Protein AF-A0A7W0AQI2-F1 (afdb_monomer_lite)

Structure (mmCIF, N/CA/C/O backbone):
data_AF-A0A7W0AQI2-F1
#
_entry.id   AF-A0A7W0AQI2-F1
#
loop_
_atom_site.group_PDB
_atom_site.id
_atom_site.type_symbol
_atom_site.label_atom_id
_atom_site.label_alt_id
_atom_site.label_comp_id
_atom_site.label_asym_id
_atom_site.label_entity_id
_atom_site.label_seq_id
_atom_site.pdbx_PDB_ins_code
_atom_site.Cartn_x
_atom_site.Cartn_y
_atom_site.Cartn_z
_atom_site.occupancy
_atom_site.B_iso_or_equiv
_atom_site.auth_seq_id
_atom_site.auth_comp_id
_atom_site.auth_asym_id
_atom_site.auth_atom_id
_atom_site.pdbx_PDB_model_num
ATOM 1 N N . MET A 1 1 ? -25.183 17.889 17.401 1.00 59.47 1 MET A N 1
ATOM 2 C CA . MET A 1 1 ? -25.963 17.180 18.441 1.00 59.47 1 MET A CA 1
ATOM 3 C C . MET A 1 1 ? -26.145 18.045 19.687 1.00 59.47 1 MET A C 1
ATOM 5 O O . MET A 1 1 ? -27.281 18.387 19.970 1.00 59.47 1 MET A O 1
ATOM 9 N N . TYR A 1 2 ? -25.078 18.493 20.365 1.00 62.81 2 TYR A N 1
ATOM 10 C CA . TYR A 1 2 ? -25.193 19.336 21.573 1.00 62.81 2 TYR A CA 1
ATOM 11 C C . TYR A 1 2 ? -26.001 20.626 21.389 1.00 62.81 2 TYR A C 1
ATOM 13 O O . TYR A 1 2 ? -26.769 20.984 22.278 1.00 62.81 2 TYR A O 1
ATOM 21 N N . ASP A 1 3 ? -25.875 21.301 20.244 1.00 71.38 3 ASP A N 1
ATOM 22 C CA . ASP A 1 3 ? -26.651 22.517 19.964 1.00 71.38 3 ASP A CA 1
ATOM 23 C C . ASP A 1 3 ? -28.147 22.225 19.830 1.00 71.38 3 ASP A C 1
ATOM 25 O O . ASP A 1 3 ? -28.964 22.951 20.391 1.00 71.38 3 ASP A O 1
ATOM 29 N N . HIS A 1 4 ? -28.504 21.118 19.167 1.00 77.62 4 HIS A N 1
ATOM 30 C CA . HIS A 1 4 ? -29.886 20.645 19.105 1.00 77.62 4 HIS A CA 1
ATOM 31 C C . HIS A 1 4 ? -30.403 20.321 20.511 1.00 77.62 4 HIS A C 1
ATOM 33 O O . HIS A 1 4 ? -31.451 20.823 20.898 1.00 77.62 4 HIS A O 1
ATOM 39 N N . THR A 1 5 ? -29.650 19.559 21.314 1.00 77.75 5 THR A N 1
ATOM 40 C CA . THR A 1 5 ? -30.040 19.226 22.692 1.00 77.75 5 THR A CA 1
ATOM 41 C C . THR A 1 5 ? -30.244 20.480 23.540 1.00 77.75 5 THR A C 1
ATOM 43 O O . THR A 1 5 ? -31.254 20.583 24.229 1.00 77.75 5 THR A O 1
ATOM 46 N N . LYS A 1 6 ? -29.335 21.462 23.470 1.00 78.19 6 LYS A N 1
ATOM 47 C CA . LYS A 1 6 ? -29.465 22.741 24.188 1.00 78.19 6 LYS A CA 1
ATOM 48 C C . LYS A 1 6 ? -30.682 23.544 23.730 1.00 78.19 6 LYS A C 1
ATOM 50 O O . LYS A 1 6 ? -31.347 24.138 24.568 1.00 78.19 6 LYS A O 1
ATOM 55 N N . ALA A 1 7 ? -30.974 23.558 22.431 1.00 82.75 7 ALA A N 1
ATOM 56 C CA . ALA A 1 7 ? -32.119 24.280 21.881 1.00 82.75 7 ALA A CA 1
ATOM 57 C C . ALA A 1 7 ? -33.464 23.593 22.182 1.00 82.75 7 ALA A C 1
ATOM 59 O O . ALA A 1 7 ? -34.463 24.274 22.399 1.00 82.75 7 ALA A O 1
ATOM 60 N N . ALA A 1 8 ? -33.493 22.259 22.196 1.00 84.00 8 ALA A N 1
ATOM 61 C CA . ALA A 1 8 ? -34.704 21.458 22.369 1.00 84.00 8 ALA A CA 1
ATOM 62 C C . ALA A 1 8 ? -35.017 21.121 23.839 1.00 84.00 8 ALA A C 1
ATOM 64 O O . ALA A 1 8 ? -36.139 20.728 24.157 1.00 84.00 8 ALA A O 1
ATOM 65 N N . THR A 1 9 ? -34.052 21.280 24.750 1.00 85.38 9 THR A N 1
ATOM 66 C CA . THR A 1 9 ? -34.240 21.008 26.180 1.00 85.38 9 THR A CA 1
ATOM 67 C C . THR A 1 9 ? -34.624 22.283 26.922 1.00 85.38 9 THR A C 1
ATOM 69 O O . THR A 1 9 ? -33.792 23.160 27.143 1.00 85.38 9 THR A O 1
ATOM 72 N N . GLY A 1 10 ? -35.885 22.378 27.349 1.00 90.19 10 GLY A N 1
ATOM 73 C CA . GLY A 1 10 ? -36.366 23.516 28.134 1.00 90.19 10 GLY A CA 1
ATOM 74 C C . GLY A 1 10 ? -35.644 23.662 29.481 1.00 90.19 10 GLY A C 1
ATOM 75 O O . GLY A 1 10 ? -35.267 22.668 30.109 1.00 90.19 10 GLY A O 1
ATOM 76 N N . GLU A 1 11 ? -35.489 24.901 29.956 1.00 90.19 11 GLU A N 1
ATOM 77 C CA . GLU A 1 11 ? -34.785 25.204 31.214 1.00 90.19 11 GLU A CA 1
ATOM 78 C C . GLU A 1 11 ? -35.389 24.477 32.424 1.00 90.19 11 GLU A C 1
ATOM 80 O O . GLU A 1 11 ? -34.646 23.941 33.249 1.00 90.19 11 GLU A O 1
ATOM 85 N N . ASP A 1 12 ? -36.721 24.386 32.493 1.00 92.25 12 ASP A N 1
ATOM 86 C CA . ASP A 1 12 ? -37.439 23.680 33.561 1.00 92.25 12 ASP A CA 1
ATOM 87 C C . ASP A 1 12 ? -37.133 22.177 33.566 1.00 92.25 12 ASP A C 1
ATOM 89 O O . ASP A 1 12 ? -36.935 21.580 34.627 1.00 92.25 12 ASP A O 1
ATOM 93 N N . PHE A 1 13 ? -37.031 21.561 32.383 1.00 90.75 13 PHE A N 1
ATOM 94 C CA . PHE A 1 13 ? -36.682 20.147 32.254 1.00 90.75 13 PHE A CA 1
ATOM 95 C C . PHE A 1 13 ? -35.220 19.906 32.640 1.00 90.75 13 PHE A C 1
ATOM 97 O O . PHE A 1 13 ? -34.926 18.995 33.412 1.00 90.75 13 PHE A O 1
ATOM 104 N N . ALA A 1 14 ? -34.300 20.770 32.201 1.00 87.12 14 ALA A N 1
ATOM 105 C CA . ALA A 1 14 ? -32.900 20.714 32.621 1.00 87.12 14 ALA A CA 1
ATOM 106 C C . ALA A 1 14 ? -32.730 20.949 34.136 1.00 87.12 14 ALA A C 1
ATOM 108 O O . ALA A 1 14 ? -31.843 20.376 34.771 1.00 87.12 14 ALA A O 1
ATOM 109 N N . ALA A 1 15 ? -33.558 21.803 34.744 1.00 90.81 15 ALA A N 1
ATOM 110 C CA . ALA A 1 15 ? -33.589 22.014 36.190 1.00 90.81 15 ALA A CA 1
ATOM 111 C C . ALA A 1 15 ? -34.163 20.805 36.942 1.00 90.81 15 ALA A C 1
ATOM 113 O O . ALA A 1 15 ? -33.702 20.503 38.042 1.00 90.81 15 ALA A O 1
ATOM 114 N N . TRP A 1 16 ? -35.142 20.107 36.363 1.00 94.56 16 TRP A N 1
ATOM 115 C CA . TRP A 1 16 ? -35.661 18.851 36.899 1.00 94.56 16 TRP A CA 1
ATOM 116 C C . TRP A 1 16 ? -34.628 17.719 36.814 1.00 94.56 16 TRP A C 1
ATOM 118 O O . TRP A 1 16 ? -34.359 17.098 37.838 1.00 94.56 16 TRP A O 1
ATOM 128 N N . MET A 1 17 ? -33.978 17.510 35.661 1.00 88.62 17 MET A N 1
ATOM 129 C CA . MET A 1 17 ? -32.949 16.470 35.492 1.00 88.62 17 MET A CA 1
ATOM 130 C C . MET A 1 17 ? -31.789 16.631 36.478 1.00 88.62 17 MET A C 1
ATOM 132 O O . MET A 1 17 ? -31.303 15.648 37.022 1.00 88.62 17 MET A O 1
ATOM 136 N N . ARG A 1 18 ? -31.391 17.874 36.787 1.00 87.44 18 ARG A N 1
ATOM 137 C CA . ARG A 1 18 ? -30.354 18.170 37.792 1.00 87.44 18 ARG A CA 1
ATOM 138 C C . ARG A 1 18 ? -30.695 17.708 39.215 1.00 87.44 18 ARG A C 1
ATOM 140 O O . ARG A 1 18 ? -29.810 17.709 40.062 1.00 87.44 18 ARG A O 1
ATOM 147 N N . LYS A 1 19 ? -31.956 17.367 39.500 1.00 93.19 19 LYS A N 1
ATOM 148 C CA . LYS A 1 19 ? -32.391 16.829 40.801 1.00 93.19 19 LYS A CA 1
ATOM 149 C C . LYS A 1 19 ? -32.321 15.305 40.866 1.00 93.19 19 LYS A C 1
ATOM 151 O O . LYS A 1 19 ? -32.503 14.761 41.951 1.00 93.19 19 LYS A O 1
ATOM 156 N N . LEU A 1 20 ? -32.135 14.629 39.731 1.00 89.69 20 LEU A N 1
ATOM 157 C CA . LEU A 1 20 ? -32.021 13.177 39.694 1.00 89.69 20 LEU A CA 1
ATOM 158 C C . LEU A 1 20 ? -30.679 12.751 40.305 1.00 89.69 20 LEU A C 1
ATOM 160 O O . LEU A 1 20 ? -29.683 13.463 40.136 1.00 89.69 20 LEU A O 1
ATOM 164 N N . PRO A 1 21 ? -30.641 11.625 41.033 1.00 90.56 21 PRO A N 1
ATOM 165 C CA . PRO A 1 21 ? -29.392 11.109 41.563 1.00 90.56 21 PRO A CA 1
ATOM 166 C C . PRO A 1 21 ? -28.488 10.642 40.410 1.00 90.56 21 PRO A C 1
ATOM 168 O O . PRO A 1 21 ? -28.973 10.192 39.373 1.00 90.56 21 PRO A O 1
ATOM 171 N N . GLY A 1 22 ? -27.171 10.783 40.582 1.00 87.31 22 GLY A N 1
ATOM 172 C CA . GLY A 1 22 ? -26.186 10.350 39.580 1.00 87.31 22 GLY A CA 1
ATOM 173 C C . GLY A 1 22 ? -25.975 8.832 39.535 1.00 87.31 22 GLY A C 1
ATOM 174 O O . GLY A 1 22 ? -25.469 8.316 38.542 1.00 87.31 22 GLY A O 1
ATOM 175 N N . GLU A 1 23 ? -26.392 8.142 40.593 1.00 94.50 23 GLU A N 1
ATOM 176 C CA . GLU A 1 23 ? -26.333 6.693 40.772 1.00 94.50 23 GLU A CA 1
ATOM 177 C C . GLU A 1 23 ? -27.595 6.208 41.502 1.00 94.50 23 GLU A C 1
ATOM 179 O O . GLU A 1 23 ? -28.279 6.989 42.171 1.00 94.50 23 GLU A O 1
ATOM 184 N N . LEU A 1 24 ? -27.905 4.920 41.381 1.00 95.06 24 LEU A N 1
ATOM 185 C CA . LEU A 1 24 ? -28.965 4.251 42.135 1.00 95.06 24 LEU A CA 1
ATOM 186 C C . LEU A 1 24 ? -28.354 3.066 42.882 1.00 95.06 24 LEU A C 1
ATOM 188 O O . LEU A 1 24 ? -27.691 2.243 42.259 1.00 95.06 24 LEU A O 1
ATOM 192 N N . ARG A 1 25 ? -28.594 2.966 44.191 1.00 96.56 25 ARG A N 1
ATOM 193 C CA . ARG A 1 25 ? -28.228 1.798 44.999 1.00 96.56 25 ARG A CA 1
ATOM 194 C C . ARG A 1 25 ? -29.465 1.204 45.653 1.00 96.56 25 ARG A C 1
ATOM 196 O O . ARG A 1 25 ? -30.211 1.942 46.298 1.00 96.56 25 ARG A O 1
ATOM 203 N N . GLU A 1 26 ? -29.666 -0.098 45.496 1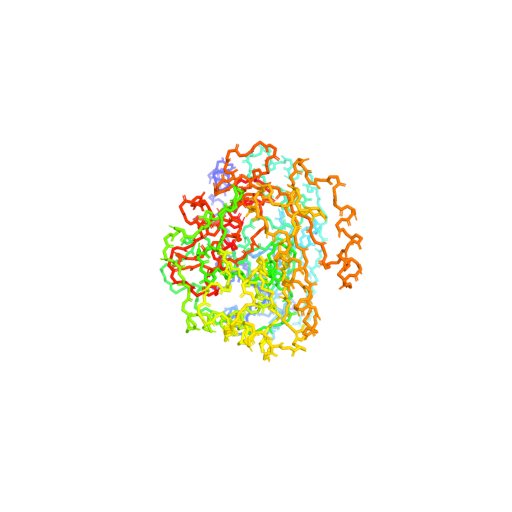.00 95.38 26 GLU A N 1
ATOM 204 C CA . GLU A 1 26 ? -30.809 -0.828 46.053 1.00 95.38 26 GLU A CA 1
ATOM 205 C C . GLU A 1 26 ? -30.398 -2.236 46.490 1.00 95.38 26 GLU A C 1
ATOM 207 O O . GLU A 1 26 ? -29.588 -2.873 45.834 1.00 95.38 26 GLU A O 1
ATOM 212 N N . GLU A 1 27 ? -30.993 -2.747 47.569 1.00 95.06 27 GLU A N 1
ATOM 213 C CA . GLU A 1 27 ? -30.862 -4.153 47.967 1.00 95.06 27 GLU A CA 1
ATOM 214 C C . GLU A 1 27 ? -32.149 -4.894 47.580 1.00 95.06 27 GLU A C 1
ATOM 216 O O . GLU A 1 27 ? -33.245 -4.511 48.008 1.00 95.06 27 GLU A O 1
ATOM 221 N N . MET A 1 28 ? -32.034 -5.950 46.772 1.00 94.38 28 MET A N 1
ATOM 222 C CA . MET A 1 28 ? -33.172 -6.732 46.276 1.00 94.38 28 MET A CA 1
ATOM 223 C C . MET A 1 28 ? -32.891 -8.230 46.415 1.00 94.38 28 MET A C 1
ATOM 225 O O . MET A 1 28 ? -31.884 -8.721 45.923 1.00 94.38 28 MET A O 1
ATOM 229 N N . ASP A 1 29 ? -33.770 -8.963 47.108 1.00 92.56 29 ASP A N 1
ATOM 230 C CA . ASP A 1 29 ? -33.640 -10.414 47.354 1.00 92.56 29 ASP A CA 1
ATOM 231 C C . ASP A 1 29 ? -32.254 -10.859 47.880 1.00 92.56 29 ASP A C 1
ATOM 233 O O . ASP A 1 29 ? -31.780 -11.969 47.619 1.00 92.56 29 ASP A O 1
ATOM 237 N N . GLY A 1 30 ? -31.632 -9.986 48.684 1.00 92.50 30 GLY A N 1
ATOM 238 C CA . GLY A 1 30 ? -30.320 -10.199 49.299 1.00 92.50 30 GLY A CA 1
ATOM 239 C C . GLY A 1 30 ? -29.125 -9.898 48.391 1.00 92.50 30 GLY A C 1
ATOM 240 O O . GLY A 1 30 ? -28.025 -10.312 48.738 1.00 92.50 30 GLY A O 1
ATOM 241 N N . VAL A 1 31 ? -29.341 -9.227 47.255 1.00 96.31 31 VAL A N 1
ATOM 242 C CA . VAL A 1 31 ? -28.309 -8.751 46.320 1.00 96.31 31 VAL A CA 1
ATOM 243 C C . VAL A 1 31 ? -28.194 -7.230 46.438 1.00 96.31 31 VAL A C 1
ATOM 245 O O . VAL A 1 31 ? -29.193 -6.531 46.250 1.00 96.31 31 VAL A O 1
ATOM 248 N N . ASP A 1 32 ? -26.995 -6.714 46.720 1.00 97.00 32 ASP A N 1
ATOM 249 C CA . ASP A 1 32 ? -26.686 -5.281 46.640 1.00 97.00 32 ASP A CA 1
ATOM 250 C C . ASP A 1 32 ? -26.466 -4.868 45.178 1.00 97.00 32 ASP A C 1
ATOM 252 O O . ASP A 1 32 ? -25.618 -5.414 44.467 1.00 97.00 32 ASP A O 1
ATOM 256 N N . LEU A 1 33 ? -27.252 -3.901 44.720 1.00 97.25 33 LEU A N 1
ATOM 257 C CA . LEU A 1 33 ? -27.335 -3.458 43.337 1.00 97.25 33 LEU A CA 1
ATOM 258 C C . LEU A 1 33 ? -26.844 -2.017 43.234 1.00 97.25 33 LEU A C 1
ATOM 260 O O . LEU A 1 33 ? -27.302 -1.144 43.970 1.00 97.25 33 LEU A O 1
ATOM 264 N N . HIS A 1 34 ? -25.974 -1.737 42.268 1.00 97.75 34 HIS A N 1
ATOM 265 C CA . HIS A 1 34 ? -25.472 -0.392 42.012 1.00 97.75 34 HIS A CA 1
ATOM 266 C C . HIS A 1 34 ? -25.570 -0.046 40.524 1.00 97.75 34 HIS A C 1
ATOM 268 O O . HIS A 1 34 ? -24.881 -0.630 39.691 1.00 97.75 34 HIS A O 1
ATOM 274 N N . CYS A 1 35 ? -26.413 0.927 40.180 1.00 97.06 35 CYS A N 1
ATOM 275 C CA . CYS A 1 35 ? -26.557 1.447 38.824 1.00 97.06 35 CYS A CA 1
ATOM 276 C C . CYS A 1 35 ? -25.828 2.780 38.676 1.00 97.06 35 CYS A C 1
ATOM 278 O O . CYS A 1 35 ? -26.119 3.744 39.387 1.00 97.06 35 CYS A O 1
ATOM 280 N N . VAL A 1 36 ? -24.958 2.859 37.677 1.00 95.19 36 VAL A N 1
ATOM 281 C CA . VAL A 1 36 ? -24.186 4.050 37.310 1.00 95.19 36 VAL A CA 1
ATOM 282 C C . VAL A 1 36 ? -24.311 4.310 35.808 1.00 95.19 36 VAL A C 1
ATOM 284 O O . VAL A 1 36 ? -24.639 3.414 35.036 1.00 95.19 36 VAL A O 1
ATOM 287 N N . HIS A 1 37 ? -24.054 5.538 35.350 1.00 90.56 37 HIS A N 1
ATOM 288 C CA . HIS A 1 37 ? -24.033 5.804 33.906 1.00 90.56 37 HIS A CA 1
ATOM 289 C C . HIS A 1 37 ? -22.770 5.220 33.249 1.00 90.56 37 HIS A C 1
ATOM 291 O O . HIS A 1 37 ? -22.881 4.352 32.383 1.00 90.56 37 HIS A O 1
ATOM 297 N N . GLY A 1 38 ? -21.586 5.675 33.673 1.00 88.19 38 GLY A N 1
ATOM 298 C CA . GLY A 1 38 ? -20.279 5.195 33.206 1.00 88.19 38 GLY A CA 1
ATOM 299 C C . GLY A 1 38 ? -19.697 4.141 34.127 1.00 88.19 38 GLY A C 1
ATOM 300 O O . GLY A 1 38 ? -19.821 2.945 33.870 1.00 88.19 38 GLY A O 1
ATOM 301 N N . SER A 1 39 ? -19.098 4.586 35.226 1.00 91.44 39 SER A N 1
ATOM 302 C CA . SER A 1 39 ? -18.626 3.708 36.290 1.00 91.44 39 SER A CA 1
ATOM 303 C C . SER A 1 39 ? -18.753 4.372 37.667 1.00 91.44 39 SER A C 1
ATOM 305 O O . SER A 1 39 ? -19.053 5.567 37.736 1.00 91.44 39 SER A O 1
ATOM 307 N N . PRO A 1 40 ? -18.492 3.639 38.767 1.00 91.75 40 PRO A N 1
ATOM 308 C CA . PRO A 1 40 ? -18.428 4.220 40.111 1.00 91.75 40 PRO A CA 1
ATOM 309 C C . PRO A 1 40 ? -17.348 5.302 40.273 1.00 91.75 40 PRO A C 1
ATOM 311 O O . PRO A 1 40 ? -17.439 6.130 41.171 1.00 91.75 40 PRO A O 1
ATOM 314 N N . LEU A 1 41 ? -16.331 5.321 39.402 1.00 86.06 41 LEU A N 1
ATOM 315 C CA . LEU A 1 41 ? -15.240 6.298 39.466 1.00 86.06 41 LEU A CA 1
ATOM 316 C C . LEU A 1 41 ? -15.586 7.606 38.748 1.00 86.06 41 LEU A C 1
ATOM 318 O O . LEU A 1 41 ? -15.177 8.680 39.191 1.00 86.06 41 LEU A O 1
ATOM 322 N N . ALA A 1 42 ? -16.312 7.532 37.627 1.00 81.62 42 ALA A N 1
ATOM 323 C CA . ALA A 1 42 ? -16.741 8.711 36.883 1.00 81.62 42 ALA A CA 1
ATOM 324 C C . ALA A 1 42 ? -17.954 8.437 35.981 1.00 81.62 42 ALA A C 1
ATOM 326 O O . ALA A 1 42 ? -18.092 7.387 35.353 1.00 81.62 42 ALA A O 1
ATOM 327 N N . VAL A 1 43 ? -18.810 9.454 35.845 1.00 78.94 43 VAL A N 1
ATOM 328 C CA . VAL A 1 43 ? -20.031 9.395 35.023 1.00 78.94 43 VAL A CA 1
ATOM 329 C C . VAL A 1 43 ? -19.741 9.165 33.534 1.00 78.94 43 VAL A C 1
ATOM 331 O O . VAL A 1 43 ? -20.548 8.550 32.849 1.00 78.94 43 VAL A O 1
ATOM 334 N N . ASN A 1 44 ? -18.597 9.639 33.041 1.00 76.06 44 ASN A N 1
ATOM 335 C CA . ASN A 1 44 ? -18.132 9.528 31.657 1.00 76.06 44 ASN A CA 1
ATOM 336 C C . ASN A 1 44 ? -16.998 8.499 31.490 1.00 76.06 44 ASN A C 1
ATOM 338 O O . ASN A 1 44 ? -16.220 8.593 30.544 1.00 76.06 44 ASN A O 1
ATOM 342 N N . ASP A 1 45 ? -16.853 7.570 32.438 1.00 78.25 45 ASP A N 1
ATOM 343 C CA . ASP A 1 45 ? -15.900 6.467 32.321 1.00 78.25 45 ASP A CA 1
ATOM 344 C C . ASP A 1 45 ? -16.401 5.432 31.306 1.00 78.25 45 ASP A C 1
ATOM 346 O O . ASP A 1 45 ? -17.587 5.082 31.285 1.00 78.25 45 ASP A O 1
ATOM 350 N N . PHE A 1 46 ? -15.494 4.920 30.478 1.00 80.56 46 PHE A N 1
ATOM 351 C CA . PHE A 1 46 ? -15.820 3.919 29.472 1.00 80.5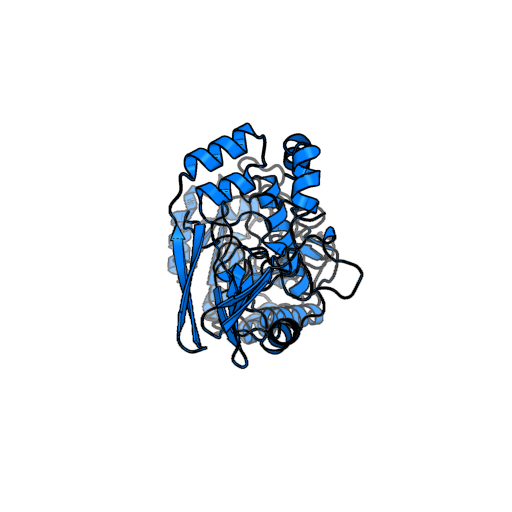6 46 PHE A CA 1
ATOM 352 C C . PHE A 1 46 ? -15.510 2.515 29.992 1.00 80.56 46 PHE A C 1
ATOM 354 O O . PHE A 1 46 ? -14.380 2.034 29.920 1.00 80.56 46 PHE A O 1
ATOM 361 N N . LEU A 1 47 ? -16.544 1.840 30.494 1.00 87.00 47 LEU A N 1
ATOM 362 C CA . LEU A 1 47 ? -16.455 0.454 30.943 1.00 87.00 47 LEU A CA 1
ATOM 363 C C . LEU A 1 47 ? -16.677 -0.508 29.760 1.00 87.00 47 LEU A C 1
ATOM 365 O O . LEU A 1 47 ? -17.807 -0.895 29.441 1.00 87.00 47 LEU A O 1
ATOM 369 N N . TRP A 1 48 ? -15.586 -0.829 29.066 1.00 88.62 48 TRP A N 1
ATOM 370 C CA . TRP A 1 48 ? -15.553 -1.760 27.932 1.00 88.62 48 TRP A CA 1
ATOM 371 C C . TRP A 1 48 ? -15.506 -3.221 28.390 1.00 88.62 48 TRP A C 1
ATOM 373 O O . TRP A 1 48 ? -15.057 -3.510 29.499 1.00 88.62 48 TRP A O 1
ATOM 383 N N . GLU A 1 49 ? -15.936 -4.151 27.535 1.00 91.31 49 GLU A N 1
ATOM 384 C CA . GLU A 1 49 ? -15.852 -5.583 27.847 1.00 91.31 49 GLU A CA 1
ATOM 385 C C . GLU A 1 49 ? -14.388 -6.028 27.900 1.00 91.31 49 GLU A C 1
ATOM 387 O O . GLU A 1 49 ? -14.009 -6.827 28.755 1.00 91.31 49 GLU A O 1
ATOM 392 N N . SER A 1 50 ? -13.562 -5.471 27.014 1.00 86.56 50 SER A N 1
ATOM 393 C CA . SER A 1 50 ? -12.143 -5.769 26.865 1.00 86.56 50 SER A CA 1
ATOM 394 C C . SER A 1 50 ? -11.250 -5.134 27.925 1.00 86.56 50 SER A C 1
ATOM 396 O O . SER A 1 50 ? -10.029 -5.255 27.827 1.00 86.56 50 SER A O 1
ATOM 398 N N . LEU A 1 51 ? -11.822 -4.392 28.877 1.00 85.12 51 LEU A N 1
ATOM 399 C CA . LEU A 1 51 ? -11.053 -3.782 29.952 1.00 85.12 51 LEU A CA 1
ATOM 400 C C . LEU A 1 51 ? -10.329 -4.887 30.729 1.00 85.12 51 LEU A C 1
ATOM 402 O O . LEU A 1 51 ? -10.925 -5.926 31.041 1.00 85.12 51 LEU A O 1
ATOM 406 N N . ASP A 1 52 ? -9.051 -4.683 31.033 1.00 86.25 52 ASP A N 1
ATOM 407 C CA . ASP A 1 52 ? -8.301 -5.701 31.753 1.00 86.25 52 ASP A CA 1
ATOM 408 C C . ASP A 1 52 ? -8.856 -5.902 33.173 1.00 86.25 52 ASP A C 1
ATOM 410 O O . ASP A 1 52 ? -9.472 -5.015 33.774 1.00 86.25 52 ASP A O 1
ATOM 414 N N . ASP A 1 53 ? -8.646 -7.095 33.728 1.00 88.62 53 ASP A N 1
ATOM 415 C CA . ASP A 1 53 ? -9.174 -7.452 35.047 1.00 88.62 53 ASP A CA 1
ATOM 416 C C . ASP A 1 53 ? -8.655 -6.537 36.160 1.00 88.62 53 ASP A C 1
ATOM 418 O O . ASP A 1 53 ? -9.314 -6.396 37.185 1.00 88.62 53 ASP A O 1
ATOM 422 N N . THR A 1 54 ? -7.472 -5.937 36.011 1.00 85.31 54 THR A N 1
ATOM 423 C CA . THR A 1 54 ? -6.910 -5.022 37.014 1.00 85.31 54 THR A CA 1
ATOM 424 C C . THR A 1 54 ? -7.696 -3.719 37.027 1.00 85.31 54 THR A C 1
ATOM 426 O O . THR A 1 54 ? -8.119 -3.267 38.090 1.00 85.31 54 THR A O 1
ATOM 429 N N . GLU A 1 55 ? -7.949 -3.151 35.854 1.00 84.50 55 GLU A N 1
ATOM 430 C CA . GLU A 1 55 ? -8.733 -1.936 35.685 1.00 84.50 55 GLU A CA 1
ATOM 431 C C . GLU A 1 55 ? -10.212 -2.133 36.026 1.00 84.50 55 GLU A C 1
ATOM 433 O O . GLU A 1 55 ? -10.807 -1.254 36.659 1.00 84.50 55 GLU A O 1
ATOM 438 N N . LEU A 1 56 ? -10.808 -3.271 35.655 1.00 89.69 56 LEU A N 1
ATOM 439 C CA . LEU A 1 56 ? -12.199 -3.588 35.990 1.00 89.69 56 LEU A CA 1
ATOM 440 C C . LEU A 1 56 ? -12.369 -3.782 37.500 1.00 89.69 56 LEU A C 1
ATOM 442 O O . LEU A 1 56 ? -13.324 -3.267 38.087 1.00 89.69 56 LEU A O 1
ATOM 446 N N . ARG A 1 57 ? -11.402 -4.438 38.154 1.00 93.50 57 ARG A N 1
ATOM 447 C CA . ARG A 1 57 ? -11.399 -4.658 39.606 1.00 93.50 57 ARG A CA 1
ATOM 448 C C . ARG A 1 57 ? -11.440 -3.356 40.395 1.00 93.50 57 ARG A C 1
ATOM 450 O O . ARG A 1 57 ? -12.136 -3.307 41.400 1.00 93.50 57 ARG A O 1
ATOM 457 N N . LEU A 1 58 ? -10.765 -2.297 39.940 1.00 90.88 58 LEU A N 1
ATOM 458 C CA . LEU A 1 58 ? -10.830 -0.986 40.601 1.00 90.88 58 LEU A CA 1
ATOM 459 C C . LEU A 1 58 ? -12.266 -0.442 40.650 1.00 90.88 58 LEU A C 1
ATOM 461 O O . LEU A 1 58 ? -12.700 0.040 41.693 1.00 90.88 58 LEU A O 1
ATOM 465 N N . ARG A 1 59 ? -13.025 -0.561 39.550 1.00 93.31 59 ARG A N 1
ATOM 466 C CA . ARG A 1 59 ? -14.435 -0.131 39.505 1.00 93.31 59 ARG A CA 1
ATOM 467 C C . ARG A 1 59 ? -15.335 -1.029 40.346 1.00 93.31 59 ARG A C 1
ATOM 469 O O . ARG A 1 59 ? -16.206 -0.527 41.049 1.00 93.31 59 ARG A O 1
ATOM 476 N N . VAL A 1 60 ? -15.126 -2.343 40.281 1.00 95.56 60 VAL A N 1
ATOM 477 C CA . VAL A 1 60 ? -15.885 -3.318 41.076 1.00 95.56 60 VAL A CA 1
ATOM 478 C C . VAL A 1 60 ? -15.681 -3.074 42.573 1.00 95.56 60 VAL A C 1
ATOM 480 O O . VAL A 1 60 ? -16.654 -2.990 43.316 1.00 95.56 60 VAL A O 1
ATOM 483 N N . GLN A 1 61 ? -14.436 -2.872 43.009 1.00 95.19 61 GLN A N 1
ATOM 484 C CA . GLN A 1 61 ? -14.108 -2.592 44.408 1.00 95.19 61 GLN A CA 1
ATOM 485 C C . GLN A 1 61 ? -14.664 -1.252 44.891 1.00 95.19 61 GLN A C 1
ATOM 487 O O . GLN A 1 61 ? -15.145 -1.184 46.019 1.00 95.19 61 GLN A O 1
ATOM 492 N N . GLU A 1 62 ? -14.638 -0.210 44.053 1.00 96.00 62 GLU A N 1
ATOM 493 C CA . GLU A 1 62 ? -15.270 1.075 44.382 1.00 96.00 62 GLU A CA 1
ATOM 494 C C . GLU A 1 62 ? -16.792 0.935 44.531 1.00 96.00 62 GLU A C 1
ATOM 496 O O . GLU A 1 62 ? -17.402 1.540 45.412 1.00 96.00 62 GLU A O 1
ATOM 501 N N . SER A 1 63 ? -17.422 0.109 43.690 1.00 97.00 63 SER A N 1
ATOM 502 C CA . SER A 1 63 ? -18.845 -0.196 43.832 1.00 97.00 63 SER A CA 1
ATOM 503 C C . SER A 1 63 ? -19.130 -0.896 45.164 1.00 97.00 63 SER A C 1
ATOM 505 O O . SER A 1 63 ? -19.997 -0.453 45.923 1.00 97.00 63 SER A O 1
ATOM 507 N N . GLY A 1 64 ? -18.404 -1.987 45.430 1.00 96.19 64 GLY A N 1
ATOM 508 C CA . GLY A 1 64 ? -18.618 -2.875 46.575 1.00 96.19 64 GLY A CA 1
ATOM 509 C C . GLY A 1 64 ? -19.924 -3.679 46.532 1.00 96.19 64 GLY A C 1
ATOM 510 O O . GLY A 1 64 ? -20.236 -4.339 47.515 1.00 96.19 64 GLY A O 1
ATOM 511 N N . ALA A 1 65 ? -20.669 -3.604 45.426 1.00 97.25 65 ALA A N 1
ATOM 512 C CA . ALA A 1 65 ? -21.973 -4.234 45.245 1.00 97.25 65 ALA A CA 1
ATOM 513 C C . ALA A 1 65 ? -21.853 -5.638 44.629 1.00 97.25 65 ALA A C 1
ATOM 515 O O . ALA A 1 65 ? -20.885 -5.932 43.920 1.00 97.25 65 ALA A O 1
ATOM 516 N N . ASP A 1 66 ? -22.868 -6.475 44.832 1.00 97.12 66 ASP A N 1
ATOM 517 C CA . ASP A 1 66 ? -22.966 -7.807 44.222 1.00 97.12 66 ASP A CA 1
ATOM 518 C C . ASP A 1 66 ? -23.281 -7.717 42.715 1.00 97.12 66 ASP A C 1
ATOM 520 O O . ASP A 1 66 ? -22.841 -8.550 41.919 1.00 97.12 66 ASP A O 1
ATOM 524 N N . LEU A 1 67 ? -24.005 -6.670 42.300 1.00 97.94 67 LEU A N 1
ATOM 525 C CA . LEU A 1 67 ? -24.356 -6.396 40.906 1.00 97.94 67 LEU A CA 1
ATOM 526 C C . LEU A 1 67 ? -24.104 -4.924 40.542 1.00 97.94 67 LEU A C 1
ATOM 528 O O . LEU A 1 67 ? -24.722 -4.014 41.093 1.00 97.94 67 LEU A O 1
ATOM 532 N N . LEU A 1 68 ? -23.221 -4.690 39.567 1.00 97.94 68 LEU A N 1
ATOM 533 C CA . LEU A 1 68 ? -22.917 -3.372 38.999 1.00 97.94 68 LEU A CA 1
ATOM 534 C C . LEU A 1 68 ? -23.530 -3.229 37.597 1.00 97.94 68 LEU A C 1
ATOM 536 O O . LEU A 1 68 ? -23.178 -3.969 36.681 1.00 97.94 68 LEU A O 1
ATOM 540 N N . LEU A 1 69 ? -24.403 -2.239 37.410 1.00 97.56 69 LEU A N 1
ATOM 541 C CA . LEU A 1 69 ? -25.086 -1.943 36.146 1.00 97.56 69 LEU A CA 1
ATOM 542 C C . LEU A 1 69 ? -24.571 -0.630 35.543 1.00 97.56 69 LEU A C 1
ATOM 544 O O . LEU A 1 69 ? -24.556 0.395 36.225 1.00 97.56 69 LEU A O 1
ATOM 548 N N . CYS A 1 70 ? -24.187 -0.641 34.263 1.00 95.50 70 CYS A N 1
ATOM 549 C CA . CYS A 1 70 ? -23.695 0.540 33.540 1.00 95.50 70 CYS A CA 1
ATOM 550 C C . CYS A 1 70 ? -24.209 0.632 32.089 1.00 95.50 70 CYS A C 1
ATOM 552 O O . CYS A 1 70 ? -24.883 -0.276 31.600 1.00 95.50 70 CYS A O 1
ATOM 554 N N . THR A 1 71 ? -23.958 1.755 31.397 1.00 92.75 71 THR A N 1
ATOM 555 C CA . THR A 1 71 ? -24.508 1.996 30.040 1.00 92.75 71 THR A CA 1
ATOM 556 C C . THR A 1 71 ? -23.676 2.922 29.136 1.00 92.75 71 THR A C 1
ATOM 558 O O . THR A 1 71 ? -23.876 2.911 27.925 1.00 92.75 71 THR A O 1
ATOM 561 N N . HIS A 1 72 ? -22.733 3.718 29.661 1.00 87.75 72 HIS A N 1
ATOM 562 C CA . HIS A 1 72 ? -22.083 4.826 28.931 1.00 87.75 72 HIS A CA 1
ATOM 563 C C . HIS A 1 72 ? -21.475 4.432 27.580 1.00 87.75 72 HIS A C 1
ATOM 565 O O . HIS A 1 72 ? -21.556 5.193 26.616 1.00 87.75 72 HIS A O 1
ATOM 571 N N . THR A 1 73 ? -20.902 3.230 27.488 1.00 88.62 73 THR A N 1
ATOM 572 C CA . THR A 1 73 ? -20.302 2.746 26.243 1.00 88.62 73 THR A CA 1
ATOM 573 C C . THR A 1 73 ? -21.326 2.293 25.210 1.00 88.62 73 THR A C 1
ATOM 575 O O . THR A 1 73 ? -20.954 2.122 24.065 1.00 88.62 73 THR A O 1
ATOM 578 N N . GLY A 1 74 ? -22.592 2.064 25.559 1.00 89.19 74 GLY A N 1
ATOM 579 C CA . GLY A 1 74 ? -23.664 1.705 24.627 1.00 89.19 74 GLY A CA 1
ATOM 580 C C . GLY A 1 74 ? -23.576 0.321 23.969 1.00 89.19 74 GLY A C 1
ATOM 581 O O . GLY A 1 74 ? -24.515 -0.050 23.265 1.00 89.19 74 GLY A O 1
ATOM 582 N N . ILE A 1 75 ? -22.510 -0.450 24.209 1.00 93.00 75 ILE A N 1
ATOM 583 C CA . ILE A 1 75 ? -22.350 -1.829 23.729 1.00 93.00 75 ILE A CA 1
ATOM 584 C C . ILE A 1 75 ? -22.681 -2.778 24.889 1.00 93.00 75 ILE A C 1
ATOM 586 O O . ILE A 1 75 ? -22.016 -2.704 25.924 1.00 93.00 75 ILE A O 1
ATOM 590 N N . PRO A 1 76 ? -23.692 -3.649 24.745 1.00 95.00 76 PRO A N 1
ATOM 591 C CA . PRO A 1 76 ? -24.127 -4.531 25.813 1.00 95.00 76 PRO A CA 1
ATOM 592 C C . PRO A 1 76 ? -23.123 -5.670 26.031 1.00 95.00 76 PRO A C 1
ATOM 594 O O . PRO A 1 76 ? -22.681 -6.311 25.078 1.00 95.00 76 PRO A O 1
ATOM 597 N N . TRP A 1 77 ? -22.777 -5.936 27.288 1.00 95.88 77 TRP A N 1
ATOM 598 C CA . TRP A 1 77 ? -21.903 -7.041 27.694 1.00 95.88 77 TRP A CA 1
ATOM 599 C C . TRP A 1 77 ? -22.112 -7.367 29.175 1.00 95.88 77 TRP A C 1
ATOM 601 O O . TRP A 1 77 ? -22.647 -6.554 29.927 1.00 95.88 77 TRP A O 1
ATOM 611 N N . GLN A 1 78 ? -21.679 -8.549 29.616 1.00 96.94 78 GLN A N 1
ATOM 612 C CA . GLN A 1 78 ? -21.649 -8.883 31.040 1.00 96.94 78 GLN A CA 1
ATOM 613 C C . GLN A 1 78 ? -20.438 -9.741 31.397 1.00 96.94 78 GLN A C 1
ATOM 615 O O . GLN A 1 78 ? -20.040 -10.604 30.615 1.00 96.94 78 GLN A O 1
ATOM 620 N N . ARG A 1 79 ? -19.853 -9.510 32.575 1.00 96.38 79 ARG A N 1
ATOM 621 C CA . ARG A 1 79 ? -18.713 -10.275 33.102 1.00 96.38 79 ARG A CA 1
ATOM 622 C C . ARG A 1 79 ? -18.829 -10.421 34.614 1.00 96.38 79 ARG A C 1
ATOM 624 O O . ARG A 1 79 ? -19.282 -9.506 35.291 1.00 96.38 79 ARG A O 1
ATOM 631 N N . GLU A 1 80 ? -18.376 -11.552 35.134 1.00 96.00 80 GLU A N 1
ATOM 632 C CA . GLU A 1 80 ? -18.241 -11.779 36.573 1.00 96.00 80 GLU A CA 1
ATOM 633 C C . GLU A 1 80 ? -16.783 -11.548 36.986 1.00 96.00 80 GLU A C 1
ATOM 635 O O . GLU A 1 80 ? -15.865 -12.050 36.330 1.00 96.00 80 GLU A O 1
ATOM 640 N N . LEU A 1 81 ? -16.561 -10.773 38.050 1.00 95.31 81 LEU A N 1
ATOM 641 C CA . LEU A 1 81 ? -15.231 -10.503 38.593 1.00 95.31 81 LEU A CA 1
ATOM 642 C C . LEU A 1 81 ? -15.291 -10.409 40.117 1.00 95.31 81 LEU A C 1
ATOM 644 O O . LEU A 1 81 ? -16.056 -9.622 40.663 1.00 95.31 81 LEU A O 1
ATOM 648 N N . ASP A 1 82 ? -14.457 -11.199 40.796 1.00 93.94 82 ASP A N 1
ATOM 649 C CA . ASP A 1 82 ? -14.318 -11.216 42.259 1.00 93.94 82 ASP A CA 1
ATOM 650 C C . ASP A 1 82 ? -15.654 -11.358 43.030 1.00 93.94 82 ASP A C 1
ATOM 652 O O . ASP A 1 82 ? -15.786 -10.867 44.148 1.00 93.94 82 ASP A O 1
ATOM 656 N N . GLY A 1 83 ? -16.632 -12.064 42.447 1.00 92.94 83 GLY A N 1
ATOM 657 C C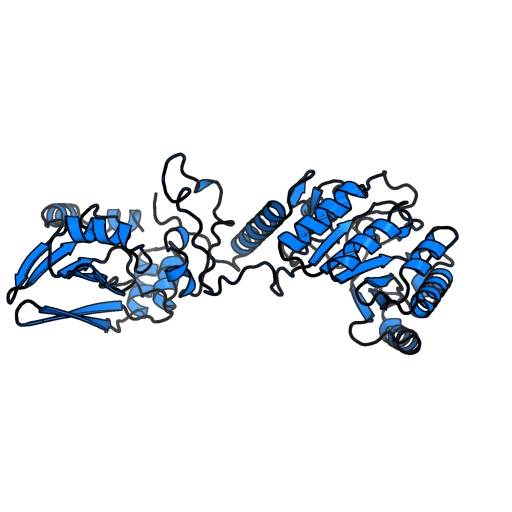A . GLY A 1 83 ? -17.960 -12.289 43.034 1.00 92.94 83 GLY A CA 1
ATOM 658 C C . GLY A 1 83 ? -19.007 -11.224 42.696 1.00 92.94 83 GLY A C 1
ATOM 659 O O . GLY A 1 83 ? -20.162 -11.392 43.069 1.00 92.94 83 GLY A O 1
ATOM 660 N N . THR A 1 84 ? -18.638 -10.173 41.960 1.00 96.81 84 THR A N 1
ATOM 661 C CA . THR A 1 84 ? -19.571 -9.164 41.444 1.00 96.81 84 THR A CA 1
ATOM 662 C C . THR A 1 84 ? -19.913 -9.452 39.985 1.00 96.81 84 THR A C 1
ATOM 664 O O . THR A 1 84 ? -19.022 -9.619 39.146 1.00 96.81 84 THR A O 1
ATOM 667 N N . LEU A 1 85 ? -21.204 -9.441 39.651 1.00 97.94 85 LEU A N 1
ATOM 668 C CA . LEU A 1 85 ? -21.669 -9.442 38.266 1.00 97.94 85 LEU A CA 1
ATOM 669 C C . LEU A 1 85 ? -21.696 -7.999 37.739 1.00 97.94 85 LEU A C 1
ATOM 671 O O . LEU A 1 85 ? -22.385 -7.142 38.283 1.00 97.94 85 LEU A O 1
ATOM 675 N N . VAL A 1 86 ? -20.959 -7.719 36.666 1.00 98.00 86 VAL A N 1
ATOM 676 C CA . VAL A 1 86 ? -20.978 -6.427 35.970 1.00 98.00 86 VAL A CA 1
ATOM 677 C C . VAL A 1 86 ? -21.768 -6.571 34.679 1.00 98.00 86 VAL A C 1
ATOM 679 O O . VAL A 1 86 ? -21.480 -7.459 33.877 1.00 98.00 86 VAL A O 1
ATOM 682 N N . VAL A 1 87 ? -22.745 -5.694 34.465 1.00 98.00 87 VAL A N 1
ATOM 683 C CA . VAL A 1 87 ? -23.630 -5.720 33.298 1.00 98.00 87 VAL A CA 1
ATOM 684 C C . VAL A 1 87 ? -23.675 -4.339 32.663 1.00 98.00 87 VAL A C 1
ATOM 686 O O . VAL A 1 87 ? -24.226 -3.389 33.224 1.00 98.00 87 VAL A O 1
ATOM 689 N N . ASN A 1 88 ? -23.139 -4.237 31.453 1.00 97.00 88 ASN A N 1
ATOM 690 C CA . ASN A 1 88 ? -23.397 -3.103 30.588 1.00 97.00 88 ASN A CA 1
ATOM 691 C C . ASN A 1 88 ? -24.667 -3.374 29.785 1.00 97.00 88 ASN A C 1
ATOM 693 O O . ASN A 1 88 ? -24.732 -4.310 28.989 1.00 97.00 88 ASN A O 1
ATOM 697 N N . VAL A 1 89 ? -25.690 -2.558 30.010 1.00 94.31 89 VAL A N 1
ATOM 698 C CA . VAL A 1 89 ? -27.032 -2.766 29.452 1.00 94.31 89 VAL A CA 1
ATOM 699 C C . VAL A 1 89 ? -27.110 -2.343 27.975 1.00 94.31 89 VAL A C 1
ATOM 701 O O . VAL A 1 89 ? -28.070 -2.674 27.281 1.00 94.31 89 VAL A O 1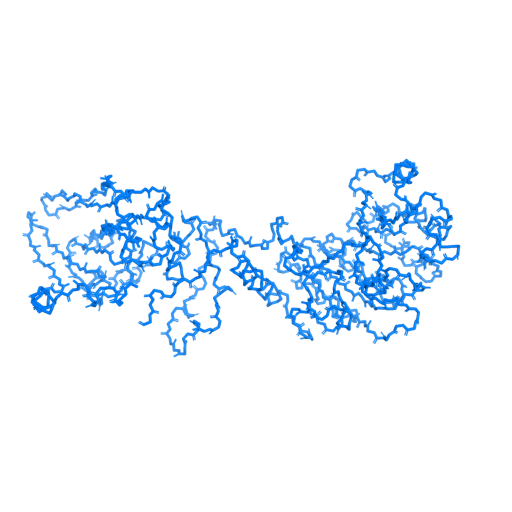
ATOM 704 N N . GLY A 1 90 ? -26.093 -1.641 27.464 1.00 92.62 90 GLY A N 1
ATOM 705 C CA . GLY A 1 90 ? -26.126 -0.987 26.159 1.00 92.62 90 GLY A CA 1
ATOM 706 C C . GLY A 1 90 ? -26.876 0.346 26.205 1.00 92.62 90 GLY A C 1
ATOM 707 O O . GLY A 1 90 ? -27.127 0.886 27.280 1.00 92.62 90 GLY A O 1
ATOM 708 N N . ALA A 1 91 ? -27.221 0.903 25.042 1.00 89.88 91 ALA A N 1
ATOM 709 C CA . ALA A 1 91 ? -27.917 2.186 24.935 1.00 89.88 91 ALA A CA 1
ATOM 710 C C . ALA A 1 91 ? -29.299 2.052 24.281 1.00 89.88 91 ALA A C 1
ATOM 712 O O . ALA A 1 91 ? -29.509 1.278 23.346 1.00 89.88 91 ALA A O 1
ATOM 713 N N . VAL A 1 92 ? -30.242 2.882 24.733 1.00 86.38 92 VAL A N 1
ATOM 714 C CA . VAL A 1 92 ? -31.529 3.073 24.054 1.00 86.38 92 VAL A CA 1
ATOM 715 C C . VAL A 1 92 ? -31.364 4.135 22.972 1.00 86.38 92 VAL A C 1
ATOM 717 O O . VAL A 1 92 ? -30.807 5.205 23.211 1.00 86.38 92 VAL A O 1
ATOM 720 N N . GLY A 1 93 ? -31.857 3.843 21.770 1.00 83.75 93 GLY A N 1
ATOM 721 C CA . GLY A 1 93 ? -31.762 4.741 20.620 1.00 83.75 93 GLY A CA 1
ATOM 722 C C . GLY A 1 93 ? -30.390 4.769 19.943 1.00 83.75 93 GLY A C 1
ATOM 723 O O . GLY A 1 93 ? -30.176 5.632 19.094 1.00 83.75 93 GLY A O 1
ATOM 724 N N . ARG A 1 94 ? -29.474 3.852 20.283 1.00 88.75 94 ARG A N 1
ATOM 725 C CA . ARG A 1 94 ? -28.228 3.608 19.542 1.00 88.75 94 ARG A CA 1
ATOM 726 C C . ARG A 1 94 ? -27.957 2.096 19.470 1.00 88.75 94 ARG A C 1
ATOM 728 O O . ARG A 1 94 ? -27.829 1.482 20.526 1.00 88.75 94 ARG A O 1
ATOM 735 N N . PRO A 1 95 ? -27.857 1.500 18.268 1.00 91.56 95 PRO A N 1
ATOM 736 C CA . PRO A 1 95 ? -27.532 0.082 18.111 1.00 91.56 95 PRO A CA 1
ATOM 737 C C . PRO A 1 95 ? -26.145 -0.301 18.643 1.00 91.56 95 PRO A C 1
ATOM 739 O O . PRO A 1 95 ? -25.295 0.566 18.831 1.00 91.56 95 PRO A O 1
ATOM 742 N N . ALA A 1 96 ? -25.891 -1.597 18.829 1.00 91.69 96 ALA A N 1
ATOM 743 C CA . ALA A 1 96 ? -24.708 -2.136 19.516 1.00 91.69 96 ALA A CA 1
ATOM 744 C C . ALA A 1 96 ? -23.436 -2.292 18.655 1.00 91.69 96 ALA A C 1
ATOM 746 O O . ALA A 1 96 ? -22.494 -2.955 19.081 1.00 91.69 96 ALA A O 1
ATOM 747 N N . ASN A 1 97 ? -23.385 -1.681 17.466 1.00 89.62 97 ASN A N 1
ATOM 748 C CA . ASN A 1 97 ? -22.271 -1.820 16.516 1.00 89.62 97 ASN A CA 1
ATOM 749 C C . ASN A 1 97 ? -22.051 -3.257 16.000 1.00 89.62 97 ASN A C 1
ATOM 751 O O . ASN A 1 97 ? -20.919 -3.677 15.783 1.00 89.62 97 ASN A O 1
ATOM 755 N N . ASP A 1 98 ? -23.128 -4.010 15.799 1.00 86.25 98 ASP A N 1
ATOM 756 C CA . ASP A 1 98 ? -23.117 -5.411 15.354 1.00 86.25 98 ASP A CA 1
ATOM 757 C C . ASP A 1 98 ? -23.888 -5.619 14.034 1.00 86.25 98 ASP A C 1
ATOM 759 O O . ASP A 1 98 ? -24.166 -6.749 13.624 1.00 86.25 98 ASP A O 1
ATOM 763 N N . GLY A 1 99 ? -24.274 -4.523 13.370 1.00 85.44 99 GLY A N 1
ATOM 764 C CA . GLY A 1 99 ? -25.069 -4.535 12.140 1.00 85.44 99 GLY A CA 1
ATOM 765 C C . GLY A 1 99 ? -26.551 -4.836 12.357 1.00 85.44 99 GLY A C 1
ATOM 766 O O . GLY A 1 99 ? -27.325 -4.852 11.394 1.00 85.44 99 GLY A O 1
ATOM 767 N N . ARG A 1 100 ? -26.974 -5.059 13.606 1.00 89.44 100 ARG A N 1
ATOM 768 C CA . ARG A 1 100 ? -28.385 -5.132 13.975 1.00 89.44 100 ARG A CA 1
ATOM 769 C C . ARG A 1 100 ? -28.887 -3.739 14.318 1.00 89.44 100 ARG A C 1
ATOM 771 O O . ARG A 1 100 ? -28.141 -2.870 14.745 1.00 89.44 100 ARG A O 1
ATOM 778 N N . ARG A 1 101 ? -30.188 -3.529 14.140 1.00 93.19 101 ARG A N 1
ATOM 779 C CA . ARG A 1 101 ? -30.871 -2.254 14.437 1.00 93.19 101 ARG A CA 1
ATOM 780 C C . ARG A 1 101 ? -31.639 -2.323 15.749 1.00 93.19 101 ARG A C 1
ATOM 782 O O . ARG A 1 101 ? -32.524 -1.514 15.982 1.00 93.19 101 ARG A O 1
ATOM 789 N N . ASP A 1 102 ? -31.362 -3.341 16.552 1.00 93.62 102 ASP A N 1
ATOM 790 C CA . ASP A 1 102 ? -31.984 -3.521 17.851 1.00 93.62 102 ASP A CA 1
ATOM 791 C C . ASP A 1 102 ? -31.270 -2.636 18.882 1.00 93.62 102 ASP A C 1
ATOM 793 O O . ASP A 1 102 ? -30.063 -2.392 18.796 1.00 93.62 102 ASP A O 1
ATOM 797 N N . THR A 1 103 ? -32.019 -2.176 19.877 1.00 92.50 103 THR A N 1
ATOM 798 C CA . THR A 1 103 ? -31.456 -1.679 21.145 1.00 92.50 103 THR A CA 1
ATOM 799 C C . THR A 1 103 ? -31.532 -2.778 22.197 1.00 92.50 103 THR A C 1
ATOM 801 O O . THR A 1 103 ? -32.031 -3.862 21.910 1.00 92.50 103 THR A O 1
ATOM 804 N N . TRP A 1 104 ? -31.066 -2.524 23.417 1.00 93.44 104 TRP A N 1
ATOM 805 C CA . TRP A 1 104 ? -30.920 -3.572 24.427 1.00 93.44 104 TRP A CA 1
ATOM 806 C C . TRP A 1 104 ? -31.486 -3.145 25.780 1.00 93.44 104 TRP A C 1
ATOM 808 O O . TRP A 1 104 ? -31.504 -1.961 26.118 1.00 93.44 104 TRP A O 1
ATOM 818 N N . TYR A 1 105 ? -31.965 -4.125 26.541 1.00 94.38 105 TYR A N 1
ATOM 819 C CA . TYR A 1 105 ? -32.218 -4.010 27.976 1.00 94.38 105 TYR A CA 1
ATOM 820 C C . TYR A 1 105 ? -31.749 -5.284 28.677 1.00 94.38 105 TYR A C 1
ATOM 822 O O . TYR A 1 105 ? -31.536 -6.311 28.032 1.00 94.38 105 TYR A O 1
ATOM 830 N N . ALA A 1 106 ? -31.604 -5.218 29.997 1.00 94.94 106 ALA A N 1
ATOM 831 C CA . ALA A 1 106 ? -31.281 -6.371 30.821 1.00 94.94 106 ALA A CA 1
ATOM 832 C C . ALA A 1 106 ? -32.520 -6.822 31.607 1.00 94.94 106 ALA A C 1
ATOM 834 O O . ALA A 1 106 ? -33.223 -5.992 32.190 1.00 94.94 106 ALA A O 1
ATOM 835 N N . ILE A 1 107 ? -32.773 -8.130 31.639 1.00 95.94 107 ILE A N 1
ATOM 836 C CA . ILE A 1 107 ? -33.651 -8.766 32.627 1.00 95.94 107 ILE A CA 1
ATOM 837 C C . ILE A 1 107 ? -32.764 -9.330 33.727 1.00 95.94 107 ILE A C 1
ATOM 839 O O . ILE A 1 107 ? -31.830 -10.075 33.437 1.00 95.94 107 ILE A O 1
ATOM 843 N N . LEU A 1 108 ? -33.065 -8.975 34.974 1.00 95.31 108 LEU A N 1
ATOM 844 C CA . LEU A 1 108 ? -32.347 -9.460 36.148 1.00 95.31 108 LEU A CA 1
ATOM 845 C C . LEU A 1 108 ? -33.155 -10.569 36.824 1.00 95.31 108 LEU A C 1
ATOM 847 O O . LEU A 1 108 ? -34.347 -10.394 37.080 1.00 95.31 108 LEU A O 1
ATOM 851 N N . ASP A 1 109 ? -32.497 -11.686 37.114 1.00 94.94 109 ASP A N 1
ATOM 852 C CA . ASP A 1 109 ? -33.013 -12.769 37.951 1.00 94.94 109 ASP A CA 1
ATOM 853 C C . ASP A 1 109 ? -32.207 -12.780 39.255 1.00 94.94 109 ASP A C 1
ATOM 855 O O . ASP A 1 109 ? -30.998 -13.032 39.242 1.00 94.94 109 ASP A O 1
ATOM 859 N N . LEU A 1 110 ? -32.870 -12.420 40.356 1.00 94.75 110 LEU A N 1
ATOM 860 C CA . LEU A 1 110 ? -32.275 -12.268 41.682 1.00 94.75 110 LEU A CA 1
ATOM 861 C C . LEU A 1 110 ? -32.862 -13.342 42.598 1.00 94.75 110 LEU A C 1
ATOM 863 O O . LEU A 1 110 ? -34.070 -13.370 42.839 1.00 94.75 110 LEU A O 1
ATOM 867 N N . ALA A 1 111 ? -32.023 -14.247 43.101 1.00 87.88 111 ALA A N 1
ATOM 868 C CA . ALA A 1 111 ? -32.487 -15.332 43.955 1.00 87.88 111 ALA A CA 1
ATOM 869 C C . ALA A 1 111 ? -31.421 -15.757 44.966 1.00 87.88 111 ALA A C 1
ATOM 871 O O . ALA A 1 111 ? -30.355 -16.245 44.605 1.00 87.88 111 ALA A O 1
ATOM 872 N N . GLY A 1 112 ? -31.745 -15.643 46.258 1.00 80.81 112 GLY A N 1
ATOM 873 C CA . GLY A 1 112 ? -30.913 -16.188 47.334 1.00 80.81 112 GLY A CA 1
ATOM 874 C C . GLY A 1 112 ? -29.527 -15.548 47.448 1.00 80.81 112 GLY A C 1
ATOM 875 O O . GLY A 1 112 ? -28.587 -16.251 47.810 1.00 80.81 112 GLY A O 1
ATOM 876 N N . GLY A 1 113 ? -29.406 -14.250 47.145 1.00 84.50 113 GLY A N 1
ATOM 877 C CA . GLY A 1 113 ? -28.124 -13.536 47.112 1.00 84.50 113 GLY A CA 1
ATOM 878 C C . GLY A 1 113 ? -27.291 -13.775 45.847 1.00 84.50 113 GLY A C 1
ATOM 879 O O . GLY A 1 113 ? -26.169 -13.292 45.767 1.00 84.50 113 GLY A O 1
ATOM 880 N N . GLU A 1 114 ? -27.814 -14.502 44.856 1.00 89.94 114 GLU A N 1
ATOM 881 C CA . GLU A 1 114 ? -27.196 -14.633 43.534 1.00 89.94 114 GLU A CA 1
ATOM 882 C C . GLU A 1 114 ? -27.917 -13.744 42.515 1.00 89.94 114 GLU A C 1
ATOM 884 O O . GLU A 1 114 ? -29.148 -13.637 42.524 1.00 89.94 114 GLU A O 1
ATOM 889 N N . ALA A 1 115 ? -27.149 -13.150 41.600 1.00 94.44 115 ALA A N 1
ATOM 890 C CA . ALA A 1 115 ? -27.660 -12.338 40.505 1.00 94.44 115 ALA A CA 1
ATOM 891 C C . ALA A 1 115 ? -27.322 -12.964 39.150 1.00 94.44 115 ALA A C 1
ATOM 893 O O . ALA A 1 115 ? -26.200 -13.414 38.911 1.00 94.44 115 ALA A O 1
ATOM 894 N N . ARG A 1 116 ? -28.287 -12.956 38.230 1.00 95.56 116 ARG A N 1
ATOM 895 C CA . ARG A 1 116 ? -28.080 -13.267 36.811 1.00 95.56 116 ARG A CA 1
ATOM 896 C C . ARG A 1 116 ? -28.706 -12.189 35.952 1.00 95.56 116 ARG A C 1
ATOM 898 O O . ARG A 1 116 ? -29.723 -11.607 36.321 1.00 95.56 116 ARG A O 1
ATOM 905 N N . ALA A 1 117 ? -28.119 -11.965 34.784 1.00 96.94 117 ALA A N 1
ATOM 906 C CA . ALA A 1 117 ? -28.645 -11.039 33.800 1.00 96.94 117 ALA A CA 1
ATOM 907 C C . ALA A 1 117 ? -28.781 -11.709 32.429 1.00 96.94 117 ALA A C 1
ATOM 909 O O . ALA A 1 117 ? -27.941 -12.511 32.010 1.00 96.94 117 ALA A O 1
ATOM 910 N N . GLU A 1 118 ? -29.869 -11.370 31.744 1.00 97.25 118 GLU A N 1
ATOM 911 C CA . GLU A 1 118 ? -30.106 -11.683 30.340 1.00 97.25 118 GLU A CA 1
ATOM 912 C C . GLU A 1 118 ? -30.190 -10.374 29.553 1.00 97.25 118 GLU A C 1
ATOM 914 O O . GLU A 1 118 ? -31.035 -9.523 29.836 1.00 97.25 118 GLU A O 1
ATOM 919 N N . LEU A 1 119 ? -29.318 -10.215 28.555 1.00 95.94 119 LEU A N 1
ATOM 920 C CA . LEU A 1 119 ? -29.338 -9.082 27.632 1.00 95.94 119 LEU A CA 1
ATOM 921 C C . LEU A 1 119 ? -30.300 -9.385 26.483 1.00 95.94 119 LEU A C 1
ATOM 923 O O . LEU A 1 119 ? -30.047 -10.266 25.659 1.00 95.94 119 LEU A O 1
ATOM 927 N N . VAL A 1 120 ? -31.403 -8.644 26.426 1.00 95.25 120 VAL A N 1
ATOM 928 C CA . VAL A 1 120 ? -32.505 -8.903 25.500 1.00 95.25 120 VAL A CA 1
ATOM 929 C C . VAL A 1 120 ? -32.556 -7.816 24.420 1.00 95.25 120 VAL A C 1
ATOM 931 O O . VAL A 1 120 ? -32.673 -6.629 24.747 1.00 95.25 120 VAL A O 1
ATOM 934 N N . PRO A 1 121 ? -32.496 -8.188 23.126 1.00 94.19 121 PRO A N 1
ATOM 935 C CA . PRO A 1 121 ? -32.627 -7.236 22.033 1.00 94.19 121 PRO A CA 1
ATOM 936 C C . PRO A 1 121 ? -34.077 -6.757 21.891 1.00 94.19 121 PRO A C 1
ATOM 938 O O . PRO A 1 121 ? -35.029 -7.536 21.976 1.00 94.19 121 PRO A O 1
ATOM 941 N N . VAL A 1 122 ? -34.239 -5.469 21.611 1.00 93.81 122 VAL A N 1
ATOM 942 C CA . VAL A 1 122 ? -35.522 -4.789 21.429 1.00 93.81 122 VAL A CA 1
ATOM 943 C C . VAL A 1 122 ? -35.559 -4.178 20.047 1.00 93.81 122 VAL A C 1
ATOM 945 O O . VAL A 1 122 ? -34.848 -3.212 19.759 1.00 93.81 122 VAL A O 1
ATOM 948 N N . ALA A 1 123 ? -36.449 -4.715 19.221 1.00 93.00 123 ALA A N 1
ATOM 949 C CA . ALA A 1 123 ? -36.815 -4.082 17.972 1.00 93.00 123 ALA A CA 1
ATOM 950 C C . ALA A 1 123 ? -37.594 -2.793 18.262 1.00 93.00 123 ALA A C 1
ATOM 952 O O . ALA A 1 123 ? -38.511 -2.768 19.087 1.00 93.00 123 ALA A O 1
ATOM 953 N N . TYR A 1 124 ? -37.258 -1.730 17.544 1.00 93.06 124 TYR A N 1
ATOM 954 C CA . TYR A 1 124 ? -37.949 -0.450 17.614 1.00 93.06 124 TYR A CA 1
ATOM 955 C C . TYR A 1 124 ? -38.102 0.141 16.207 1.00 93.06 124 TYR A C 1
ATOM 957 O O . TYR A 1 124 ? -37.531 -0.366 15.238 1.00 93.06 124 TYR A O 1
ATOM 965 N N . ASP A 1 125 ? -38.898 1.205 16.074 1.00 95.00 125 ASP A N 1
ATOM 966 C CA . ASP A 1 125 ? -39.097 1.892 14.794 1.00 95.00 125 ASP A CA 1
ATOM 967 C C . ASP A 1 125 ? -37.890 2.785 14.454 1.00 95.00 125 ASP A C 1
ATOM 969 O O . ASP A 1 125 ? -37.905 4.010 14.605 1.00 95.00 125 ASP A O 1
ATOM 973 N N . TRP A 1 126 ? -36.804 2.141 14.027 1.00 94.69 126 TRP A N 1
ATOM 974 C CA . TRP A 1 126 ? -35.559 2.805 13.646 1.00 94.69 126 TRP A CA 1
ATOM 975 C C . TRP A 1 126 ? -35.729 3.715 12.427 1.00 94.69 126 TRP A C 1
ATOM 977 O O . TRP A 1 126 ? -35.039 4.729 12.336 1.00 94.69 126 TRP A O 1
ATOM 987 N N . CYS A 1 127 ? -36.689 3.429 11.539 1.00 95.31 127 CYS A N 1
ATOM 988 C CA . CYS A 1 127 ? -37.038 4.305 10.421 1.00 95.31 127 CYS A CA 1
ATOM 989 C C . CYS A 1 127 ? -37.596 5.640 10.925 1.00 95.31 127 CYS A C 1
ATOM 991 O O . CYS A 1 127 ? -37.158 6.704 10.484 1.00 95.31 127 CYS A O 1
ATOM 993 N N . ALA A 1 128 ? -38.546 5.594 11.865 1.00 95.69 128 ALA A N 1
ATOM 994 C CA . ALA A 1 128 ? -39.104 6.797 12.472 1.00 95.69 128 ALA A CA 1
ATOM 995 C C . ALA A 1 128 ? -38.047 7.577 13.267 1.00 95.69 128 ALA A C 1
ATOM 997 O O . ALA A 1 128 ? -38.005 8.805 13.175 1.00 95.69 128 ALA A O 1
ATOM 998 N N . GLN A 1 129 ? -37.153 6.889 13.992 1.00 94.00 129 GLN A N 1
ATOM 999 C CA . GLN A 1 129 ? -36.038 7.552 14.675 1.00 94.00 129 GLN A CA 1
ATOM 1000 C C . GLN A 1 129 ? -35.111 8.254 13.672 1.00 94.00 129 GLN A C 1
ATOM 1002 O O . GLN A 1 129 ? -34.835 9.441 13.836 1.00 94.00 129 GLN A O 1
ATOM 1007 N N . ALA A 1 130 ? -34.669 7.564 12.618 1.00 93.12 130 ALA A N 1
ATOM 1008 C CA . ALA A 1 130 ? -33.803 8.132 11.586 1.00 93.12 130 ALA A CA 1
ATOM 1009 C C . ALA A 1 130 ? -34.445 9.357 10.907 1.00 93.12 130 ALA A C 1
ATOM 1011 O O . ALA A 1 130 ? -33.794 10.389 10.733 1.00 93.12 130 ALA A O 1
ATOM 1012 N N . ALA A 1 131 ? -35.740 9.284 10.585 1.00 95.06 131 ALA A N 1
ATOM 1013 C CA . ALA A 1 131 ? -36.491 10.412 10.035 1.00 95.06 131 ALA A CA 1
ATOM 1014 C C . ALA A 1 131 ? -36.542 11.603 11.007 1.00 95.06 131 ALA A C 1
ATOM 1016 O O . ALA A 1 131 ? -36.262 12.732 10.602 1.00 95.06 131 ALA A O 1
ATOM 1017 N N . SER A 1 132 ? -36.820 11.351 12.290 1.00 93.75 132 SER A N 1
ATOM 1018 C CA . SER A 1 132 ? -36.830 12.388 13.328 1.00 93.75 132 SER A CA 1
ATOM 1019 C C . SER A 1 132 ? -35.454 13.037 13.507 1.00 93.75 132 SER A C 1
ATOM 1021 O O . SER A 1 132 ? -35.362 14.255 13.644 1.00 93.75 132 SER A O 1
ATOM 1023 N N . MET A 1 133 ? -34.370 12.258 13.435 1.00 91.62 133 MET A N 1
ATOM 1024 C CA . MET A 1 133 ? -33.003 12.782 13.506 1.00 91.62 133 MET A CA 1
ATOM 1025 C C . MET A 1 133 ? -32.672 13.703 12.324 1.00 91.62 133 MET A C 1
ATOM 1027 O 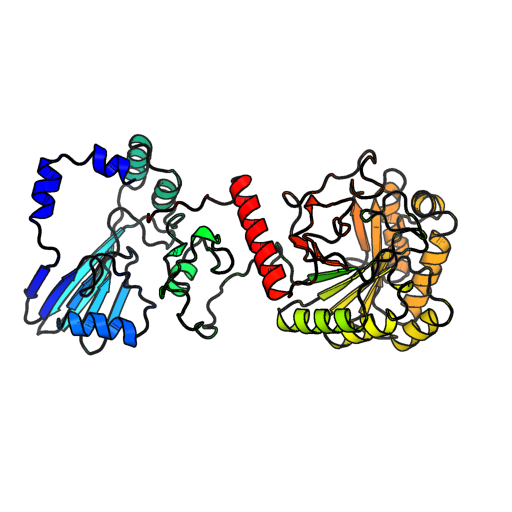O . MET A 1 133 ? -32.060 14.753 12.526 1.00 91.62 133 MET A O 1
ATOM 1031 N N . ARG A 1 134 ? -33.107 13.352 11.106 1.00 91.75 134 ARG A N 1
ATOM 1032 C CA . ARG A 1 134 ? -32.945 14.214 9.923 1.00 91.75 134 ARG A CA 1
ATOM 1033 C C . ARG A 1 134 ? -33.780 15.489 10.024 1.00 91.75 134 ARG A C 1
ATOM 1035 O O . ARG A 1 134 ? -33.266 16.568 9.745 1.00 91.75 134 ARG A O 1
ATOM 1042 N N . GLU A 1 135 ? -35.033 15.393 10.474 1.00 93.06 135 GLU A N 1
ATOM 1043 C CA . GLU A 1 135 ? -35.903 16.558 10.712 1.00 93.06 135 GLU A CA 1
ATOM 1044 C C . GLU A 1 135 ? -35.308 17.510 11.763 1.00 93.06 135 GLU A C 1
ATOM 1046 O O . GLU A 1 135 ? -35.356 18.730 11.613 1.00 93.06 135 GLU A O 1
ATOM 1051 N N . ALA A 1 136 ? -34.664 16.950 12.787 1.00 87.44 136 ALA A N 1
ATOM 1052 C CA . ALA A 1 136 ? -33.923 17.673 13.814 1.00 87.44 136 ALA A CA 1
ATOM 1053 C C . ALA A 1 136 ? -32.607 18.314 13.323 1.00 87.44 136 ALA A C 1
ATOM 1055 O O . ALA A 1 136 ? -31.966 19.041 14.091 1.00 87.44 136 ALA A O 1
ATOM 1056 N N . GLY A 1 137 ? -32.188 18.050 12.079 1.00 85.25 137 GLY A N 1
ATOM 1057 C CA . GLY A 1 137 ? -30.932 18.537 11.507 1.00 85.25 137 GLY A CA 1
ATOM 1058 C C . GLY A 1 137 ? -29.688 17.889 12.120 1.00 85.25 137 GLY A C 1
ATOM 1059 O O . GLY A 1 137 ? -28.633 18.524 12.190 1.00 85.25 137 GLY A O 1
ATOM 1060 N N . LEU A 1 138 ? -29.799 16.656 12.627 1.00 82.56 138 LEU A N 1
ATOM 1061 C CA . LEU A 1 138 ? -28.645 15.926 13.148 1.00 82.56 138 LEU A CA 1
ATOM 1062 C C . LEU A 1 138 ? -27.737 15.437 12.005 1.00 82.56 138 LEU A C 1
ATOM 1064 O O . LEU A 1 138 ? -28.228 15.172 10.909 1.00 82.56 138 LEU A O 1
ATOM 1068 N N . PRO A 1 139 ? -26.413 15.312 12.238 1.00 77.00 139 PRO A N 1
ATOM 1069 C CA . PRO A 1 139 ? -25.483 14.895 11.194 1.00 77.00 139 PRO A CA 1
ATOM 1070 C C . PRO A 1 139 ? -25.800 13.493 10.668 1.00 77.00 139 PRO A C 1
ATOM 1072 O O . PRO A 1 139 ? -26.026 12.575 11.459 1.00 77.00 139 PRO A O 1
ATOM 1075 N N . GLU A 1 140 ? -25.722 13.328 9.347 1.00 81.81 140 GLU A N 1
ATOM 1076 C CA . GLU A 1 140 ? -26.035 12.071 8.657 1.00 81.81 140 GLU A CA 1
ATOM 1077 C C . GLU A 1 140 ? -25.276 10.845 9.200 1.00 81.81 140 GLU A C 1
ATOM 1079 O O . GLU A 1 140 ? -25.913 9.807 9.344 1.00 81.81 140 GLU A O 1
ATOM 1084 N N . PRO A 1 141 ? -23.993 10.925 9.621 1.00 73.88 141 PRO A N 1
ATOM 1085 C CA . PRO A 1 141 ? -23.314 9.769 10.211 1.00 73.88 141 PRO A CA 1
ATOM 1086 C C . PRO A 1 141 ? -24.050 9.164 11.424 1.00 73.88 141 PRO A C 1
ATOM 1088 O O . PRO A 1 141 ? -24.169 7.945 11.547 1.00 73.88 141 PRO A O 1
ATOM 1091 N N . PHE A 1 142 ? -24.648 9.983 12.297 1.00 80.31 142 PHE A N 1
ATOM 1092 C CA . PHE A 1 142 ? -25.439 9.444 13.412 1.00 80.31 142 PHE A CA 1
ATOM 1093 C C . PHE A 1 142 ? -26.723 8.764 12.937 1.00 80.31 142 PHE A C 1
ATOM 1095 O O . PHE A 1 142 ? -27.167 7.806 13.564 1.00 80.31 142 PHE A O 1
ATOM 1102 N N . VAL A 1 143 ? -27.315 9.246 11.842 1.00 84.38 143 VAL A N 1
ATOM 1103 C CA . VAL A 1 143 ? -28.500 8.636 11.228 1.00 84.38 143 VAL A CA 1
ATOM 1104 C C . VAL A 1 143 ? -28.133 7.297 10.589 1.00 84.38 143 VAL A C 1
ATOM 1106 O O . VAL A 1 143 ? -28.825 6.307 10.813 1.00 84.38 143 VAL A O 1
ATOM 1109 N N . GLU A 1 144 ? -26.999 7.228 9.891 1.00 84.88 144 GLU A N 1
ATOM 1110 C CA . GLU A 1 144 ? -26.481 5.989 9.303 1.00 84.88 144 GLU A CA 1
ATOM 1111 C C . GLU A 1 144 ? -26.266 4.910 10.372 1.00 84.88 144 GLU A C 1
ATOM 1113 O O . GLU A 1 144 ? -26.581 3.742 10.146 1.00 84.88 144 GLU A O 1
ATOM 1118 N N . THR A 1 145 ? -25.817 5.293 11.573 1.00 86.50 145 THR A N 1
ATOM 1119 C CA . THR A 1 145 ? -25.695 4.353 12.698 1.00 86.50 145 THR A CA 1
ATOM 1120 C C . THR A 1 145 ? -27.036 3.695 13.050 1.00 86.50 145 THR A C 1
ATOM 1122 O O . THR A 1 145 ? -27.083 2.489 13.293 1.00 86.50 145 THR A O 1
ATOM 1125 N N . ILE A 1 146 ? -28.138 4.451 13.019 1.00 92.38 146 ILE A N 1
ATOM 1126 C CA . ILE A 1 146 ? -29.491 3.927 13.265 1.00 92.38 146 ILE A CA 1
ATOM 1127 C C . ILE A 1 146 ? -29.964 3.027 12.119 1.00 92.38 146 ILE A C 1
ATOM 1129 O O . ILE A 1 146 ? -30.535 1.965 12.354 1.00 92.38 146 ILE A O 1
ATOM 1133 N N . GLU A 1 147 ? -29.719 3.425 10.871 1.00 88.56 147 GLU A N 1
ATOM 1134 C CA . GLU A 1 147 ? -30.215 2.704 9.692 1.00 88.56 147 GLU A CA 1
ATOM 1135 C C . GLU A 1 147 ? -29.424 1.431 9.373 1.00 88.56 147 GLU A C 1
ATOM 1137 O O . GLU A 1 147 ? -29.952 0.493 8.762 1.00 88.56 147 GLU A O 1
ATOM 1142 N N . THR A 1 148 ? -28.156 1.378 9.771 1.00 85.56 148 THR A N 1
ATOM 1143 C CA . THR A 1 148 ? -27.252 0.275 9.426 1.00 85.56 148 THR A CA 1
ATOM 1144 C C . THR A 1 148 ? -26.939 -0.645 10.596 1.00 85.56 148 THR A C 1
ATOM 1146 O O . THR A 1 148 ? -26.581 -1.794 10.355 1.00 85.56 148 THR A O 1
ATOM 1149 N N . GLY A 1 149 ? -27.063 -0.166 11.837 1.00 85.75 149 GLY A N 1
ATOM 1150 C CA . GLY A 1 149 ? -26.594 -0.895 13.015 1.00 85.75 149 GLY A CA 1
ATOM 1151 C C . GLY A 1 149 ? -25.078 -0.840 13.231 1.00 85.75 149 GLY A C 1
ATOM 1152 O O . GLY A 1 149 ? -24.578 -1.399 14.205 1.00 85.75 149 GLY A O 1
ATOM 1153 N N . TRP A 1 150 ? -24.339 -0.170 12.343 1.00 85.31 150 TRP A N 1
ATOM 1154 C CA . TRP A 1 150 ? -22.891 -0.005 12.422 1.00 85.31 150 TRP A CA 1
ATOM 1155 C C . TRP A 1 150 ? -22.542 1.403 12.865 1.00 85.31 150 TRP A C 1
ATOM 1157 O O . TRP A 1 150 ? -23.087 2.376 12.356 1.00 85.31 150 TRP A O 1
ATOM 1167 N N . TRP A 1 151 ? -21.603 1.531 13.790 1.00 84.06 151 TRP A N 1
ATOM 1168 C CA . TRP A 1 151 ? -21.153 2.840 14.229 1.00 84.06 151 TRP A CA 1
ATOM 1169 C C . TRP A 1 151 ? -20.246 3.466 13.183 1.00 84.06 151 TRP A C 1
ATOM 1171 O O . TRP A 1 151 ? -19.200 2.925 12.844 1.00 84.06 151 TRP A O 1
ATOM 1181 N N . THR A 1 152 ? -20.631 4.643 12.714 1.00 70.31 152 THR A N 1
ATOM 1182 C CA . THR A 1 152 ? -19.853 5.465 11.772 1.00 70.31 152 THR A CA 1
ATOM 1183 C C . THR A 1 152 ? -19.202 6.665 12.458 1.00 70.31 152 THR A C 1
ATOM 1185 O O . THR A 1 152 ? -18.425 7.399 11.853 1.00 70.31 152 THR A O 1
ATOM 1188 N N . THR A 1 153 ? -19.502 6.865 13.743 1.00 71.94 153 THR A N 1
ATOM 1189 C CA . THR A 1 153 ? -19.003 7.957 14.584 1.00 71.94 153 THR A CA 1
ATOM 1190 C C . THR A 1 153 ? -18.488 7.426 15.914 1.00 71.94 153 THR A C 1
ATOM 1192 O O . THR A 1 153 ? -18.966 6.398 16.403 1.00 71.94 153 THR A O 1
ATOM 1195 N N . CYS A 1 154 ? -17.601 8.185 16.558 1.00 68.31 154 CYS A N 1
ATOM 1196 C CA . CYS A 1 154 ? -17.001 7.846 17.852 1.00 68.31 154 CYS A CA 1
ATOM 1197 C C . CYS A 1 154 ? -16.150 6.568 17.818 1.00 68.31 154 CYS A C 1
ATOM 1199 O O . CYS A 1 154 ? -15.932 5.957 18.860 1.00 68.31 154 CYS A O 1
ATOM 1201 N N . LEU A 1 155 ? -15.702 6.123 16.642 1.00 65.69 155 LEU A N 1
ATOM 1202 C CA . LEU A 1 155 ? -14.881 4.919 16.535 1.00 65.69 155 LEU A CA 1
ATOM 1203 C C . LEU A 1 155 ? -13.533 5.110 17.223 1.00 65.69 155 LEU A C 1
ATOM 1205 O O . LEU A 1 155 ? -12.989 4.144 17.733 1.00 65.69 155 LEU A O 1
ATOM 1209 N N . GLU A 1 156 ? -13.032 6.342 17.311 1.00 57.22 156 GLU A N 1
ATOM 1210 C CA . GLU A 1 156 ? -11.772 6.698 17.952 1.00 57.22 156 GLU A CA 1
ATOM 1211 C C . GLU A 1 156 ? -11.692 6.298 19.432 1.00 57.22 156 GLU A C 1
ATOM 1213 O O . GLU A 1 156 ? -10.605 5.935 19.881 1.00 57.22 156 GLU A O 1
ATOM 1218 N N . VAL A 1 157 ? -12.820 6.282 20.157 1.00 62.72 157 VAL A N 1
ATOM 1219 C CA . VAL A 1 157 ? -12.875 5.912 21.586 1.00 62.72 157 VAL A CA 1
ATOM 1220 C C . VAL A 1 157 ? -13.133 4.422 21.834 1.00 62.72 157 VAL A C 1
ATOM 1222 O O . VAL A 1 157 ? -13.002 3.971 22.967 1.00 62.72 157 VAL A O 1
ATOM 1225 N N . VAL A 1 158 ? -13.497 3.650 20.802 1.00 70.69 158 VAL A N 1
ATOM 1226 C CA . VAL A 1 158 ? -13.817 2.216 20.932 1.00 70.69 158 VAL A CA 1
ATOM 1227 C C . VAL A 1 158 ? -12.519 1.400 20.958 1.00 70.69 158 VAL A C 1
ATOM 1229 O O . VAL A 1 158 ? -11.774 1.474 19.981 1.00 70.69 158 VAL A O 1
ATOM 1232 N N . PRO A 1 159 ? -12.199 0.612 21.995 1.00 67.38 159 PRO A N 1
ATOM 1233 C CA . PRO A 1 159 ? -10.960 -0.159 22.038 1.00 67.38 159 PRO A CA 1
ATOM 1234 C C . PRO A 1 159 ? -10.865 -1.167 20.886 1.00 67.38 159 PRO A C 1
ATOM 1236 O O . PRO A 1 159 ? -11.891 -1.537 20.308 1.00 67.38 159 PRO A O 1
ATOM 1239 N N . PRO A 1 160 ? -9.650 -1.617 20.518 1.00 66.62 160 PRO A N 1
ATOM 1240 C CA . PRO A 1 160 ? -9.468 -2.532 19.395 1.00 66.62 160 PRO A CA 1
ATOM 1241 C C . PRO A 1 160 ? -10.372 -3.781 19.431 1.00 66.62 160 PRO A C 1
ATOM 1243 O O . PRO A 1 160 ? -10.974 -4.058 18.393 1.00 66.62 160 PRO A O 1
ATOM 1246 N N . PRO A 1 161 ? -10.569 -4.482 20.571 1.00 69.75 161 PRO A N 1
ATOM 1247 C CA . PRO A 1 161 ? -11.409 -5.684 20.606 1.00 69.75 161 PRO A CA 1
ATOM 1248 C C . PRO A 1 161 ? -12.892 -5.425 20.303 1.00 69.75 161 PRO A C 1
ATOM 1250 O O . PRO A 1 161 ? -13.503 -6.178 19.545 1.00 69.75 161 PRO A O 1
ATOM 1253 N N . GLU A 1 162 ? -13.489 -4.354 20.829 1.00 76.31 162 GLU A N 1
ATOM 1254 C CA . GLU A 1 162 ? -14.863 -3.954 20.500 1.00 76.31 162 GLU A CA 1
ATOM 1255 C C . GLU A 1 162 ? -14.962 -3.405 19.077 1.00 76.31 162 GLU A C 1
ATOM 1257 O O . GLU A 1 162 ? -15.922 -3.690 18.359 1.00 76.31 162 GLU A O 1
ATOM 1262 N N . ARG A 1 163 ? -13.959 -2.636 18.640 1.00 71.19 163 ARG A N 1
ATOM 1263 C CA . ARG A 1 163 ? -13.923 -2.036 17.302 1.00 71.19 163 ARG A CA 1
ATOM 1264 C C . ARG A 1 163 ? -13.822 -3.111 16.224 1.00 71.19 163 ARG A C 1
ATOM 1266 O O . ARG A 1 163 ? -14.449 -2.960 15.182 1.00 71.19 163 ARG A O 1
ATOM 1273 N N . ALA A 1 164 ? -13.086 -4.196 16.477 1.00 63.91 164 ALA A N 1
ATOM 1274 C CA . ALA A 1 164 ? -12.923 -5.336 15.572 1.00 63.91 164 ALA A CA 1
ATOM 1275 C C . ALA A 1 164 ? -14.234 -6.094 15.294 1.00 63.91 164 ALA A C 1
ATOM 1277 O O . ALA A 1 164 ? -14.350 -6.764 14.273 1.00 63.91 164 ALA A O 1
ATOM 1278 N N . ARG A 1 165 ? -15.235 -5.976 16.176 1.00 70.06 165 ARG A N 1
ATOM 1279 C CA . ARG A 1 165 ? -16.578 -6.547 15.966 1.00 70.06 165 ARG A CA 1
ATOM 1280 C C . ARG A 1 165 ? -17.453 -5.677 15.056 1.00 70.06 165 ARG A C 1
ATOM 1282 O O . ARG A 1 165 ? -18.454 -6.163 14.536 1.00 70.06 165 ARG A O 1
ATOM 1289 N N . GLY A 1 166 ? -17.076 -4.408 14.883 1.00 63.78 166 GLY A N 1
ATOM 1290 C CA . GLY A 1 166 ? -17.732 -3.444 14.008 1.00 63.78 166 GLY A CA 1
ATOM 1291 C C . GLY A 1 166 ? -17.335 -3.599 12.540 1.00 63.78 166 GLY A C 1
ATOM 1292 O O . GLY A 1 166 ? -16.360 -4.262 12.207 1.00 63.78 166 GLY A O 1
ATOM 1293 N N . ARG A 1 167 ? -18.080 -2.941 11.647 1.00 63.72 167 ARG A N 1
ATOM 1294 C CA . ARG A 1 167 ? -17.783 -2.892 10.202 1.00 63.72 167 ARG A CA 1
ATOM 1295 C C . ARG A 1 167 ? -16.761 -1.821 9.816 1.00 63.72 167 ARG A C 1
ATOM 1297 O O . ARG A 1 167 ? -16.086 -1.951 8.797 1.00 63.72 167 ARG A O 1
ATOM 1304 N N . TYR A 1 168 ? -16.714 -0.727 10.569 1.00 59.09 168 TYR A N 1
ATOM 1305 C CA . TYR A 1 168 ? -15.901 0.444 10.261 1.00 59.09 168 TYR A CA 1
ATOM 1306 C C . TYR A 1 168 ? -14.761 0.551 11.279 1.00 59.09 168 TYR A C 1
ATOM 1308 O O . TYR A 1 168 ? -14.993 0.476 12.487 1.00 59.09 168 TYR A O 1
ATOM 1316 N N . HIS A 1 169 ? -13.529 0.740 10.800 1.00 56.50 169 HIS A N 1
ATOM 1317 C CA . HIS A 1 169 ? -12.331 0.784 11.640 1.00 56.50 169 HIS A CA 1
ATOM 1318 C C . HIS A 1 169 ? -11.529 2.062 11.378 1.00 56.50 169 HIS A C 1
ATOM 1320 O O . HIS A 1 169 ? -11.427 2.527 10.246 1.00 56.50 169 HIS A O 1
ATOM 1326 N N . VAL A 1 170 ? -10.936 2.603 12.440 1.00 45.31 170 VAL A N 1
ATOM 1327 C CA . VAL A 1 170 ? -9.919 3.662 12.378 1.00 45.31 170 VAL A CA 1
ATOM 1328 C C . VAL A 1 170 ? -8.652 3.055 12.969 1.00 45.31 170 VAL A C 1
ATOM 1330 O O . VAL A 1 170 ? -8.714 2.538 14.088 1.00 45.31 170 VAL A O 1
ATOM 1333 N N . TYR A 1 171 ? -7.531 3.071 12.249 1.00 42.62 171 TYR A N 1
ATOM 1334 C CA . TYR A 1 171 ? -6.247 2.655 12.815 1.00 42.62 171 TYR A CA 1
ATOM 1335 C C . TYR A 1 171 ? -5.760 3.703 13.811 1.00 42.62 171 TYR A C 1
ATOM 1337 O O . TYR A 1 171 ? -5.956 4.905 13.601 1.00 42.62 171 TYR A O 1
ATOM 1345 N N . ARG A 1 172 ? -5.072 3.271 14.870 1.00 35.78 172 ARG A N 1
ATOM 1346 C CA . ARG A 1 172 ? -4.394 4.190 15.797 1.00 35.78 172 ARG A CA 1
ATOM 1347 C C . ARG A 1 172 ? -3.355 5.030 15.053 1.00 35.78 172 ARG A C 1
ATOM 1349 O O . ARG A 1 172 ? -3.221 6.217 15.324 1.00 35.78 172 ARG A O 1
ATOM 1356 N N . GLU A 1 173 ? -2.702 4.427 14.065 1.00 38.16 173 GLU A N 1
ATOM 1357 C CA . GLU A 1 173 ? -1.740 5.045 13.155 1.00 38.16 173 GLU A CA 1
ATOM 1358 C C . GLU A 1 173 ? -2.369 6.073 12.201 1.00 38.16 173 GLU A C 1
ATOM 1360 O O . GLU A 1 173 ? -1.643 6.852 11.599 1.00 38.16 173 GLU A O 1
ATOM 1365 N N . SER A 1 174 ? -3.701 6.081 12.076 1.00 37.34 174 SER A N 1
ATOM 1366 C CA . SER A 1 174 ? -4.461 7.013 11.232 1.00 37.34 174 SER A CA 1
ATOM 1367 C C . SER A 1 174 ? -5.186 8.118 12.005 1.00 37.34 174 SER A C 1
ATOM 1369 O O . SER A 1 174 ? -6.015 8.834 11.440 1.00 37.34 174 SER A O 1
ATOM 1371 N N . MET A 1 175 ? -4.915 8.245 13.308 1.00 38.16 175 MET A N 1
ATOM 1372 C CA . MET A 1 175 ? -5.472 9.314 14.133 1.00 38.16 175 MET A CA 1
ATOM 1373 C C . MET A 1 175 ? -4.813 10.649 13.755 1.00 38.16 175 MET A C 1
ATOM 1375 O O . MET A 1 175 ? -3.607 10.794 13.954 1.00 38.16 175 MET A O 1
ATOM 1379 N N . PRO A 1 176 ? -5.570 11.653 13.266 1.00 36.34 176 PRO A N 1
ATOM 1380 C CA . PRO A 1 176 ? -5.004 12.954 12.937 1.00 36.34 176 PRO A CA 1
ATOM 1381 C C . PRO A 1 176 ? -4.260 13.535 14.141 1.00 36.34 176 PRO A C 1
ATOM 1383 O O . PRO A 1 176 ? -4.765 13.486 15.264 1.00 36.34 176 PRO A O 1
ATOM 1386 N N . THR A 1 177 ? -3.105 14.158 13.909 1.00 39.47 177 THR A N 1
ATOM 1387 C CA . THR A 1 177 ? -2.235 14.756 14.945 1.00 39.47 177 THR A CA 1
ATOM 1388 C C . THR A 1 177 ? -2.960 15.681 15.930 1.00 39.47 177 THR A C 1
ATOM 1390 O O . THR A 1 177 ? -2.530 15.823 17.069 1.00 39.47 177 THR A O 1
ATOM 1393 N N . GLY A 1 178 ? -4.110 16.248 15.551 1.00 33.62 178 GLY A N 1
ATOM 1394 C CA . GLY A 1 178 ? -4.988 17.015 16.442 1.00 33.62 178 GLY A CA 1
ATOM 1395 C C . GLY A 1 178 ? -5.718 16.220 17.540 1.00 33.62 178 GLY A C 1
ATOM 1396 O O . GLY A 1 178 ? -6.498 16.832 18.267 1.00 33.62 178 GLY A O 1
ATOM 1397 N N . PHE A 1 179 ? -5.515 14.901 17.644 1.00 33.06 179 PHE A N 1
ATOM 1398 C CA . PHE A 1 179 ? -6.045 14.027 18.704 1.00 33.06 179 PHE A CA 1
ATOM 1399 C C . PHE A 1 179 ? -4.970 13.493 19.667 1.00 33.06 179 PHE A C 1
ATOM 1401 O O . PHE A 1 179 ? -5.308 12.791 20.619 1.00 33.06 179 PHE A O 1
ATOM 1408 N N . VAL A 1 180 ? -3.690 13.822 19.459 1.00 37.59 180 VAL A N 1
ATOM 1409 C CA . VAL A 1 180 ? -2.640 13.549 20.449 1.00 37.59 180 VAL A CA 1
ATOM 1410 C C . VAL A 1 180 ? -2.813 14.567 21.580 1.00 37.59 180 VAL A C 1
ATOM 1412 O O . VAL A 1 180 ? -2.536 15.750 21.392 1.00 37.59 180 VAL A O 1
ATOM 1415 N N . GLN A 1 181 ? -3.352 14.151 22.730 1.00 37.97 181 GLN A N 1
ATOM 1416 C CA . GLN A 1 181 ? -3.392 15.013 23.915 1.00 37.97 181 GLN A CA 1
ATOM 1417 C C . GLN A 1 181 ? -2.000 15.084 24.559 1.00 37.97 181 GLN A C 1
ATOM 1419 O O . GLN A 1 181 ? -1.369 14.059 24.800 1.00 37.97 181 GLN A O 1
ATOM 1424 N N . ASP A 1 182 ? -1.548 16.297 24.885 1.00 33.81 182 ASP A N 1
ATOM 1425 C CA . ASP A 1 182 ? -0.404 16.525 25.771 1.00 33.81 182 ASP A CA 1
ATOM 1426 C C . ASP A 1 182 ? -0.800 16.153 27.212 1.00 33.81 182 ASP A C 1
ATOM 1428 O O . ASP A 1 182 ? -1.409 16.945 27.935 1.00 33.81 182 ASP A O 1
ATOM 1432 N N . GLY A 1 183 ? -0.472 14.933 27.636 1.00 37.53 183 GLY A N 1
ATOM 1433 C CA . GLY A 1 183 ? -0.684 14.454 29.003 1.00 37.53 183 GLY A CA 1
ATOM 1434 C C . GLY A 1 183 ? -1.013 12.966 29.058 1.00 37.53 183 GLY A C 1
ATOM 1435 O O . GLY A 1 183 ? -1.473 12.398 28.076 1.00 37.53 183 GLY A O 1
ATOM 1436 N N . ALA A 1 184 ? -0.766 12.336 30.211 1.00 36.78 184 ALA A N 1
ATOM 1437 C CA . ALA A 1 184 ? -0.995 10.908 30.431 1.00 36.78 184 ALA A CA 1
ATOM 1438 C C . ALA A 1 184 ? -2.466 10.530 30.171 1.00 36.78 184 ALA A C 1
ATOM 1440 O O . ALA A 1 184 ? -3.330 10.701 31.032 1.00 36.78 184 ALA A O 1
ATOM 1441 N N . GLY A 1 185 ? -2.745 10.022 28.975 1.00 35.72 185 GLY A N 1
ATOM 1442 C CA . GLY A 1 185 ? -4.054 9.538 28.559 1.00 35.72 185 GLY A CA 1
ATOM 1443 C C . GLY A 1 185 ? -3.911 8.686 27.307 1.00 35.72 185 GLY A C 1
ATOM 1444 O O . GLY A 1 185 ? -3.353 9.167 26.337 1.00 35.72 185 GLY A O 1
ATOM 1445 N N . PHE A 1 186 ? -4.393 7.435 27.345 1.00 32.31 186 PHE A N 1
ATOM 1446 C CA . PHE A 1 186 ? -4.461 6.403 26.281 1.00 32.31 186 PHE A CA 1
ATOM 1447 C C . PHE A 1 186 ? -3.207 6.118 25.409 1.00 32.31 186 PHE A C 1
ATOM 1449 O O . PHE A 1 186 ? -3.106 5.038 24.820 1.00 32.31 186 PHE A O 1
ATOM 1456 N N . THR A 1 187 ? -2.217 7.008 25.337 1.00 36.56 187 THR A N 1
ATOM 1457 C CA . THR A 1 187 ? -0.967 6.869 24.584 1.00 36.56 187 THR A CA 1
ATOM 1458 C C . THR A 1 187 ? 0.031 5.951 25.274 1.00 36.56 187 THR A C 1
ATOM 1460 O O . THR A 1 187 ? 0.829 5.326 24.585 1.00 36.56 187 THR A O 1
ATOM 1463 N N . ASP A 1 188 ? -0.080 5.812 26.597 1.00 33.88 188 ASP A N 1
ATOM 1464 C CA . ASP A 1 188 ? 0.880 5.092 27.444 1.00 33.88 188 ASP A CA 1
ATOM 1465 C C . ASP A 1 188 ? 0.433 3.664 27.804 1.00 33.88 188 ASP A C 1
ATOM 1467 O O . ASP A 1 188 ? 1.117 2.967 28.554 1.00 33.88 188 ASP A O 1
ATOM 1471 N N . ALA A 1 189 ? -0.713 3.211 27.279 1.00 32.91 189 ALA A N 1
ATOM 1472 C CA . ALA A 1 189 ? -1.143 1.827 27.442 1.00 32.91 189 ALA A CA 1
ATOM 1473 C C . ALA A 1 189 ? -0.197 0.902 26.649 1.00 32.91 189 ALA A C 1
ATOM 1475 O O . ALA A 1 189 ? 0.001 1.138 25.449 1.00 32.91 189 ALA A O 1
ATOM 1476 N N . PRO A 1 190 ? 0.398 -0.129 27.279 1.00 32.06 190 PRO A N 1
ATOM 1477 C CA . PRO A 1 190 ? 1.255 -1.074 26.578 1.00 32.06 190 PRO A CA 1
ATOM 1478 C C . PRO A 1 190 ? 0.483 -1.726 25.430 1.00 32.06 190 PRO A C 1
ATOM 1480 O O . PRO A 1 190 ? -0.690 -2.063 25.576 1.00 32.06 190 PRO A O 1
ATOM 1483 N N . ILE A 1 191 ? 1.155 -1.888 24.289 1.00 37.88 191 ILE A N 1
ATOM 1484 C CA . ILE A 1 191 ? 0.638 -2.613 23.126 1.00 37.88 191 ILE A CA 1
ATOM 1485 C C . ILE A 1 191 ? 0.225 -4.011 23.617 1.00 37.88 191 ILE A C 1
ATOM 1487 O O . ILE A 1 191 ? 1.103 -4.751 24.078 1.00 37.88 191 ILE A O 1
ATOM 1491 N N . PRO A 1 192 ? -1.069 -4.384 23.574 1.00 36.25 192 PRO A N 1
ATOM 1492 C CA . PRO A 1 192 ? -1.464 -5.755 23.850 1.00 36.25 192 PRO A CA 1
ATOM 1493 C C . PRO A 1 192 ? -0.745 -6.656 22.846 1.00 36.25 192 PRO A C 1
ATOM 1495 O O . PRO A 1 192 ? -0.695 -6.340 21.657 1.00 36.25 192 PRO A O 1
ATOM 1498 N N . GLY A 1 193 ? -0.136 -7.740 23.327 1.00 34.72 193 GLY A N 1
ATOM 1499 C CA . GLY A 1 193 ? 0.446 -8.739 22.434 1.00 34.72 193 GLY A CA 1
ATOM 1500 C C . GLY A 1 193 ? -0.623 -9.259 21.474 1.00 34.72 193 GLY A C 1
ATOM 1501 O O . GLY A 1 193 ? -1.759 -9.440 21.899 1.00 34.72 193 GLY A O 1
ATOM 1502 N N . ASP A 1 194 ? -0.233 -9.459 20.212 1.00 39.38 194 ASP A N 1
ATOM 1503 C CA . ASP A 1 194 ? -1.058 -9.975 19.112 1.00 39.38 194 ASP A CA 1
ATOM 1504 C C . ASP A 1 194 ? -1.998 -11.097 19.594 1.00 39.38 194 ASP A C 1
ATOM 1506 O O . ASP A 1 194 ? -1.564 -12.217 19.882 1.00 39.38 194 ASP A O 1
ATOM 1510 N N . ASP A 1 195 ? -3.279 -10.758 19.762 1.00 37.91 195 ASP A N 1
ATOM 1511 C CA . ASP A 1 195 ? -4.324 -11.632 20.299 1.00 37.91 195 ASP A CA 1
ATOM 1512 C C . ASP A 1 195 ? -5.038 -12.430 19.196 1.00 37.91 195 ASP A C 1
ATOM 1514 O O . ASP A 1 195 ? -6.016 -13.135 19.459 1.00 37.91 195 ASP A O 1
ATOM 1518 N N . GLY A 1 196 ? -4.522 -12.379 17.960 1.00 37.88 196 GLY A N 1
ATOM 1519 C CA . GLY A 1 196 ? -5.026 -13.165 16.839 1.00 37.88 196 GLY A CA 1
ATOM 1520 C C . GLY A 1 196 ? -6.411 -12.738 16.341 1.00 37.88 196 GLY A C 1
ATOM 1521 O O . GLY A 1 196 ? -7.035 -13.487 15.583 1.00 37.88 196 GLY A O 1
ATOM 1522 N N . LEU A 1 197 ? -6.908 -11.560 16.733 1.00 34.03 197 LEU A N 1
ATOM 1523 C CA . LEU A 1 197 ? -8.098 -10.956 16.135 1.00 34.03 197 LEU A CA 1
ATOM 1524 C C . LEU A 1 197 ? -7.712 -10.231 14.831 1.00 34.03 197 LEU A C 1
ATOM 1526 O O . LEU A 1 197 ? -6.716 -9.508 14.803 1.00 34.03 197 LEU A O 1
ATOM 1530 N N . PRO A 1 198 ? -8.468 -10.387 13.727 1.00 31.41 198 PRO A N 1
ATOM 1531 C CA . PRO A 1 198 ? -8.078 -9.829 12.439 1.00 31.41 198 PRO A CA 1
ATOM 1532 C C . PRO A 1 198 ? -8.300 -8.313 12.419 1.00 31.41 198 PRO A C 1
ATOM 1534 O O . PRO A 1 198 ? -9.340 -7.819 11.986 1.00 31.41 198 PRO A O 1
ATOM 1537 N N . VAL A 1 199 ? -7.291 -7.552 12.842 1.00 37.66 199 VAL A N 1
ATOM 1538 C CA . VAL A 1 199 ? -7.095 -6.188 12.351 1.00 37.66 199 VAL A CA 1
ATOM 1539 C C . VAL A 1 199 ? -6.776 -6.328 10.866 1.00 37.66 199 VAL A C 1
ATOM 1541 O O . VAL A 1 199 ? -5.669 -6.713 10.494 1.00 37.66 199 VAL A O 1
ATOM 1544 N N . VAL A 1 200 ? -7.749 -6.072 9.991 1.00 41.56 200 VAL A N 1
ATOM 1545 C CA . VAL A 1 200 ? -7.456 -5.994 8.556 1.00 41.56 200 VAL A CA 1
ATOM 1546 C C . VAL A 1 200 ? -6.619 -4.742 8.397 1.00 41.56 200 VAL A C 1
ATOM 1548 O O . VAL A 1 200 ? -7.176 -3.669 8.535 1.00 41.56 200 VAL A O 1
ATOM 1551 N N . SER A 1 201 ? -5.305 -4.855 8.221 1.00 54.19 201 SER A N 1
ATOM 1552 C CA . SER A 1 201 ? -4.419 -3.748 7.843 1.00 54.19 201 SER A CA 1
ATOM 1553 C C . SER A 1 201 ? -4.721 -3.324 6.404 1.00 54.19 201 SER A C 1
ATOM 1555 O O . SER A 1 201 ? -5.086 -4.175 5.603 1.00 54.19 201 SER A O 1
ATOM 1557 N N . LEU A 1 202 ? -4.592 -2.037 6.046 1.00 65.31 202 LEU A N 1
ATOM 1558 C CA . LEU A 1 202 ? -4.646 -1.632 4.634 1.00 65.31 202 LEU A CA 1
ATOM 1559 C C . LEU A 1 202 ? -3.457 -2.263 3.907 1.00 65.31 202 LEU A C 1
ATOM 1561 O O . LEU A 1 202 ? -3.595 -2.752 2.789 1.00 65.31 202 LEU A O 1
ATOM 1565 N N . PHE A 1 203 ? -2.306 -2.285 4.579 1.00 72.69 203 PHE A N 1
ATOM 1566 C CA . PHE A 1 203 ? -1.111 -2.974 4.127 1.00 72.69 203 PHE A CA 1
ATOM 1567 C C . PHE A 1 203 ? -1.333 -4.491 4.072 1.00 72.69 203 PHE A C 1
ATOM 1569 O O . PHE A 1 203 ? -2.030 -5.055 4.911 1.00 72.69 203 PHE A O 1
ATOM 1576 N N . ALA A 1 204 ? -0.696 -5.144 3.102 1.00 72.06 204 ALA A N 1
ATOM 1577 C CA . ALA A 1 204 ? -0.891 -6.557 2.784 1.00 72.06 204 ALA A CA 1
ATOM 1578 C C . ALA A 1 204 ? -2.310 -6.902 2.276 1.00 72.06 204 ALA A C 1
ATOM 1580 O O . ALA A 1 204 ? -2.770 -8.034 2.417 1.00 72.06 204 ALA A O 1
ATOM 1581 N N . THR A 1 205 ? -2.983 -5.943 1.627 1.00 72.56 205 THR A N 1
ATOM 1582 C CA . THR A 1 205 ? -4.254 -6.153 0.904 1.00 72.56 205 THR A CA 1
ATOM 1583 C C . THR A 1 205 ? -4.096 -5.852 -0.584 1.00 72.56 205 THR A C 1
ATOM 1585 O O . THR A 1 205 ? -3.063 -5.347 -1.014 1.00 72.56 205 THR A O 1
ATOM 1588 N N . GLU A 1 206 ? -5.133 -6.102 -1.387 1.00 64.94 206 GLU A N 1
ATOM 1589 C CA . GLU A 1 206 ? -5.146 -5.689 -2.799 1.00 64.94 206 GLU A CA 1
ATOM 1590 C C . GLU A 1 206 ? -5.026 -4.164 -2.982 1.00 64.94 206 GLU A C 1
ATOM 1592 O O . GLU A 1 206 ? -4.557 -3.706 -4.021 1.00 64.94 206 GLU A O 1
ATOM 1597 N N . VAL A 1 207 ? -5.420 -3.374 -1.976 1.00 70.69 207 VAL A N 1
ATOM 1598 C CA . VAL A 1 207 ? -5.416 -1.904 -2.039 1.00 70.69 207 VAL A CA 1
ATOM 1599 C C . VAL A 1 207 ? -4.056 -1.320 -1.660 1.00 70.69 207 VAL A C 1
ATOM 1601 O O . VAL A 1 207 ? -3.653 -0.312 -2.228 1.00 70.69 207 VAL A O 1
ATOM 1604 N N . PHE A 1 208 ? -3.332 -1.945 -0.730 1.00 79.38 208 PHE A N 1
ATOM 1605 C CA . PHE A 1 208 ? -1.939 -1.605 -0.433 1.00 79.38 208 PHE A CA 1
ATOM 1606 C C . PHE A 1 208 ? -1.122 -2.900 -0.311 1.00 79.38 208 PHE A C 1
ATOM 1608 O O . PHE A 1 208 ? -0.962 -3.455 0.784 1.00 79.38 208 PHE A O 1
ATOM 1615 N N . PRO A 1 209 ? -0.633 -3.423 -1.446 1.00 76.94 209 PRO A N 1
ATOM 1616 C CA . PRO A 1 209 ? 0.041 -4.710 -1.483 1.00 76.94 209 PRO A CA 1
ATOM 1617 C C . PRO A 1 209 ? 1.404 -4.647 -0.777 1.00 76.94 209 PRO A C 1
ATOM 1619 O O . PRO A 1 209 ? 2.022 -3.581 -0.728 1.00 76.94 209 PRO A O 1
ATOM 1622 N N . PRO A 1 210 ? 1.922 -5.784 -0.274 1.00 86.44 210 PRO A N 1
ATOM 1623 C CA . PRO A 1 210 ? 3.178 -5.855 0.475 1.00 86.44 210 PRO A CA 1
ATOM 1624 C C . PRO A 1 210 ? 4.405 -5.816 -0.456 1.00 86.44 210 PRO A C 1
ATOM 1626 O O . PRO A 1 210 ? 5.312 -6.644 -0.370 1.00 86.44 210 PRO A O 1
ATOM 1629 N N . ARG A 1 211 ? 4.421 -4.841 -1.372 1.00 92.69 211 ARG A N 1
ATOM 1630 C CA . ARG A 1 211 ? 5.442 -4.635 -2.403 1.00 92.69 211 ARG A CA 1
ATOM 1631 C C . ARG A 1 211 ? 6.134 -3.297 -2.180 1.00 92.69 211 ARG A C 1
ATOM 1633 O O . ARG A 1 211 ? 5.473 -2.261 -2.139 1.00 92.69 211 ARG A O 1
ATOM 1640 N N . LEU A 1 212 ? 7.457 -3.326 -2.049 1.00 97.94 212 LEU A N 1
ATOM 1641 C CA . LEU A 1 212 ? 8.279 -2.127 -1.913 1.00 97.94 212 LEU A CA 1
ATOM 1642 C C . LEU A 1 212 ? 8.994 -1.836 -3.228 1.00 97.94 212 LEU A C 1
ATOM 1644 O O . LEU A 1 212 ? 9.760 -2.663 -3.716 1.00 97.94 212 LEU A O 1
ATOM 1648 N N . TRP A 1 213 ? 8.808 -0.637 -3.766 1.00 98.44 213 TRP A N 1
ATOM 1649 C CA . TRP A 1 213 ? 9.566 -0.161 -4.916 1.00 98.44 213 TRP A CA 1
ATOM 1650 C C . TRP A 1 213 ? 10.782 0.637 -4.471 1.00 98.44 213 TRP A C 1
ATOM 1652 O O . TRP A 1 213 ? 10.697 1.483 -3.584 1.00 98.44 213 TRP A O 1
ATOM 1662 N N . ILE A 1 214 ? 11.918 0.407 -5.121 1.00 98.50 214 ILE A N 1
ATOM 1663 C CA . ILE A 1 214 ? 13.162 1.121 -4.846 1.00 98.50 214 ILE A CA 1
ATOM 1664 C C . ILE A 1 214 ? 13.755 1.608 -6.166 1.00 98.50 214 ILE A C 1
ATOM 1666 O O . ILE A 1 214 ? 14.161 0.809 -7.015 1.00 98.50 214 ILE A O 1
ATOM 1670 N N . TYR A 1 215 ? 13.854 2.927 -6.331 1.00 98.12 215 TYR A N 1
ATOM 1671 C CA . TYR A 1 215 ? 14.652 3.524 -7.399 1.00 98.12 215 TYR A CA 1
ATOM 1672 C C . TYR A 1 215 ? 16.127 3.483 -7.009 1.00 98.12 215 TYR A C 1
ATOM 1674 O O . TYR A 1 215 ? 16.606 4.310 -6.235 1.00 98.12 215 TYR A O 1
ATOM 1682 N N . SER A 1 216 ? 16.865 2.536 -7.586 1.00 97.81 216 SER A N 1
ATOM 1683 C CA . SER A 1 216 ? 18.316 2.427 -7.385 1.00 97.81 216 SER A CA 1
ATOM 1684 C C . SER A 1 216 ? 19.057 3.681 -7.860 1.00 97.81 216 SER A C 1
ATOM 1686 O O . SER A 1 216 ? 20.024 4.110 -7.236 1.00 97.81 216 SER A O 1
ATOM 1688 N N . ASN A 1 217 ? 18.612 4.273 -8.972 1.00 97.00 217 ASN A N 1
ATOM 1689 C CA . ASN A 1 217 ? 19.170 5.483 -9.568 1.00 97.00 217 ASN A CA 1
ATOM 1690 C C . ASN A 1 217 ? 18.217 6.085 -10.619 1.00 97.00 217 ASN A C 1
ATOM 1692 O O . ASN A 1 217 ? 17.272 5.421 -11.024 1.00 97.00 217 ASN A O 1
ATOM 1696 N N . PHE A 1 218 ? 18.492 7.297 -11.114 1.00 96.19 218 PHE A N 1
ATOM 1697 C CA . PHE A 1 218 ? 17.717 7.957 -12.191 1.00 96.19 218 PHE A CA 1
ATOM 1698 C C . PHE A 1 218 ? 18.477 8.102 -13.525 1.00 96.19 218 PHE A C 1
ATOM 1700 O O . PHE A 1 218 ? 17.995 8.739 -14.461 1.00 96.19 218 PHE A O 1
ATOM 1707 N N . HIS A 1 219 ? 19.680 7.535 -13.638 1.00 96.31 219 HIS A N 1
ATOM 1708 C CA . HIS A 1 219 ? 20.404 7.518 -14.907 1.00 96.31 219 HIS A CA 1
ATOM 1709 C C . HIS A 1 219 ? 19.935 6.353 -15.768 1.00 96.31 219 HIS A C 1
ATOM 1711 O O . HIS A 1 219 ? 19.726 5.242 -15.290 1.00 96.31 219 HIS A O 1
ATOM 1717 N N . CYS A 1 220 ? 19.828 6.585 -17.070 1.00 97.06 220 CYS A N 1
ATOM 1718 C CA . CYS A 1 220 ? 19.495 5.539 -18.025 1.00 97.06 220 CYS A CA 1
ATOM 1719 C C . CYS A 1 220 ? 20.392 5.649 -19.256 1.00 97.06 220 CYS A C 1
ATOM 1721 O O . CYS A 1 220 ? 20.812 6.737 -19.634 1.00 97.06 220 CYS A O 1
ATOM 1723 N N . ASN A 1 221 ? 20.697 4.524 -19.902 1.00 96.50 221 ASN A N 1
ATOM 1724 C CA . ASN A 1 221 ? 21.361 4.525 -21.209 1.00 96.50 221 ASN A CA 1
ATOM 1725 C C . ASN A 1 221 ? 20.423 4.934 -22.358 1.00 96.50 221 ASN A C 1
ATOM 1727 O O . ASN A 1 221 ? 20.898 5.102 -23.479 1.00 96.50 221 ASN A O 1
ATOM 1731 N N . LEU A 1 222 ? 19.124 5.070 -22.085 1.00 96.81 222 LEU A N 1
ATOM 1732 C CA . LEU A 1 222 ? 18.091 5.547 -23.002 1.00 96.81 222 LEU A CA 1
ATOM 1733 C C . LEU A 1 222 ? 17.475 6.843 -22.469 1.00 96.81 222 LEU A C 1
ATOM 1735 O O . LEU A 1 222 ? 17.552 7.123 -21.276 1.00 96.81 222 LEU A O 1
ATOM 1739 N N . ALA A 1 223 ? 16.822 7.594 -23.348 1.00 95.31 223 ALA A N 1
ATOM 1740 C CA . ALA A 1 223 ? 15.952 8.715 -23.004 1.00 95.31 223 ALA A CA 1
ATOM 1741 C C . ALA A 1 223 ? 14.614 8.479 -23.711 1.00 95.31 223 ALA A C 1
ATOM 1743 O O . ALA A 1 223 ? 14.383 9.029 -24.778 1.00 95.31 223 ALA A O 1
ATOM 1744 N N . CYS A 1 224 ? 13.812 7.551 -23.181 1.00 95.38 224 CYS A N 1
ATOM 1745 C CA . CYS A 1 224 ? 12.542 7.187 -23.812 1.00 95.38 224 CYS A CA 1
ATOM 1746 C C . CYS A 1 224 ? 11.580 8.375 -23.728 1.00 95.38 224 CYS A C 1
ATOM 1748 O O . CYS A 1 224 ? 11.465 8.967 -22.650 1.00 95.38 224 CYS A O 1
ATOM 1750 N N . ASP A 1 225 ? 10.855 8.669 -24.804 1.00 92.06 225 ASP A N 1
ATOM 1751 C CA . ASP A 1 225 ? 10.017 9.876 -24.868 1.00 92.06 225 ASP A CA 1
ATOM 1752 C C . ASP A 1 225 ? 8.874 9.852 -23.840 1.00 92.06 225 ASP A C 1
ATOM 1754 O O . ASP A 1 225 ? 8.448 10.898 -23.368 1.00 92.06 225 ASP A O 1
ATOM 1758 N N . TYR A 1 226 ? 8.425 8.667 -23.409 1.00 91.94 226 TYR A N 1
ATOM 1759 C CA . TYR A 1 226 ? 7.378 8.531 -22.391 1.00 91.94 226 TYR A CA 1
ATOM 1760 C C . TYR A 1 226 ? 7.887 8.319 -20.957 1.00 91.94 226 TYR A C 1
ATOM 1762 O O . TYR A 1 226 ? 7.118 7.929 -20.078 1.00 91.94 226 TYR A O 1
ATOM 1770 N N . CYS A 1 227 ? 9.187 8.489 -20.689 1.00 94.62 227 CYS A N 1
ATOM 1771 C CA . CYS A 1 227 ? 9.748 8.150 -19.380 1.00 94.62 227 CYS A CA 1
ATOM 1772 C C . CYS A 1 227 ? 9.077 8.944 -18.242 1.00 94.62 227 CYS A C 1
ATOM 1774 O O . CYS A 1 227 ? 9.335 10.137 -18.070 1.00 94.62 227 CYS A O 1
ATOM 1776 N N . VAL A 1 228 ? 8.283 8.246 -17.421 1.00 92.06 228 VAL A N 1
ATOM 1777 C CA . VAL A 1 228 ? 7.450 8.834 -16.353 1.00 92.06 228 VAL A CA 1
ATOM 1778 C C . VAL A 1 228 ? 8.241 9.519 -15.237 1.00 92.06 228 VAL A C 1
ATOM 1780 O O . VAL A 1 228 ? 7.714 10.385 -14.556 1.00 92.06 228 VAL A O 1
ATOM 1783 N N . VAL A 1 229 ? 9.524 9.177 -15.086 1.00 93.12 229 VAL A N 1
ATOM 1784 C CA . VAL A 1 229 ? 10.450 9.782 -14.109 1.00 93.12 229 VAL A CA 1
ATOM 1785 C C . VAL A 1 229 ? 11.581 10.583 -14.763 1.00 93.12 229 VAL A C 1
ATOM 1787 O O . VAL A 1 229 ? 12.621 10.808 -14.144 1.00 93.12 229 VAL A O 1
ATOM 1790 N N . ALA A 1 230 ? 11.423 10.953 -16.040 1.00 93.94 230 ALA A N 1
ATOM 1791 C CA . ALA A 1 230 ? 12.370 11.789 -16.785 1.00 93.94 230 ALA A CA 1
ATOM 1792 C C . ALA A 1 230 ? 13.839 11.292 -16.746 1.00 93.94 230 ALA A C 1
ATOM 1794 O O . ALA A 1 230 ? 14.796 12.075 -16.743 1.00 93.94 230 ALA A O 1
ATOM 1795 N N . SER A 1 231 ? 14.041 9.971 -16.699 1.00 96.06 231 SER A N 1
ATOM 1796 C CA . SER A 1 231 ? 15.375 9.363 -16.680 1.00 96.06 231 SER A CA 1
ATOM 1797 C C . SER A 1 231 ? 16.034 9.428 -18.057 1.00 96.06 231 SER A C 1
ATOM 1799 O O . SER A 1 231 ? 15.401 9.199 -19.086 1.00 96.06 231 SER A O 1
ATOM 1801 N N . SER A 1 232 ? 17.331 9.729 -18.079 1.00 95.94 232 SER A N 1
ATOM 1802 C CA . SER A 1 232 ? 18.109 9.886 -19.311 1.00 95.94 232 SER A CA 1
ATOM 1803 C C . SER A 1 232 ? 19.616 9.735 -19.048 1.00 95.94 232 SER A C 1
ATOM 1805 O O . SER A 1 232 ? 20.033 9.708 -17.882 1.00 95.94 232 SER A O 1
ATOM 1807 N N . PRO A 1 233 ? 20.471 9.687 -20.090 1.00 95.56 233 PRO A N 1
ATOM 1808 C CA . PRO A 1 233 ? 21.925 9.686 -19.910 1.00 95.56 233 PRO A CA 1
ATOM 1809 C C . PRO A 1 233 ? 22.459 10.973 -19.272 1.00 95.56 233 PRO A C 1
ATOM 1811 O O . PRO A 1 233 ? 23.569 10.985 -18.747 1.00 95.56 233 PRO A O 1
ATOM 1814 N N . THR A 1 234 ? 21.682 12.057 -19.337 1.00 93.75 234 THR A N 1
ATOM 1815 C CA . THR A 1 234 ? 22.029 13.381 -18.805 1.00 93.75 234 THR A CA 1
ATOM 1816 C C . THR A 1 234 ? 21.222 13.748 -17.561 1.00 93.75 234 THR A C 1
ATOM 1818 O O . THR A 1 234 ? 21.287 14.893 -17.114 1.00 93.75 234 THR A O 1
ATOM 1821 N N . ALA A 1 235 ? 20.442 12.812 -17.013 1.00 92.06 235 ALA A N 1
ATOM 1822 C CA . ALA A 1 235 ? 19.686 13.037 -15.791 1.00 92.06 235 ALA A CA 1
ATOM 1823 C C . ALA A 1 235 ? 20.628 13.386 -14.631 1.00 92.06 235 ALA A C 1
ATOM 1825 O O . ALA A 1 235 ? 21.776 12.946 -14.565 1.00 92.06 235 ALA A O 1
ATOM 1826 N N . ARG A 1 236 ? 20.147 14.195 -13.684 1.00 89.31 236 ARG A N 1
ATOM 1827 C CA . ARG A 1 236 ? 20.929 14.528 -12.490 1.00 89.31 236 ARG A CA 1
ATOM 1828 C C . ARG A 1 236 ? 21.239 13.253 -11.700 1.00 89.31 236 ARG A C 1
ATOM 1830 O O . ARG A 1 236 ? 20.341 12.458 -11.424 1.00 89.31 236 ARG A O 1
ATOM 1837 N N . ARG A 1 237 ? 22.492 13.114 -11.242 1.00 88.31 237 ARG A N 1
ATOM 1838 C CA . ARG A 1 237 ? 22.901 12.000 -10.377 1.00 88.31 237 ARG A CA 1
ATOM 1839 C C . ARG A 1 237 ? 22.135 12.001 -9.061 1.00 88.31 237 ARG A C 1
ATOM 1841 O O . ARG A 1 237 ? 22.291 12.906 -8.244 1.00 88.31 237 ARG A O 1
ATOM 1848 N N . ARG A 1 238 ? 21.335 10.954 -8.904 1.00 92.50 238 ARG A N 1
ATOM 1849 C CA . ARG A 1 238 ? 20.551 10.578 -7.733 1.00 92.50 238 ARG A CA 1
ATOM 1850 C C . ARG A 1 238 ? 20.556 9.057 -7.698 1.00 92.50 238 ARG A C 1
ATOM 1852 O O . ARG A 1 238 ? 20.181 8.436 -8.695 1.00 92.50 238 ARG A O 1
ATOM 1859 N N . GLU A 1 239 ? 21.056 8.483 -6.616 1.00 95.06 239 GLU A N 1
ATOM 1860 C CA . GLU A 1 239 ? 21.215 7.038 -6.446 1.00 95.06 239 GLU A CA 1
ATOM 1861 C C . GLU A 1 239 ? 21.159 6.673 -4.963 1.00 95.06 239 GLU A C 1
ATOM 1863 O O . GLU A 1 239 ? 21.557 7.471 -4.113 1.00 95.06 239 GLU A O 1
ATOM 1868 N N . ILE A 1 240 ? 20.659 5.476 -4.672 1.00 95.94 240 ILE A N 1
ATOM 1869 C CA . ILE A 1 240 ? 20.665 4.893 -3.330 1.00 95.94 240 ILE A CA 1
ATOM 1870 C C . ILE A 1 240 ? 21.945 4.070 -3.189 1.00 95.94 240 ILE A C 1
ATOM 1872 O O . ILE A 1 240 ? 22.249 3.245 -4.045 1.00 95.94 240 ILE A O 1
ATOM 1876 N N . SER A 1 241 ? 22.699 4.276 -2.109 1.00 96.56 241 SER A N 1
ATOM 1877 C CA . SER A 1 241 ? 23.928 3.515 -1.860 1.00 96.56 241 SER A CA 1
ATOM 1878 C C . SER A 1 241 ? 23.638 2.039 -1.562 1.00 96.56 241 SER A C 1
ATOM 1880 O O . SER A 1 241 ? 22.567 1.689 -1.065 1.00 96.56 241 SER A O 1
ATOM 1882 N N . ALA A 1 242 ? 24.614 1.152 -1.786 1.00 97.50 242 ALA A N 1
ATOM 1883 C CA . ALA A 1 242 ? 24.482 -0.268 -1.433 1.00 97.50 242 ALA A CA 1
ATOM 1884 C C . ALA A 1 242 ? 24.194 -0.489 0.060 1.00 97.50 242 ALA A C 1
ATOM 1886 O O . ALA A 1 242 ? 23.480 -1.418 0.424 1.00 97.50 242 ALA A O 1
ATOM 1887 N N . GLU A 1 243 ? 24.727 0.370 0.929 1.00 97.62 243 GLU A N 1
ATOM 1888 C CA . GLU A 1 243 ? 24.462 0.330 2.367 1.00 97.62 243 GLU A CA 1
ATOM 1889 C C . GLU A 1 243 ? 23.008 0.686 2.688 1.00 97.62 243 GLU A C 1
ATOM 1891 O O . GLU A 1 243 ? 22.336 -0.090 3.367 1.00 97.62 243 GLU A O 1
ATOM 1896 N N . ARG A 1 244 ? 22.491 1.792 2.136 1.00 97.06 244 ARG A N 1
ATOM 1897 C CA . ARG A 1 244 ? 21.093 2.186 2.348 1.00 97.06 244 ARG A CA 1
ATOM 1898 C C . ARG A 1 244 ? 20.129 1.178 1.732 1.00 97.06 244 ARG A C 1
ATOM 1900 O O . ARG A 1 244 ? 19.119 0.867 2.348 1.00 97.06 244 ARG A O 1
ATOM 1907 N N . PHE A 1 245 ? 20.453 0.629 0.562 1.00 98.44 245 PHE A N 1
ATOM 1908 C CA . PHE A 1 245 ? 19.659 -0.427 -0.062 1.00 98.44 245 PHE A CA 1
ATOM 1909 C C . PHE A 1 245 ? 19.550 -1.661 0.844 1.00 98.44 245 PHE A C 1
ATOM 1911 O O . PHE A 1 245 ? 18.451 -2.164 1.044 1.00 98.44 245 PHE A O 1
ATOM 1918 N N . ARG A 1 246 ? 20.660 -2.125 1.439 1.00 98.44 246 ARG A N 1
ATOM 1919 C CA . ARG A 1 246 ? 20.634 -3.251 2.390 1.00 98.44 246 ARG A CA 1
ATOM 1920 C C . ARG A 1 246 ? 19.764 -2.953 3.608 1.00 98.44 246 ARG A C 1
ATOM 1922 O O . ARG A 1 246 ? 18.927 -3.780 3.944 1.00 98.44 246 ARG A O 1
ATOM 1929 N N . ALA A 1 247 ? 19.913 -1.765 4.197 1.00 98.19 247 ALA A N 1
ATOM 1930 C CA . ALA A 1 247 ? 19.076 -1.335 5.316 1.00 98.19 247 ALA A CA 1
ATOM 1931 C C . ALA A 1 247 ? 17.585 -1.323 4.942 1.00 98.19 247 ALA A C 1
ATOM 1933 O O . ALA A 1 247 ? 16.774 -1.859 5.682 1.00 98.19 247 ALA A O 1
ATOM 1934 N N . LEU A 1 248 ? 17.231 -0.802 3.761 1.00 98.31 248 LEU A N 1
ATOM 1935 C CA . LEU A 1 248 ? 15.851 -0.816 3.266 1.00 98.31 248 LEU A CA 1
ATOM 1936 C C . LEU A 1 248 ? 15.311 -2.234 3.066 1.00 98.31 248 LEU A C 1
ATOM 1938 O O . LEU A 1 248 ? 14.148 -2.470 3.358 1.00 98.31 248 LEU A O 1
ATOM 1942 N N . VAL A 1 249 ? 16.123 -3.171 2.569 1.00 98.56 249 VAL A N 1
ATOM 1943 C CA . VAL A 1 249 ? 15.719 -4.578 2.421 1.00 98.56 249 VAL A CA 1
ATOM 1944 C C . VAL A 1 249 ? 15.451 -5.210 3.785 1.00 98.56 249 VAL A C 1
ATOM 1946 O O . VAL A 1 249 ? 14.451 -5.906 3.938 1.00 98.56 249 VAL A O 1
ATOM 1949 N N . ASP A 1 250 ? 16.331 -4.984 4.762 1.00 98.06 250 ASP A N 1
ATOM 1950 C CA . ASP A 1 250 ? 16.165 -5.540 6.106 1.00 98.06 250 ASP A CA 1
ATOM 1951 C C . ASP A 1 250 ? 14.927 -4.932 6.793 1.00 98.06 250 ASP A C 1
ATOM 1953 O O . ASP A 1 250 ? 14.067 -5.683 7.250 1.00 98.06 250 ASP A O 1
ATOM 1957 N N . GLU A 1 251 ? 14.758 -3.602 6.736 1.00 97.25 251 GLU A N 1
ATOM 1958 C CA . GLU A 1 251 ? 13.540 -2.912 7.192 1.00 97.25 251 GLU A CA 1
ATOM 1959 C C . GLU A 1 251 ? 12.290 -3.462 6.482 1.00 97.25 251 GLU A C 1
ATOM 1961 O O . GLU A 1 251 ? 11.259 -3.669 7.108 1.00 97.25 251 GLU A O 1
ATOM 1966 N N . ALA A 1 252 ? 12.353 -3.720 5.171 1.00 95.50 252 ALA A N 1
ATOM 1967 C CA . ALA A 1 252 ? 11.199 -4.188 4.406 1.00 95.50 252 ALA A CA 1
ATOM 1968 C C . ALA A 1 252 ? 10.732 -5.567 4.883 1.00 95.50 252 ALA A C 1
ATOM 1970 O O . ALA A 1 252 ? 9.534 -5.793 5.052 1.00 95.50 252 ALA A O 1
ATOM 1971 N N . VAL A 1 253 ? 11.673 -6.478 5.133 1.00 92.50 253 VAL A N 1
ATOM 1972 C CA . VAL A 1 253 ? 11.371 -7.813 5.660 1.00 92.50 253 VAL A CA 1
ATOM 1973 C C . VAL A 1 253 ? 10.785 -7.722 7.069 1.00 92.50 253 VAL A C 1
ATOM 1975 O O . VAL A 1 253 ? 9.792 -8.391 7.350 1.00 92.50 253 VAL A O 1
ATOM 1978 N N . GLU A 1 254 ? 11.358 -6.884 7.937 1.00 91.19 254 GLU A N 1
ATOM 1979 C CA . GLU A 1 254 ? 10.850 -6.648 9.297 1.00 91.19 254 GLU A CA 1
ATOM 1980 C C . GLU A 1 254 ? 9.430 -6.062 9.287 1.00 91.19 254 GLU A C 1
ATOM 1982 O O . GLU A 1 254 ? 8.575 -6.470 10.070 1.00 91.19 254 GLU A O 1
ATOM 1987 N N . GLU A 1 255 ? 9.151 -5.165 8.342 1.00 84.81 255 GLU A N 1
ATOM 1988 C CA . GLU A 1 255 ? 7.869 -4.478 8.192 1.00 84.81 255 GLU A CA 1
ATOM 1989 C C . GLU A 1 255 ? 6.817 -5.272 7.395 1.00 84.81 255 GLU A C 1
ATOM 1991 O O . GLU A 1 255 ? 5.720 -4.756 7.145 1.00 84.81 255 GLU A O 1
ATOM 1996 N N . GLY A 1 256 ? 7.119 -6.517 7.011 1.00 86.50 256 GLY A N 1
ATOM 1997 C CA . GLY A 1 256 ? 6.174 -7.448 6.388 1.00 86.50 256 GLY A CA 1
ATOM 1998 C C . GLY A 1 256 ? 6.014 -7.313 4.871 1.00 86.50 256 GLY A C 1
ATOM 1999 O O . GLY A 1 256 ? 5.048 -7.838 4.316 1.00 86.50 256 GLY A O 1
ATOM 2000 N N . PHE A 1 257 ? 6.926 -6.626 4.179 1.00 90.12 257 PHE A N 1
ATOM 2001 C CA . PHE A 1 257 ? 6.971 -6.647 2.716 1.00 90.12 257 PHE A CA 1
ATOM 2002 C C . PHE A 1 257 ? 7.451 -8.016 2.225 1.00 90.12 257 PHE A C 1
ATOM 2004 O O . PHE A 1 257 ? 8.437 -8.566 2.716 1.00 90.12 257 PHE A O 1
ATOM 2011 N N . THR A 1 258 ? 6.765 -8.562 1.224 1.00 90.62 258 THR A N 1
ATOM 2012 C CA . THR A 1 258 ? 7.074 -9.884 0.663 1.00 90.62 258 THR A CA 1
ATOM 2013 C C . THR A 1 258 ? 7.822 -9.793 -0.661 1.00 90.62 258 THR A C 1
ATOM 2015 O O . THR A 1 258 ? 8.548 -10.725 -1.011 1.00 90.62 258 THR A O 1
ATOM 2018 N N . GLU A 1 259 ? 7.683 -8.670 -1.376 1.00 95.31 259 GLU A N 1
ATOM 2019 C CA . GLU A 1 259 ? 8.364 -8.429 -2.647 1.00 95.31 259 GLU A CA 1
ATOM 2020 C C . GLU A 1 259 ? 9.096 -7.079 -2.668 1.00 95.31 259 GLU A C 1
ATOM 2022 O O . GLU A 1 259 ? 8.558 -6.050 -2.247 1.00 95.31 259 GLU A O 1
ATOM 2027 N N . ILE A 1 260 ? 10.294 -7.068 -3.253 1.00 98.50 260 ILE A N 1
ATOM 2028 C CA . ILE A 1 260 ? 11.061 -5.854 -3.546 1.00 98.50 260 ILE A CA 1
ATOM 2029 C C . ILE A 1 260 ? 11.184 -5.675 -5.056 1.00 98.50 260 ILE A C 1
ATOM 2031 O O . ILE A 1 260 ? 11.737 -6.513 -5.768 1.00 98.50 260 ILE A O 1
ATOM 2035 N N . TYR A 1 261 ? 10.712 -4.535 -5.545 1.00 98.50 261 TYR A N 1
ATOM 2036 C CA . TYR A 1 261 ? 10.815 -4.126 -6.935 1.00 98.50 261 TYR A CA 1
ATOM 2037 C C . TYR A 1 261 ? 11.945 -3.112 -7.071 1.00 98.50 261 TYR A C 1
ATOM 2039 O O . TYR A 1 261 ? 11.831 -1.955 -6.667 1.00 98.50 261 TYR A O 1
ATOM 2047 N N . VAL A 1 262 ? 13.058 -3.540 -7.658 1.00 98.50 262 VAL A N 1
ATOM 2048 C CA . VAL A 1 262 ? 14.201 -2.674 -7.937 1.00 98.50 262 VAL A CA 1
ATOM 2049 C C . VAL A 1 262 ? 14.052 -2.103 -9.337 1.00 98.50 262 VAL A C 1
ATOM 2051 O O . VAL A 1 262 ? 14.048 -2.825 -10.334 1.00 98.50 262 VAL A O 1
ATOM 2054 N N . THR A 1 263 ? 13.949 -0.786 -9.414 1.00 96.94 263 THR A N 1
ATOM 2055 C CA . THR A 1 263 ? 13.841 -0.043 -10.668 1.00 96.94 263 THR A CA 1
ATOM 2056 C C . THR A 1 263 ? 14.894 1.066 -10.712 1.00 96.94 263 THR A C 1
ATOM 2058 O O . THR A 1 263 ? 15.812 1.135 -9.883 1.00 96.94 263 THR A O 1
ATOM 2061 N N . GLY A 1 264 ? 14.815 1.923 -11.717 1.00 87.00 264 GLY A N 1
ATOM 2062 C CA . GLY A 1 264 ? 15.617 3.125 -11.816 1.00 87.00 264 GLY A CA 1
ATOM 2063 C C . GLY A 1 264 ? 15.197 3.975 -13.007 1.00 87.00 264 GLY A C 1
ATOM 2064 O O . GLY A 1 264 ? 14.089 3.845 -13.522 1.00 87.00 264 GLY A O 1
ATOM 2065 N N . GLY A 1 265 ? 16.148 4.762 -13.504 1.00 92.06 265 GLY A N 1
ATOM 2066 C CA . GLY A 1 265 ? 16.322 4.850 -14.945 1.00 92.06 265 GLY A CA 1
ATOM 2067 C C . GLY A 1 265 ? 16.637 3.449 -15.477 1.00 92.06 265 GLY A C 1
ATOM 2068 O O . GLY A 1 265 ? 15.737 2.700 -15.831 1.00 92.06 265 GLY A O 1
ATOM 2069 N N . GLU A 1 266 ? 17.910 3.056 -15.459 1.00 97.38 266 GLU A N 1
ATOM 2070 C CA . GLU A 1 266 ? 18.327 1.673 -15.711 1.00 97.3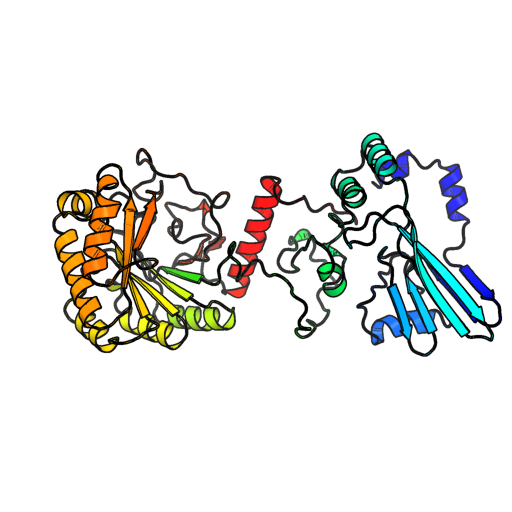8 266 GLU A CA 1
ATOM 2071 C C . GLU A 1 266 ? 19.128 1.140 -14.508 1.00 97.38 266 GLU A C 1
ATOM 2073 O O . GLU A 1 266 ? 20.238 1.628 -14.256 1.00 97.38 266 GLU A O 1
ATOM 2078 N N . PRO A 1 267 ? 18.631 0.132 -13.760 1.00 97.69 267 PRO A N 1
ATOM 2079 C CA . PRO A 1 267 ? 19.342 -0.416 -12.604 1.00 97.69 267 PRO A CA 1
ATOM 2080 C C . PRO A 1 267 ? 20.754 -0.882 -12.931 1.00 97.69 267 PRO A C 1
ATOM 2082 O O . PRO A 1 267 ? 21.672 -0.655 -12.146 1.00 97.69 267 PRO A O 1
ATOM 2085 N N . PHE A 1 268 ? 20.972 -1.454 -14.121 1.00 97.06 268 PHE A N 1
ATOM 2086 C CA . PHE A 1 268 ? 22.293 -1.934 -14.518 1.00 97.06 268 PHE A CA 1
ATOM 2087 C C . PHE A 1 268 ? 23.315 -0.829 -14.796 1.00 97.06 268 PHE A C 1
ATOM 2089 O O . PHE A 1 268 ? 24.498 -1.125 -14.968 1.00 97.06 268 PHE A O 1
ATOM 2096 N N . VAL A 1 269 ? 22.928 0.448 -14.770 1.00 95.88 269 VAL A N 1
ATOM 2097 C CA . VAL A 1 269 ? 23.888 1.559 -14.718 1.00 95.88 269 VAL A CA 1
ATOM 2098 C C . VAL A 1 269 ? 24.557 1.651 -13.343 1.00 95.88 269 VAL A C 1
ATOM 2100 O O . VAL A 1 269 ? 25.742 1.987 -13.289 1.00 95.88 269 VAL A O 1
ATOM 2103 N N . HIS A 1 270 ? 23.853 1.295 -12.263 1.00 96.06 270 HIS A N 1
ATOM 2104 C CA . HIS A 1 270 ? 24.368 1.373 -10.899 1.00 96.06 270 HIS A CA 1
ATOM 2105 C C . HIS A 1 270 ? 25.524 0.370 -10.686 1.00 96.06 270 HIS A C 1
ATOM 2107 O O . HIS A 1 270 ? 25.369 -0.816 -10.992 1.00 96.06 270 HIS A O 1
ATOM 2113 N N . PRO A 1 271 ? 26.694 0.806 -10.170 1.00 93.38 271 PRO A N 1
ATOM 2114 C CA . PRO A 1 271 ? 27.888 -0.042 -10.075 1.00 93.38 271 PRO A CA 1
ATOM 2115 C C . PRO A 1 271 ? 27.681 -1.279 -9.194 1.00 93.38 271 PRO A C 1
ATOM 2117 O O . PRO A 1 271 ? 28.145 -2.362 -9.547 1.00 93.38 271 PRO A O 1
ATOM 2120 N N . ASP A 1 272 ? 26.920 -1.127 -8.110 1.00 96.31 272 ASP A N 1
ATOM 2121 C CA . ASP A 1 272 ? 26.727 -2.172 -7.098 1.00 96.31 272 ASP A CA 1
ATOM 2122 C C . ASP A 1 272 ? 25.432 -2.977 -7.289 1.00 96.31 272 ASP A C 1
ATOM 2124 O O . ASP A 1 272 ? 25.052 -3.757 -6.417 1.00 96.31 272 ASP A O 1
ATOM 2128 N N . ILE A 1 273 ? 24.729 -2.808 -8.419 1.00 97.06 273 ILE A N 1
ATOM 2129 C CA . ILE A 1 273 ? 23.383 -3.381 -8.594 1.00 97.06 273 ILE A CA 1
ATOM 2130 C C . ILE A 1 273 ? 23.349 -4.896 -8.401 1.00 97.06 273 ILE A C 1
ATOM 2132 O O . ILE A 1 273 ? 22.394 -5.423 -7.848 1.00 97.06 273 ILE A O 1
ATOM 2136 N N . VAL A 1 274 ? 24.392 -5.599 -8.849 1.00 97.19 274 VAL A N 1
ATOM 2137 C CA . VAL A 1 274 ? 24.445 -7.063 -8.793 1.00 97.19 274 VAL A CA 1
ATOM 2138 C C . VAL A 1 274 ? 24.474 -7.521 -7.339 1.00 97.19 274 VAL A C 1
ATOM 2140 O O . VAL A 1 274 ? 23.748 -8.440 -6.987 1.00 97.19 274 VAL A O 1
ATOM 2143 N N . GLU A 1 275 ? 25.260 -6.851 -6.496 1.00 97.44 275 GLU A N 1
ATOM 2144 C CA . GLU A 1 275 ? 25.343 -7.154 -5.064 1.00 97.44 275 GLU A CA 1
ATOM 2145 C C . GLU A 1 275 ? 24.050 -6.765 -4.335 1.00 97.44 275 GLU A C 1
ATOM 2147 O O . GLU A 1 275 ? 23.603 -7.481 -3.443 1.00 97.44 275 GLU A O 1
ATOM 2152 N N . MET A 1 276 ? 23.412 -5.659 -4.737 1.00 98.19 276 MET A N 1
ATOM 2153 C CA . MET A 1 276 ? 22.117 -5.233 -4.195 1.00 98.19 276 MET A CA 1
ATOM 2154 C C . MET A 1 276 ? 21.021 -6.275 -4.462 1.00 98.19 276 MET A C 1
ATOM 2156 O O . MET A 1 276 ? 20.347 -6.717 -3.534 1.00 98.19 276 MET A O 1
ATOM 2160 N N . ILE A 1 277 ? 20.850 -6.707 -5.714 1.00 98.06 277 ILE A N 1
ATOM 2161 C CA . ILE A 1 277 ? 19.785 -7.657 -6.077 1.00 98.06 277 ILE A CA 1
ATOM 2162 C C . ILE A 1 277 ? 20.086 -9.077 -5.577 1.00 98.06 277 ILE A C 1
ATOM 2164 O O . ILE A 1 277 ? 19.160 -9.827 -5.268 1.00 98.06 277 ILE A O 1
ATOM 2168 N N . GLU A 1 278 ? 21.365 -9.446 -5.439 1.00 98.06 278 GLU A N 1
ATOM 2169 C CA . GLU A 1 278 ? 21.784 -10.667 -4.741 1.00 98.06 278 GLU A CA 1
ATOM 2170 C C . GLU A 1 278 ? 21.309 -10.632 -3.283 1.00 98.06 278 GLU A C 1
ATOM 2172 O O . GLU A 1 278 ? 20.579 -11.525 -2.855 1.00 98.06 278 GLU A O 1
ATOM 2177 N N . TYR A 1 279 ? 21.609 -9.541 -2.569 1.00 98.50 279 TYR A N 1
ATOM 2178 C CA . TYR A 1 279 ? 21.221 -9.353 -1.172 1.00 98.50 279 TYR A CA 1
ATOM 2179 C C . TYR A 1 279 ? 19.705 -9.388 -0.948 1.00 98.50 279 TYR A C 1
ATOM 2181 O O . TYR A 1 279 ? 19.239 -10.035 -0.006 1.00 98.50 279 TYR A O 1
ATOM 2189 N N . ALA A 1 280 ? 18.941 -8.695 -1.802 1.00 98.38 280 ALA A N 1
ATOM 2190 C CA . ALA A 1 280 ? 17.481 -8.668 -1.727 1.00 98.38 280 ALA A CA 1
ATOM 2191 C C . ALA A 1 280 ? 16.876 -10.050 -1.996 1.00 98.38 280 ALA A C 1
ATOM 2193 O O . ALA A 1 280 ? 16.067 -10.528 -1.197 1.00 98.38 280 ALA A O 1
ATOM 2194 N N . SER A 1 281 ? 17.329 -10.732 -3.055 1.00 98.06 281 SER A N 1
ATOM 2195 C CA . SER A 1 281 ? 16.784 -12.040 -3.447 1.00 98.06 281 SER A CA 1
ATOM 2196 C C . SER A 1 281 ? 17.153 -13.180 -2.492 1.00 98.06 281 SER A C 1
ATOM 2198 O O . SER A 1 281 ? 16.484 -14.211 -2.484 1.00 98.06 281 SER A O 1
ATOM 2200 N N . ASP A 1 282 ? 18.190 -13.016 -1.660 1.00 97.56 282 ASP A N 1
ATOM 2201 C CA . ASP A 1 282 ? 18.465 -13.937 -0.545 1.00 97.56 282 ASP A CA 1
ATOM 2202 C C . ASP A 1 282 ? 17.374 -13.871 0.546 1.00 97.56 282 ASP A C 1
ATOM 2204 O O . ASP A 1 282 ? 17.204 -14.827 1.302 1.00 97.56 282 ASP A O 1
ATOM 2208 N N . ARG A 1 283 ? 16.616 -12.769 0.636 1.00 96.81 283 ARG A N 1
ATOM 2209 C CA . ARG A 1 283 ? 15.687 -12.478 1.746 1.00 96.81 283 ARG A CA 1
ATOM 2210 C C . ARG A 1 283 ? 14.218 -12.480 1.334 1.00 96.81 283 ARG A C 1
ATOM 2212 O O . ARG A 1 283 ? 13.404 -13.121 1.996 1.00 96.81 283 ARG A O 1
ATOM 2219 N N . CYS A 1 284 ? 13.887 -11.845 0.218 1.00 95.94 284 CYS A N 1
ATOM 2220 C CA . CYS A 1 284 ? 12.520 -11.648 -0.273 1.00 95.94 284 CYS A CA 1
ATOM 2221 C C . CYS A 1 284 ? 12.446 -11.900 -1.786 1.00 95.94 284 CYS A C 1
ATOM 2223 O O . CYS A 1 284 ? 13.477 -11.975 -2.461 1.00 95.94 284 CYS A O 1
ATOM 2225 N N . ASP A 1 285 ? 11.239 -12.033 -2.329 1.00 97.94 285 ASP A N 1
ATOM 2226 C CA . ASP A 1 285 ? 11.091 -12.132 -3.779 1.00 97.94 285 ASP A CA 1
ATOM 2227 C C . ASP A 1 285 ? 11.455 -10.783 -4.400 1.00 97.94 285 ASP A C 1
ATOM 2229 O O . ASP A 1 285 ? 11.001 -9.729 -3.964 1.00 97.94 285 ASP A O 1
ATOM 2233 N N . THR A 1 286 ? 12.355 -10.793 -5.377 1.00 98.62 286 THR A N 1
ATOM 2234 C CA . THR A 1 286 ? 12.941 -9.574 -5.931 1.00 98.62 286 THR A CA 1
ATOM 2235 C C . THR A 1 286 ? 12.683 -9.506 -7.425 1.00 98.62 286 THR A C 1
ATOM 2237 O O . THR A 1 286 ? 13.067 -10.407 -8.174 1.00 98.62 286 THR A O 1
ATOM 2240 N N . VAL A 1 287 ? 12.076 -8.411 -7.873 1.00 98.38 287 VAL A N 1
ATOM 2241 C CA . VAL A 1 287 ? 11.828 -8.125 -9.288 1.00 98.38 287 VAL A CA 1
ATOM 2242 C C . VAL A 1 287 ? 12.690 -6.945 -9.711 1.00 98.38 287 VAL A C 1
ATOM 2244 O O . VAL A 1 287 ? 12.614 -5.872 -9.124 1.00 98.38 287 VAL A O 1
ATOM 2247 N N . VAL A 1 288 ? 13.511 -7.119 -10.744 1.00 98.44 288 VAL A N 1
ATOM 2248 C CA . VAL A 1 288 ? 14.370 -6.051 -11.273 1.00 98.44 288 VAL A CA 1
ATOM 2249 C C . VAL A 1 288 ? 13.838 -5.603 -12.625 1.00 98.44 288 VAL A C 1
ATOM 2251 O O . VAL A 1 288 ? 13.784 -6.401 -13.562 1.00 98.44 288 VAL A O 1
ATOM 2254 N N . LEU A 1 289 ? 13.459 -4.331 -12.737 1.00 98.19 289 LEU A N 1
ATOM 2255 C CA . LEU A 1 289 ? 12.982 -3.739 -13.985 1.00 98.19 289 LEU A CA 1
ATOM 2256 C C . LEU A 1 289 ? 14.162 -3.217 -14.800 1.00 98.19 289 LEU A C 1
ATOM 2258 O O . LEU A 1 289 ? 14.913 -2.373 -14.329 1.00 98.19 289 LEU A O 1
ATOM 2262 N N . THR A 1 290 ? 14.327 -3.695 -16.028 1.00 98.06 290 THR A N 1
ATOM 2263 C CA . THR A 1 290 ? 15.480 -3.347 -16.874 1.00 98.06 290 THR A CA 1
ATOM 2264 C C . THR A 1 290 ? 15.087 -3.247 -18.347 1.00 98.06 290 THR A C 1
ATOM 2266 O O . THR A 1 290 ? 14.118 -3.853 -18.799 1.00 98.06 290 THR A O 1
ATOM 2269 N N . ASN A 1 291 ? 15.849 -2.491 -19.133 1.00 97.44 291 ASN A N 1
ATOM 2270 C CA . ASN A 1 291 ? 15.798 -2.545 -20.595 1.00 97.44 291 ASN A CA 1
ATOM 2271 C C . ASN A 1 291 ? 16.594 -3.731 -21.176 1.00 97.44 291 ASN A C 1
ATOM 2273 O O . ASN A 1 291 ? 16.557 -3.957 -22.381 1.00 97.44 291 ASN A O 1
ATOM 2277 N N . ALA A 1 292 ? 17.316 -4.484 -20.336 1.00 97.38 292 ALA A N 1
ATOM 2278 C CA . ALA A 1 292 ? 18.119 -5.657 -20.688 1.00 97.38 292 ALA A CA 1
ATOM 2279 C C . ALA A 1 292 ? 19.302 -5.406 -21.654 1.00 97.38 292 ALA A C 1
ATOM 2281 O O . ALA A 1 292 ? 19.972 -6.342 -22.081 1.00 97.38 292 ALA A O 1
ATOM 2282 N N . MET A 1 293 ? 19.650 -4.152 -21.963 1.00 97.25 293 MET A N 1
ATOM 2283 C CA . MET A 1 293 ? 20.665 -3.828 -22.982 1.00 97.25 293 MET A CA 1
ATOM 2284 C C . MET A 1 293 ? 22.105 -3.779 -22.445 1.00 97.25 293 MET A C 1
ATOM 2286 O O . MET A 1 293 ? 23.062 -3.649 -23.220 1.00 97.25 293 MET A O 1
ATOM 2290 N N . LEU A 1 294 ? 22.279 -3.806 -21.120 1.00 96.25 294 LEU A N 1
ATOM 2291 C CA . LEU A 1 294 ? 23.562 -3.553 -20.451 1.00 96.25 294 LEU A CA 1
ATOM 2292 C C . LEU A 1 294 ? 24.250 -4.815 -19.915 1.00 96.25 294 LEU A C 1
ATOM 2294 O O . LEU A 1 294 ? 25.200 -4.709 -19.136 1.00 96.25 294 LEU A O 1
ATOM 2298 N N . PHE A 1 295 ? 23.839 -6.003 -20.360 1.00 95.88 295 PHE A N 1
ATOM 2299 C CA . PHE A 1 295 ? 24.408 -7.289 -19.937 1.00 95.88 295 PHE A CA 1
ATOM 2300 C C . PHE A 1 295 ? 25.753 -7.593 -20.619 1.00 95.88 295 PHE A C 1
ATOM 2302 O O . PHE A 1 295 ? 25.948 -8.600 -21.299 1.00 95.88 295 PHE A O 1
ATOM 2309 N N . THR A 1 296 ? 26.724 -6.699 -20.427 1.00 93.19 296 THR A N 1
ATOM 2310 C CA . THR A 1 296 ? 28.076 -6.778 -20.995 1.00 93.19 296 THR A CA 1
ATOM 2311 C C . THR A 1 296 ? 29.150 -6.669 -19.908 1.00 93.19 296 THR A C 1
ATOM 2313 O O . THR A 1 296 ? 28.902 -6.209 -18.790 1.00 93.19 296 THR A O 1
ATOM 2316 N N . GLY A 1 297 ? 30.370 -7.124 -20.215 1.00 93.88 297 GLY A N 1
ATOM 2317 C CA . GLY A 1 297 ? 31.541 -6.960 -19.346 1.00 93.88 297 GLY A CA 1
ATOM 2318 C C . GLY A 1 297 ? 31.342 -7.483 -17.916 1.00 93.88 297 GLY A C 1
ATOM 2319 O O . GLY A 1 297 ? 31.010 -8.650 -17.711 1.00 93.88 297 GLY A O 1
ATOM 2320 N N . ASN A 1 298 ? 31.570 -6.617 -16.922 1.00 92.00 298 ASN A N 1
ATOM 2321 C CA . ASN A 1 298 ? 31.403 -6.951 -15.502 1.00 92.00 298 ASN A CA 1
ATOM 2322 C C . ASN A 1 298 ? 29.950 -7.284 -15.131 1.00 92.00 298 ASN A C 1
ATOM 2324 O O . ASN A 1 298 ? 29.737 -8.183 -14.324 1.00 92.00 298 ASN A O 1
ATOM 2328 N N . ARG A 1 299 ? 28.962 -6.606 -15.730 1.00 93.75 299 ARG A N 1
ATOM 2329 C CA . ARG A 1 299 ? 27.533 -6.820 -15.433 1.00 93.75 299 ARG A CA 1
ATOM 2330 C C . ARG A 1 299 ? 27.081 -8.200 -15.875 1.00 93.75 299 ARG A C 1
ATOM 2332 O O . ARG A 1 299 ? 26.401 -8.887 -15.125 1.00 93.75 299 ARG A O 1
ATOM 2339 N N . ARG A 1 300 ? 27.544 -8.631 -17.054 1.00 95.38 300 ARG A N 1
ATOM 2340 C CA . ARG A 1 300 ? 27.314 -9.987 -17.565 1.00 95.38 300 ARG A CA 1
ATOM 2341 C C . ARG A 1 300 ? 27.834 -11.047 -16.598 1.00 95.38 300 ARG A C 1
ATOM 2343 O O . ARG A 1 300 ? 27.074 -11.909 -16.180 1.00 95.38 300 ARG A O 1
ATOM 2350 N N . ARG A 1 301 ? 29.102 -10.925 -16.183 1.00 95.88 301 ARG A N 1
ATOM 2351 C CA . ARG A 1 301 ? 29.703 -11.825 -15.184 1.00 95.88 301 ARG A CA 1
ATOM 2352 C C . ARG A 1 301 ? 28.968 -11.785 -13.850 1.00 95.88 301 ARG A C 1
ATOM 2354 O O . ARG A 1 301 ? 28.917 -12.788 -13.158 1.00 95.88 301 ARG A O 1
ATOM 2361 N N . GLY A 1 302 ? 28.445 -10.621 -13.472 1.00 95.12 302 GLY A N 1
ATOM 2362 C CA . GLY A 1 302 ? 27.599 -10.461 -12.297 1.00 95.12 302 GLY A CA 1
ATOM 2363 C C . GLY A 1 302 ? 26.324 -11.285 -12.387 1.00 95.12 302 GLY A C 1
ATOM 2364 O O . GLY A 1 302 ? 26.082 -12.110 -11.518 1.00 95.12 302 GLY A O 1
ATOM 2365 N N . LEU A 1 303 ? 25.570 -11.122 -13.472 1.00 95.44 303 LEU A N 1
ATOM 2366 C CA . LEU A 1 303 ? 24.354 -11.890 -13.736 1.00 95.44 303 LEU A CA 1
ATOM 2367 C C . LEU A 1 303 ? 24.602 -13.396 -13.816 1.00 95.44 303 LEU A C 1
ATOM 2369 O O . LEU A 1 303 ? 23.813 -14.161 -13.280 1.00 95.44 303 LEU A O 1
ATOM 2373 N N . GLU A 1 304 ? 25.713 -13.828 -14.414 1.00 97.38 304 GLU A N 1
ATOM 2374 C CA . GLU A 1 304 ? 26.094 -15.247 -14.454 1.00 97.38 304 GLU A CA 1
ATOM 2375 C C . GLU A 1 304 ? 26.249 -15.854 -13.049 1.00 97.38 304 GLU A C 1
ATOM 2377 O O . GLU A 1 304 ? 25.927 -17.024 -12.861 1.00 97.38 304 GLU A O 1
ATOM 2382 N N . ARG A 1 305 ? 26.676 -15.074 -12.042 1.00 96.25 305 ARG A N 1
ATOM 2383 C CA . ARG A 1 305 ? 26.716 -15.545 -10.643 1.00 96.25 305 ARG A CA 1
ATOM 2384 C C . ARG A 1 305 ? 25.330 -15.717 -10.026 1.00 96.25 305 ARG A C 1
ATOM 2386 O O . ARG A 1 305 ? 25.189 -16.482 -9.082 1.00 96.25 305 ARG A O 1
ATOM 2393 N N . LEU A 1 306 ? 24.332 -15.014 -10.554 1.00 96.50 306 LEU A N 1
ATOM 2394 C CA . LEU A 1 306 ? 22.950 -15.052 -10.080 1.00 96.50 306 LEU A CA 1
ATOM 2395 C C . LEU A 1 306 ? 22.113 -16.128 -10.786 1.00 96.50 306 LEU A C 1
ATOM 2397 O O . LEU A 1 306 ? 20.914 -16.212 -10.544 1.00 96.50 306 LEU A O 1
ATOM 2401 N N . ALA A 1 307 ? 22.720 -16.938 -11.657 1.00 96.44 307 ALA A N 1
ATOM 2402 C CA . ALA A 1 307 ? 22.028 -17.978 -12.408 1.00 96.44 307 ALA A CA 1
ATOM 2403 C C . ALA A 1 307 ? 21.254 -18.949 -11.495 1.00 96.44 307 ALA A C 1
ATOM 2405 O O . ALA A 1 307 ? 21.727 -19.332 -10.424 1.00 96.44 307 ALA A O 1
ATOM 2406 N N . GLY A 1 308 ? 20.064 -19.360 -11.941 1.00 92.94 308 GLY A N 1
ATOM 2407 C CA . GLY A 1 308 ? 19.203 -20.316 -11.238 1.00 92.94 308 GLY A CA 1
ATOM 2408 C C . GLY A 1 308 ? 18.537 -19.803 -9.956 1.00 92.94 308 GLY A C 1
ATOM 2409 O O . GLY A 1 308 ? 17.963 -20.600 -9.219 1.00 92.94 308 GLY A O 1
ATOM 2410 N N . ARG A 1 309 ? 18.602 -18.500 -9.653 1.00 96.44 309 ARG A N 1
ATOM 2411 C CA . ARG A 1 309 ? 17.930 -17.921 -8.480 1.00 96.44 309 ARG A CA 1
ATOM 2412 C C . ARG A 1 309 ? 16.430 -17.769 -8.734 1.00 96.44 309 ARG A C 1
ATOM 2414 O O . ARG A 1 309 ? 15.999 -16.847 -9.416 1.00 96.44 309 ARG A O 1
ATOM 2421 N N . GLU A 1 310 ? 15.635 -18.646 -8.128 1.00 95.62 310 GLU A N 1
ATOM 2422 C CA . GLU A 1 310 ? 14.174 -18.695 -8.307 1.00 95.62 310 GLU A CA 1
ATOM 2423 C C . GLU A 1 310 ? 13.441 -17.457 -7.763 1.00 95.62 310 GLU A C 1
ATOM 2425 O O . GLU A 1 310 ? 12.392 -17.085 -8.275 1.00 95.62 310 GLU A O 1
ATOM 2430 N N . ARG A 1 311 ? 14.013 -16.781 -6.759 1.00 96.69 311 ARG A N 1
ATOM 2431 C CA . ARG A 1 311 ? 13.442 -15.566 -6.144 1.00 96.69 311 ARG A CA 1
ATOM 2432 C C . ARG A 1 311 ? 13.849 -14.269 -6.844 1.00 96.69 311 ARG A C 1
ATOM 2434 O O . ARG A 1 311 ? 13.483 -13.191 -6.386 1.00 96.69 311 ARG A O 1
ATOM 2441 N N . LEU A 1 312 ? 14.640 -14.346 -7.918 1.00 98.31 312 LEU A N 1
ATOM 2442 C CA . LEU A 1 312 ? 15.100 -13.183 -8.675 1.00 98.31 312 LEU A CA 1
ATOM 2443 C C . LEU A 1 312 ? 14.456 -13.168 -10.060 1.00 98.31 312 LEU A C 1
ATOM 2445 O O . LEU A 1 312 ? 14.906 -13.853 -10.973 1.00 98.31 312 LEU A O 1
ATOM 2449 N N . THR A 1 313 ? 13.438 -12.335 -10.229 1.00 98.06 313 THR A N 1
ATOM 2450 C CA . THR A 1 313 ? 12.774 -12.138 -11.518 1.00 98.06 313 THR A CA 1
ATOM 2451 C C . THR A 1 313 ? 13.361 -10.933 -12.245 1.00 98.06 313 THR A C 1
ATOM 2453 O O . THR A 1 313 ? 13.433 -9.838 -11.687 1.00 98.06 313 THR A O 1
ATOM 2456 N N . LEU A 1 314 ? 13.726 -11.091 -13.519 1.00 97.94 314 LEU A N 1
ATOM 2457 C CA . LEU A 1 314 ? 14.045 -9.953 -14.384 1.00 97.94 314 LEU A CA 1
ATOM 2458 C C . LEU A 1 314 ? 12.814 -9.571 -15.205 1.00 97.94 314 LEU A C 1
ATOM 2460 O O . LEU A 1 314 ? 12.344 -10.353 -16.031 1.00 97.94 314 LEU A O 1
ATOM 2464 N N . GLN A 1 315 ? 12.311 -8.355 -14.997 1.00 98.06 315 GLN A N 1
ATOM 2465 C CA . GLN A 1 315 ? 11.233 -7.783 -15.793 1.00 98.06 315 GLN A CA 1
ATOM 2466 C C . GLN A 1 315 ? 11.821 -6.862 -16.863 1.00 98.06 315 GLN A C 1
ATOM 2468 O O . GLN A 1 315 ? 12.243 -5.741 -16.580 1.00 98.06 315 GLN A O 1
ATOM 2473 N N . SER A 1 316 ? 11.855 -7.344 -18.102 1.00 97.19 316 SER A N 1
ATOM 2474 C CA . SER A 1 316 ? 12.370 -6.573 -19.233 1.00 97.19 316 SER A CA 1
ATOM 2475 C C . SER A 1 316 ? 11.278 -5.722 -19.873 1.00 97.19 316 SER A C 1
ATOM 2477 O O . SER A 1 316 ? 10.114 -6.116 -19.900 1.00 97.19 316 SER A O 1
ATOM 2479 N N . SER A 1 317 ? 11.639 -4.554 -20.398 1.00 94.12 317 SER A N 1
ATOM 2480 C CA . SER A 1 317 ? 10.679 -3.697 -21.101 1.00 94.12 317 SER A CA 1
ATOM 2481 C C . SER A 1 317 ? 10.790 -3.876 -22.616 1.00 94.12 317 SER A C 1
ATOM 2483 O O . SER A 1 317 ? 11.852 -3.623 -23.187 1.00 94.12 317 SER A O 1
ATOM 2485 N N . LEU A 1 318 ? 9.710 -4.317 -23.265 1.00 96.88 318 LEU A N 1
ATOM 2486 C CA . LEU A 1 318 ? 9.660 -4.591 -24.702 1.00 96.88 318 LEU A CA 1
ATOM 2487 C C . LEU A 1 318 ? 8.305 -4.133 -25.254 1.00 96.88 318 LEU A C 1
ATOM 2489 O O . LEU A 1 318 ? 7.308 -4.830 -25.116 1.00 96.88 318 LEU A O 1
ATOM 2493 N N . ASP A 1 319 ? 8.267 -2.954 -25.875 1.00 94.50 319 ASP A N 1
ATOM 2494 C CA . ASP A 1 319 ? 6.999 -2.314 -26.271 1.00 94.50 319 ASP A CA 1
ATOM 2495 C C . ASP A 1 319 ? 6.463 -2.734 -27.649 1.00 94.50 319 ASP A C 1
ATOM 2497 O O . ASP A 1 319 ? 5.732 -1.986 -28.285 1.00 94.50 319 ASP A O 1
ATOM 2501 N N . GLY A 1 320 ? 6.862 -3.885 -28.175 1.00 93.50 320 GLY A N 1
ATOM 2502 C CA . GLY A 1 320 ? 6.413 -4.309 -29.497 1.00 93.50 320 GLY A CA 1
ATOM 2503 C C . GLY A 1 320 ? 7.042 -5.618 -29.936 1.00 93.50 320 GLY A C 1
ATOM 2504 O O . GLY A 1 320 ? 8.166 -5.956 -29.550 1.00 93.50 320 GLY A O 1
ATOM 2505 N N . ALA A 1 321 ? 6.316 -6.355 -30.771 1.00 96.00 321 ALA A N 1
ATOM 2506 C CA . ALA A 1 321 ? 6.827 -7.556 -31.420 1.00 96.00 321 ALA A CA 1
ATOM 2507 C C . ALA A 1 321 ? 7.879 -7.217 -32.485 1.00 96.00 321 ALA A C 1
ATOM 2509 O O . ALA A 1 321 ? 8.691 -8.067 -32.853 1.00 96.00 321 ALA A O 1
ATOM 2510 N N . ARG A 1 322 ? 7.874 -5.971 -32.973 1.00 96.94 322 ARG A N 1
ATOM 2511 C CA . ARG A 1 322 ? 8.693 -5.518 -34.095 1.00 96.94 322 ARG A CA 1
ATOM 2512 C C . ARG A 1 322 ? 9.630 -4.394 -33.666 1.00 96.94 322 ARG A C 1
ATOM 2514 O O . ARG A 1 322 ? 9.279 -3.528 -32.870 1.00 96.94 322 ARG A O 1
ATOM 2521 N N . ALA A 1 323 ? 10.816 -4.359 -34.273 1.00 97.44 323 ALA A N 1
ATOM 2522 C CA . ALA A 1 323 ? 11.792 -3.309 -33.998 1.00 97.44 323 ALA A CA 1
ATOM 2523 C C . ALA A 1 323 ? 11.256 -1.907 -34.325 1.00 97.44 323 ALA A C 1
ATOM 2525 O O . ALA A 1 323 ? 11.513 -0.973 -33.584 1.00 97.44 323 ALA A O 1
ATOM 2526 N N . ALA A 1 324 ? 10.465 -1.758 -35.394 1.00 97.31 324 ALA A N 1
ATOM 2527 C CA . ALA A 1 324 ? 9.965 -0.452 -35.827 1.00 97.31 324 ALA A CA 1
ATOM 2528 C C . ALA A 1 324 ? 9.079 0.251 -34.779 1.00 97.31 324 ALA A C 1
ATOM 2530 O O . ALA A 1 324 ? 9.197 1.460 -34.611 1.00 97.31 324 ALA A O 1
ATOM 2531 N N . THR A 1 325 ? 8.214 -0.489 -34.085 1.00 96.19 325 THR A N 1
ATOM 2532 C CA . THR A 1 325 ? 7.291 0.041 -33.067 1.00 96.19 325 THR A CA 1
ATOM 2533 C C . THR A 1 325 ? 7.975 0.223 -31.715 1.00 96.19 325 THR A C 1
ATOM 2535 O O . THR A 1 325 ? 7.767 1.237 -31.056 1.00 96.19 325 THR A O 1
ATOM 2538 N N . HIS A 1 326 ? 8.854 -0.704 -31.328 1.00 96.69 326 HIS A N 1
ATOM 2539 C CA . HIS A 1 326 ? 9.642 -0.590 -30.100 1.00 96.69 326 HIS A CA 1
ATOM 2540 C C . HIS A 1 326 ? 10.671 0.550 -30.156 1.00 96.69 326 HIS A C 1
ATOM 2542 O O . HIS A 1 326 ? 10.754 1.374 -29.244 1.00 96.69 326 HIS A O 1
ATOM 2548 N N . ASP A 1 327 ? 11.460 0.607 -31.232 1.00 97.50 327 ASP A N 1
ATOM 2549 C CA . ASP A 1 327 ? 12.549 1.573 -31.379 1.00 97.50 327 ASP A CA 1
ATOM 2550 C C . ASP A 1 327 ? 12.033 3.010 -31.510 1.00 97.50 327 ASP A C 1
ATOM 2552 O O . ASP A 1 327 ? 12.776 3.941 -31.198 1.00 97.50 327 ASP A O 1
ATOM 2556 N N . LEU A 1 328 ? 10.782 3.196 -31.953 1.00 95.19 328 LEU A N 1
ATOM 2557 C CA . LEU A 1 328 ? 10.160 4.509 -32.134 1.00 95.19 328 LEU A CA 1
ATOM 2558 C C . LEU A 1 328 ? 10.250 5.359 -30.863 1.00 95.19 328 LEU A C 1
ATOM 2560 O O . LEU A 1 328 ? 10.640 6.518 -30.939 1.00 95.19 328 LEU A O 1
ATOM 2564 N N . TRP A 1 329 ? 9.945 4.760 -29.711 1.00 92.44 329 TRP A N 1
ATOM 2565 C CA . TRP A 1 329 ? 9.872 5.457 -28.426 1.00 92.44 329 TRP A CA 1
ATOM 2566 C C . TRP A 1 329 ? 11.130 5.299 -27.563 1.00 92.44 329 TRP A C 1
ATOM 2568 O O . TRP A 1 329 ? 11.360 6.082 -26.639 1.00 92.44 329 TRP A O 1
ATOM 2578 N N . ARG A 1 330 ? 11.936 4.261 -27.820 1.00 95.00 330 ARG A N 1
ATOM 2579 C CA . ARG A 1 330 ? 13.112 3.897 -27.004 1.00 95.00 330 ARG A CA 1
ATOM 2580 C C . ARG A 1 330 ? 14.453 4.192 -27.674 1.00 95.00 330 ARG A C 1
ATOM 2582 O O . ARG A 1 330 ? 15.488 4.149 -27.008 1.00 95.00 330 ARG A O 1
ATOM 2589 N N . GLY A 1 331 ? 14.443 4.513 -28.965 1.00 95.50 331 GLY A N 1
ATOM 2590 C CA . GLY A 1 331 ? 15.620 4.783 -29.781 1.00 95.50 331 GLY A CA 1
ATOM 2591 C C . GLY A 1 331 ? 16.031 3.602 -30.665 1.00 95.50 331 GLY A C 1
ATOM 2592 O O . GLY A 1 331 ? 15.811 2.435 -30.344 1.00 95.50 331 GLY A O 1
ATOM 2593 N N . ALA A 1 332 ? 16.673 3.918 -31.791 1.00 97.00 332 ALA A N 1
ATOM 2594 C CA . ALA A 1 332 ? 17.053 2.944 -32.814 1.00 97.00 332 ALA A CA 1
ATOM 2595 C C . ALA A 1 332 ? 17.977 1.826 -32.291 1.00 97.00 332 ALA A C 1
ATOM 2597 O O . ALA A 1 332 ? 18.982 2.083 -31.621 1.00 97.00 332 ALA A O 1
ATOM 2598 N N . GLY A 1 333 ? 17.667 0.584 -32.669 1.00 96.75 333 GLY A N 1
ATOM 2599 C CA . GLY A 1 333 ? 18.396 -0.625 -32.293 1.00 96.75 333 GLY A CA 1
ATOM 2600 C C . GLY A 1 333 ? 18.171 -1.068 -30.845 1.00 96.75 333 GLY A C 1
ATOM 2601 O O . GLY A 1 333 ? 18.961 -1.868 -30.334 1.00 96.75 333 GLY A O 1
ATOM 2602 N N . SER A 1 334 ? 17.156 -0.539 -30.155 1.00 97.44 334 SER A N 1
ATOM 2603 C CA . SER A 1 334 ? 16.852 -0.933 -28.775 1.00 97.44 334 SER A CA 1
ATOM 2604 C C . SER A 1 334 ? 16.173 -2.300 -28.714 1.00 97.44 334 SER A C 1
ATOM 2606 O O . SER A 1 334 ? 16.544 -3.099 -27.853 1.00 97.44 334 SER A O 1
ATOM 2608 N N . TRP A 1 335 ? 15.318 -2.635 -29.686 1.00 98.19 335 TRP A N 1
ATOM 2609 C CA . TRP A 1 335 ? 14.614 -3.918 -29.742 1.00 98.19 335 TRP A CA 1
ATOM 2610 C C . TRP A 1 335 ? 15.572 -5.109 -29.824 1.00 98.19 335 TRP A C 1
ATOM 2612 O O . TRP A 1 335 ? 15.498 -6.027 -29.008 1.00 98.19 335 TRP A O 1
ATOM 2622 N N . ASP A 1 336 ? 16.529 -5.070 -30.759 1.00 98.00 336 ASP A N 1
ATOM 2623 C CA . ASP A 1 336 ? 17.503 -6.155 -30.951 1.00 98.00 336 ASP A CA 1
ATOM 2624 C C . ASP A 1 336 ? 18.330 -6.392 -29.680 1.00 98.00 336 ASP A C 1
ATOM 2626 O O . ASP A 1 336 ? 18.564 -7.532 -29.272 1.00 98.00 336 ASP A O 1
ATOM 2630 N N . ARG A 1 337 ? 18.743 -5.306 -29.017 1.00 98.00 337 ARG A N 1
ATOM 2631 C CA . ARG A 1 337 ? 19.565 -5.360 -27.801 1.00 98.00 337 ARG A CA 1
ATOM 2632 C C . ARG A 1 337 ? 18.768 -5.840 -26.591 1.00 98.00 337 ARG A C 1
ATOM 2634 O O . ARG A 1 337 ? 19.303 -6.610 -25.796 1.00 98.00 337 ARG A O 1
ATOM 2641 N N . ALA A 1 338 ? 17.511 -5.419 -26.459 1.00 98.00 338 ALA A N 1
ATOM 2642 C CA . ALA A 1 338 ? 16.609 -5.915 -25.427 1.00 98.00 338 ALA A CA 1
ATOM 2643 C C . ALA A 1 338 ? 16.351 -7.419 -25.612 1.00 98.00 338 ALA A C 1
ATOM 2645 O O . ALA A 1 338 ? 16.503 -8.191 -24.668 1.00 98.00 338 ALA A O 1
ATOM 2646 N N . MET A 1 339 ? 16.067 -7.865 -26.841 1.00 98.06 339 MET A N 1
ATOM 2647 C CA . MET A 1 339 ? 15.863 -9.282 -27.160 1.00 98.06 339 MET A CA 1
ATOM 2648 C C . MET A 1 339 ? 17.115 -10.136 -26.930 1.00 98.06 339 MET A C 1
ATOM 2650 O O . MET A 1 339 ? 17.000 -11.259 -26.434 1.00 98.06 339 MET A O 1
ATOM 2654 N N . GLU A 1 340 ? 18.312 -9.635 -27.254 1.00 97.88 340 GLU A N 1
ATOM 2655 C CA . GLU A 1 340 ? 19.574 -10.306 -26.909 1.00 97.88 340 GLU A CA 1
ATOM 2656 C C . GLU A 1 340 ? 19.702 -10.481 -25.388 1.00 97.88 340 GLU A C 1
ATOM 2658 O O . GLU A 1 340 ? 19.998 -11.580 -24.910 1.00 97.88 340 GLU A O 1
ATOM 2663 N N . GLY A 1 341 ? 19.423 -9.420 -24.627 1.00 97.88 341 GLY A N 1
ATOM 2664 C CA . GLY A 1 341 ? 19.460 -9.434 -23.169 1.00 97.88 341 GLY A CA 1
ATOM 2665 C C . GLY A 1 341 ? 18.461 -10.403 -22.540 1.00 97.88 341 GLY A C 1
ATOM 2666 O O . GLY A 1 341 ? 18.837 -11.188 -21.669 1.00 97.88 341 GLY A O 1
ATOM 2667 N N . ILE A 1 342 ? 17.216 -10.405 -23.024 1.00 97.50 342 ILE A N 1
ATOM 2668 C CA . ILE A 1 342 ? 16.155 -11.327 -22.593 1.00 97.50 342 ILE A CA 1
ATOM 2669 C C . ILE A 1 342 ? 16.580 -12.778 -22.840 1.00 97.50 342 ILE A C 1
ATOM 2671 O O . ILE A 1 342 ? 16.506 -13.607 -21.934 1.00 97.50 342 ILE A O 1
ATOM 2675 N N . ARG A 1 343 ? 17.089 -13.102 -24.038 1.00 97.19 343 ARG A N 1
ATOM 2676 C CA . ARG A 1 343 ? 17.564 -14.462 -24.360 1.00 97.19 343 ARG A CA 1
ATOM 2677 C C . ARG A 1 343 ? 18.758 -14.873 -23.504 1.00 97.19 343 ARG A C 1
ATOM 2679 O O . ARG A 1 343 ? 18.847 -16.032 -23.102 1.00 97.19 343 ARG A O 1
ATOM 2686 N N . PHE A 1 344 ? 19.674 -13.946 -23.228 1.00 97.31 344 PHE A N 1
ATOM 2687 C CA . PHE A 1 344 ? 20.797 -14.199 -22.332 1.00 97.31 344 PHE A CA 1
ATOM 2688 C C . PHE A 1 344 ? 20.312 -14.530 -20.917 1.00 97.31 344 PHE A C 1
ATOM 2690 O O . PHE A 1 344 ? 20.710 -15.558 -20.376 1.00 97.31 344 PHE A O 1
ATOM 2697 N N . ALA A 1 345 ? 19.414 -13.719 -20.354 1.00 95.62 345 ALA A N 1
ATOM 2698 C CA . ALA A 1 345 ? 18.846 -13.950 -19.031 1.00 95.62 345 ALA A CA 1
ATOM 2699 C C . ALA A 1 345 ? 18.046 -15.262 -18.952 1.00 95.62 345 ALA A C 1
ATOM 2701 O O . ALA A 1 345 ? 18.193 -16.010 -17.986 1.00 95.62 345 ALA A O 1
ATOM 2702 N N . HIS A 1 346 ? 17.288 -15.594 -20.002 1.00 94.88 346 HIS A N 1
ATOM 2703 C CA . HIS A 1 346 ? 16.597 -16.881 -20.126 1.00 94.88 346 HIS A CA 1
ATOM 2704 C C . HIS A 1 346 ? 17.589 -18.052 -20.042 1.00 94.88 346 HIS A C 1
ATOM 2706 O O . HIS A 1 346 ? 17.355 -19.033 -19.340 1.00 94.88 346 HIS A O 1
ATOM 2712 N N . GLY A 1 347 ? 18.744 -17.934 -20.707 1.00 96.12 347 GLY A N 1
ATOM 2713 C CA . GLY A 1 347 ? 19.812 -18.938 -20.664 1.00 96.12 347 GLY A CA 1
ATOM 2714 C C . GLY A 1 347 ? 20.451 -19.144 -19.285 1.00 96.12 347 GLY A C 1
ATOM 2715 O O . GLY A 1 347 ? 21.086 -20.174 -19.071 1.00 96.12 347 GLY A O 1
ATOM 2716 N N . LEU A 1 348 ? 20.274 -18.206 -18.348 1.00 96.12 348 LEU A N 1
ATOM 2717 C CA . LEU A 1 348 ? 20.738 -18.326 -16.961 1.00 96.12 348 LEU A CA 1
ATOM 2718 C C . LEU A 1 348 ? 19.732 -19.043 -16.047 1.00 96.12 348 LEU A C 1
ATOM 2720 O O . LEU A 1 348 ? 20.020 -19.236 -14.866 1.00 96.12 348 LEU A O 1
ATOM 2724 N N . GLY A 1 349 ? 18.555 -19.418 -16.560 1.00 94.81 349 GLY A N 1
ATOM 2725 C CA . GLY A 1 349 ? 17.491 -20.027 -15.759 1.00 94.81 349 GLY A CA 1
ATOM 2726 C C . GLY A 1 349 ? 16.869 -19.067 -14.741 1.00 94.81 349 GLY A C 1
ATOM 2727 O O . GLY A 1 349 ? 16.368 -19.517 -13.716 1.00 94.81 349 GLY A O 1
ATOM 2728 N N . LEU A 1 350 ? 16.939 -17.756 -14.992 1.00 94.88 350 LEU A N 1
ATOM 2729 C CA . LEU A 1 350 ? 16.249 -16.749 -14.187 1.00 94.88 350 LEU A CA 1
ATOM 2730 C C . LEU A 1 350 ? 14.775 -16.655 -14.612 1.00 94.88 350 LEU A C 1
ATOM 2732 O O . LEU A 1 350 ? 14.509 -16.643 -15.818 1.00 94.88 350 LEU A O 1
ATOM 2736 N N . PRO A 1 351 ? 13.821 -16.530 -13.672 1.00 95.69 351 PRO A N 1
ATOM 2737 C CA . PRO A 1 351 ? 12.454 -16.142 -13.996 1.00 95.69 351 PRO A CA 1
ATOM 2738 C C . PRO A 1 351 ? 12.414 -14.828 -14.784 1.00 95.69 351 PRO A C 1
ATOM 2740 O O . PRO A 1 351 ? 13.052 -13.838 -14.412 1.00 95.69 351 PRO A O 1
ATOM 2743 N N . LEU A 1 352 ? 11.647 -14.813 -15.873 1.00 96.38 352 LEU A N 1
ATOM 2744 C CA . LEU A 1 352 ? 11.513 -13.652 -16.747 1.00 96.38 352 LEU A CA 1
ATOM 2745 C C . LEU A 1 352 ? 10.075 -13.159 -16.793 1.00 96.38 352 LEU A C 1
ATOM 2747 O O . LEU A 1 352 ? 9.137 -13.942 -16.932 1.00 96.38 352 LEU A O 1
ATOM 2751 N N . ARG A 1 353 ? 9.932 -11.836 -16.753 1.00 97.75 353 ARG A N 1
ATOM 2752 C CA . ARG A 1 353 ? 8.705 -11.132 -17.115 1.00 97.75 353 ARG A CA 1
ATOM 2753 C C . ARG A 1 353 ? 9.012 -10.112 -18.199 1.00 97.75 353 ARG A C 1
ATOM 2755 O O . ARG A 1 353 ? 10.134 -9.613 -18.296 1.00 97.75 353 ARG A O 1
ATOM 2762 N N . VAL A 1 354 ? 8.011 -9.771 -18.994 1.00 96.62 354 VAL A N 1
ATOM 2763 C CA . VAL A 1 354 ? 8.086 -8.668 -19.946 1.00 96.62 354 VAL A CA 1
ATOM 2764 C C . VAL A 1 354 ? 6.917 -7.726 -19.727 1.00 96.62 354 VAL A C 1
ATOM 2766 O O . VAL A 1 354 ? 5.775 -8.155 -19.584 1.00 96.62 354 VAL A O 1
ATOM 2769 N N . ALA A 1 355 ? 7.224 -6.434 -19.688 1.00 92.88 355 ALA A N 1
ATOM 2770 C CA . ALA A 1 355 ? 6.233 -5.373 -19.665 1.00 92.88 355 ALA A CA 1
ATOM 2771 C C . ALA A 1 355 ? 6.275 -4.595 -20.985 1.00 92.88 355 ALA A C 1
ATOM 2773 O O . ALA A 1 355 ? 7.350 -4.209 -21.449 1.00 92.88 355 ALA A O 1
ATOM 2774 N N . MET A 1 356 ? 5.100 -4.358 -21.558 1.00 92.56 356 MET A N 1
ATOM 2775 C CA . MET A 1 356 ? 4.881 -3.510 -22.726 1.00 92.56 356 MET A CA 1
ATOM 2776 C C . MET A 1 356 ? 4.159 -2.242 -22.281 1.00 92.56 356 MET A C 1
ATOM 2778 O O . MET A 1 356 ? 3.114 -2.333 -21.638 1.00 92.56 356 MET A O 1
ATOM 2782 N N . THR A 1 357 ? 4.684 -1.074 -22.643 1.00 91.19 357 THR A N 1
ATOM 2783 C CA . THR A 1 357 ? 3.897 0.164 -22.614 1.00 91.19 357 THR A CA 1
ATOM 2784 C C . THR A 1 357 ? 3.095 0.253 -23.913 1.00 91.19 357 THR A C 1
ATOM 2786 O O . THR A 1 357 ? 3.683 0.357 -24.987 1.00 91.19 357 THR A O 1
ATOM 2789 N N . GLU A 1 358 ? 1.767 0.171 -23.832 1.00 89.31 358 GLU A N 1
ATOM 2790 C CA . GLU A 1 358 ? 0.867 0.320 -24.979 1.00 89.31 358 GLU A CA 1
ATOM 2791 C C . GLU A 1 358 ? 0.881 1.772 -25.473 1.00 89.31 358 GLU A C 1
ATOM 2793 O O . GLU A 1 358 ? 0.698 2.712 -24.699 1.00 89.31 358 GLU A O 1
ATOM 2798 N N . THR A 1 359 ? 1.074 1.937 -26.776 1.00 88.75 359 THR A N 1
ATOM 2799 C CA . THR A 1 359 ? 0.991 3.185 -27.531 1.00 88.75 359 THR A CA 1
ATOM 2800 C C . THR A 1 359 ? 0.072 2.976 -28.741 1.00 88.75 359 THR A C 1
ATOM 2802 O O . THR A 1 359 ? -0.209 1.831 -29.123 1.00 88.75 359 THR A O 1
ATOM 2805 N N . PRO A 1 360 ? -0.395 4.052 -29.399 1.00 87.69 360 PRO A N 1
ATOM 2806 C CA . PRO A 1 360 ? -1.198 3.930 -30.613 1.00 87.69 360 PRO A CA 1
ATOM 2807 C C . PRO A 1 360 ? -0.532 3.093 -31.716 1.00 87.69 360 PRO A C 1
ATOM 2809 O O . PRO A 1 360 ? -1.221 2.384 -32.446 1.00 87.69 360 PRO A O 1
ATOM 2812 N N . GLU A 1 361 ? 0.799 3.137 -31.828 1.00 92.75 361 GLU A N 1
ATOM 2813 C CA . GLU A 1 361 ? 1.554 2.453 -32.882 1.00 92.75 361 GLU A CA 1
ATOM 2814 C C . GLU A 1 361 ? 1.767 0.961 -32.621 1.00 92.75 361 GLU A C 1
ATOM 2816 O O . GLU A 1 361 ? 1.966 0.207 -33.572 1.00 92.75 361 GLU A O 1
ATOM 2821 N N . ASN A 1 362 ? 1.759 0.530 -31.356 1.00 94.00 362 ASN A N 1
ATOM 2822 C CA . ASN A 1 362 ? 2.110 -0.841 -30.984 1.00 94.00 362 ASN A CA 1
ATOM 2823 C C . ASN A 1 362 ? 0.925 -1.676 -30.482 1.00 94.00 362 ASN A C 1
ATOM 2825 O O . ASN A 1 362 ? 1.066 -2.889 -30.343 1.00 94.00 362 ASN A O 1
ATOM 2829 N N . ARG A 1 363 ? -0.244 -1.075 -30.229 1.00 92.00 363 ARG A N 1
ATOM 2830 C CA . ARG A 1 363 ? -1.379 -1.774 -29.606 1.00 92.00 363 ARG A CA 1
ATOM 2831 C C . ARG A 1 363 ? -1.876 -3.002 -30.365 1.00 92.00 363 ARG A C 1
ATOM 2833 O O . ARG A 1 363 ? -2.282 -3.991 -29.758 1.00 92.00 363 ARG A O 1
ATOM 2840 N N . ASP A 1 364 ? -1.782 -2.970 -31.691 1.00 92.38 364 ASP A N 1
ATOM 2841 C CA . ASP A 1 364 ? -2.161 -4.097 -32.546 1.00 92.38 364 ASP A CA 1
ATOM 2842 C C . ASP A 1 364 ? -1.137 -5.249 -32.475 1.00 92.38 364 ASP A C 1
ATOM 2844 O O . ASP A 1 364 ? -1.398 -6.350 -32.960 1.00 92.38 364 ASP A O 1
ATOM 2848 N N . GLU A 1 365 ? 0.023 -5.027 -31.848 1.00 95.62 365 GLU A N 1
ATOM 2849 C CA . GLU A 1 365 ? 1.080 -6.023 -31.655 1.00 95.62 365 GLU A CA 1
ATOM 2850 C C . GLU A 1 365 ? 0.976 -6.777 -30.326 1.00 95.62 365 GLU A C 1
ATOM 2852 O O . GLU A 1 365 ? 1.748 -7.708 -30.122 1.00 95.62 365 GLU A O 1
ATOM 2857 N N . VAL A 1 366 ? 0.038 -6.447 -29.427 1.00 91.38 366 VAL A N 1
ATOM 2858 C CA . VAL A 1 366 ? -0.066 -7.092 -28.099 1.00 91.38 366 VAL A CA 1
ATOM 2859 C C . VAL A 1 366 ? -0.137 -8.620 -28.210 1.00 91.38 366 VAL A C 1
ATOM 2861 O O . VAL A 1 366 ? 0.576 -9.334 -27.504 1.00 91.38 366 VAL A O 1
ATOM 2864 N N . SER A 1 367 ? -0.970 -9.135 -29.121 1.00 91.88 367 SER A N 1
ATOM 2865 C CA . SER A 1 367 ? -1.118 -10.586 -29.318 1.00 91.88 367 SER A CA 1
ATOM 2866 C C . SER A 1 367 ? 0.130 -11.213 -29.948 1.00 91.88 367 SER A C 1
ATOM 2868 O O . SER A 1 367 ? 0.597 -12.248 -29.483 1.00 91.88 367 SER A O 1
ATOM 2870 N N . GLU A 1 368 ? 0.707 -10.564 -30.963 1.00 97.06 368 GLU A N 1
ATOM 2871 C CA . GLU A 1 368 ? 1.928 -11.032 -31.637 1.00 97.06 368 GLU A CA 1
ATOM 2872 C C . GLU A 1 368 ? 3.128 -11.057 -30.685 1.00 97.06 368 GLU A C 1
ATOM 2874 O O . GLU A 1 368 ? 3.917 -12.004 -30.684 1.00 97.06 368 GLU A O 1
ATOM 2879 N N . LEU A 1 369 ? 3.246 -10.043 -29.826 1.00 95.75 369 LEU A N 1
ATOM 2880 C CA . LEU A 1 369 ? 4.268 -9.984 -28.795 1.00 95.75 369 LEU A CA 1
ATOM 2881 C C . LEU A 1 369 ? 4.059 -11.101 -27.769 1.00 95.75 369 LEU A C 1
ATOM 2883 O O . LEU A 1 369 ? 5.017 -11.784 -27.415 1.00 95.75 369 LEU A O 1
ATOM 2887 N N . GLY A 1 370 ? 2.816 -11.344 -27.346 1.00 94.12 370 GLY A N 1
ATOM 2888 C CA . GLY A 1 370 ? 2.476 -12.469 -26.477 1.00 94.12 370 GLY A CA 1
ATOM 2889 C C . GLY A 1 370 ? 2.911 -13.822 -27.055 1.00 94.12 370 GLY A C 1
ATOM 2890 O O . GLY A 1 370 ? 3.505 -14.630 -26.343 1.00 94.12 370 GLY A O 1
ATOM 2891 N N . GLU A 1 371 ? 2.692 -14.061 -28.351 1.00 96.50 371 GLU A N 1
ATOM 2892 C CA . GLU A 1 371 ? 3.136 -15.286 -29.038 1.00 96.50 371 GLU A CA 1
ATOM 2893 C C . GLU A 1 371 ? 4.668 -15.396 -29.117 1.00 96.50 371 GLU A C 1
ATOM 2895 O O . GLU A 1 371 ? 5.234 -16.463 -28.855 1.00 96.50 371 GLU A O 1
ATOM 2900 N N . LEU A 1 372 ? 5.354 -14.291 -29.426 1.00 96.44 372 LEU A N 1
ATOM 2901 C CA . LEU A 1 372 ? 6.818 -14.227 -29.440 1.00 96.44 372 LEU A CA 1
ATOM 2902 C C . LEU A 1 372 ? 7.407 -14.578 -28.064 1.00 96.44 372 LEU A C 1
ATOM 2904 O O . LEU A 1 372 ? 8.358 -15.360 -27.972 1.00 96.44 372 LEU A O 1
ATOM 2908 N N . LEU A 1 373 ? 6.834 -14.013 -27.001 1.00 96.12 373 LEU A N 1
ATOM 2909 C CA . LEU A 1 373 ? 7.244 -14.231 -25.615 1.00 96.12 373 LEU A CA 1
ATOM 2910 C C . LEU A 1 373 ? 6.928 -15.652 -25.135 1.00 96.12 373 LEU A C 1
ATOM 2912 O O . LEU A 1 373 ? 7.768 -16.269 -24.475 1.00 96.12 373 LEU A O 1
ATOM 2916 N N . ALA A 1 374 ? 5.791 -16.220 -25.541 1.00 94.75 374 ALA A N 1
ATOM 2917 C CA . ALA A 1 374 ? 5.448 -17.610 -25.249 1.00 94.75 374 ALA A CA 1
ATOM 2918 C C . ALA A 1 374 ? 6.485 -18.586 -25.832 1.00 94.75 374 ALA A C 1
ATOM 2920 O O . ALA A 1 374 ? 6.837 -19.576 -25.189 1.00 94.75 374 ALA A O 1
ATOM 2921 N N . GLY A 1 375 ? 7.058 -18.269 -27.000 1.00 93.56 375 GLY A N 1
ATOM 2922 C CA . GLY A 1 375 ? 8.186 -19.006 -27.581 1.00 93.56 375 GLY A CA 1
ATOM 2923 C C . GLY A 1 375 ? 9.476 -18.977 -26.743 1.00 93.56 375 GLY A C 1
ATOM 2924 O O . GLY A 1 375 ? 10.355 -19.814 -26.946 1.00 93.56 375 GLY A O 1
ATOM 2925 N N . LEU A 1 376 ? 9.587 -18.045 -25.791 1.00 91.44 376 LEU A N 1
ATOM 2926 C CA . LEU A 1 376 ? 10.665 -17.934 -24.801 1.00 91.44 376 LEU A CA 1
ATOM 2927 C C . LEU A 1 376 ? 10.248 -18.445 -23.410 1.00 91.44 376 LEU A C 1
ATOM 2929 O O . LEU A 1 376 ? 10.959 -18.211 -22.437 1.00 91.44 376 LEU A O 1
ATOM 2933 N N . GLY A 1 377 ? 9.094 -19.109 -23.297 1.00 91.81 377 GLY A N 1
ATOM 2934 C CA . GLY A 1 377 ? 8.562 -19.602 -22.023 1.00 91.81 377 GLY A CA 1
ATOM 2935 C C . GLY A 1 377 ? 7.912 -18.528 -21.144 1.00 91.81 377 GLY A C 1
ATOM 2936 O O . GLY A 1 377 ? 7.558 -18.817 -20.004 1.00 91.81 377 GLY A O 1
ATOM 2937 N N . ILE A 1 378 ? 7.724 -17.307 -21.654 1.00 93.06 378 ILE A N 1
ATOM 2938 C CA . ILE A 1 378 ? 7.092 -16.196 -20.935 1.00 93.06 378 ILE A CA 1
ATOM 2939 C C . ILE A 1 378 ? 5.608 -16.171 -21.318 1.00 93.06 378 ILE A C 1
ATOM 2941 O O . ILE A 1 378 ? 5.258 -15.871 -22.455 1.00 93.06 378 ILE A O 1
ATOM 2945 N N . SER A 1 379 ? 4.724 -16.524 -20.385 1.00 84.06 379 SER A N 1
ATOM 2946 C CA . SER A 1 379 ? 3.276 -16.620 -20.627 1.00 84.06 379 SER A CA 1
ATOM 2947 C C . SER A 1 379 ? 2.471 -16.293 -19.365 1.00 84.06 379 SER A C 1
ATOM 2949 O O . SER A 1 379 ? 3.040 -16.239 -18.274 1.00 84.06 379 SER A O 1
ATOM 2951 N N . GLY A 1 380 ? 1.162 -16.055 -19.510 1.00 84.00 380 GLY A N 1
ATOM 2952 C CA . GLY A 1 380 ? 0.290 -15.667 -18.392 1.00 84.00 380 GLY A CA 1
ATOM 2953 C C . GLY A 1 380 ? 0.791 -14.394 -17.708 1.00 84.00 380 GLY A C 1
ATOM 2954 O O . GLY A 1 380 ? 1.101 -13.416 -18.386 1.00 84.00 380 GLY A O 1
ATOM 2955 N N . ASP A 1 381 ? 0.972 -14.451 -16.387 1.00 79.88 381 ASP A N 1
ATOM 2956 C CA . ASP A 1 381 ? 1.482 -13.345 -15.557 1.00 79.88 381 ASP A CA 1
ATOM 2957 C C . ASP A 1 381 ? 2.929 -12.926 -15.901 1.00 79.88 381 ASP A C 1
ATOM 2959 O O . ASP A 1 381 ? 3.445 -11.926 -15.398 1.00 79.88 381 ASP A O 1
ATOM 2963 N N . GLY A 1 382 ? 3.599 -13.685 -16.776 1.00 84.44 382 GLY A N 1
ATOM 2964 C CA . GLY A 1 382 ? 4.889 -13.338 -17.360 1.00 84.44 382 GLY A CA 1
ATOM 2965 C C . GLY A 1 382 ? 4.846 -12.157 -18.335 1.00 84.44 382 GLY A C 1
ATOM 2966 O O . GLY A 1 382 ? 5.892 -11.570 -18.602 1.00 84.44 382 GLY A O 1
ATOM 2967 N N . PHE A 1 383 ? 3.675 -11.791 -18.864 1.00 91.31 383 PHE A N 1
ATOM 2968 C CA . PHE A 1 383 ? 3.519 -10.693 -19.817 1.00 91.31 383 PHE A CA 1
ATOM 2969 C C . PHE A 1 383 ? 2.466 -9.690 -19.336 1.00 91.31 383 PHE A C 1
ATOM 2971 O O . PHE A 1 383 ? 1.299 -10.033 -19.170 1.00 91.31 383 PHE A O 1
ATOM 2978 N N . ALA A 1 384 ? 2.881 -8.438 -19.132 1.00 85.94 384 ALA A N 1
ATOM 2979 C CA . ALA A 1 384 ? 2.007 -7.354 -18.694 1.00 85.94 384 ALA A CA 1
ATOM 2980 C C . ALA A 1 384 ? 1.960 -6.227 -19.731 1.00 85.94 384 ALA A C 1
ATOM 2982 O O . ALA A 1 384 ? 2.998 -5.762 -20.201 1.00 85.94 384 ALA A O 1
ATOM 2983 N N . VAL A 1 385 ? 0.758 -5.736 -20.026 1.00 82.00 385 VAL A N 1
ATOM 2984 C CA . VAL A 1 385 ? 0.541 -4.545 -20.857 1.00 82.00 385 VAL A CA 1
ATOM 2985 C C . VAL A 1 385 ? 0.122 -3.400 -19.946 1.00 82.00 385 VAL A C 1
ATOM 2987 O O . VAL A 1 385 ? -0.765 -3.557 -19.108 1.00 82.00 385 VAL A O 1
ATOM 2990 N N . ARG A 1 386 ? 0.799 -2.261 -20.067 1.00 84.94 386 ARG A N 1
ATOM 2991 C CA . ARG A 1 386 ? 0.575 -1.064 -19.255 1.00 84.94 386 ARG A CA 1
ATOM 2992 C C . ARG A 1 386 ? 0.186 0.092 -20.169 1.00 84.94 386 ARG A C 1
ATOM 2994 O O . ARG A 1 386 ? 0.794 0.223 -21.227 1.00 84.94 386 ARG A O 1
ATOM 3001 N N . PRO A 1 387 ? -0.772 0.941 -19.779 1.00 84.75 387 PRO A N 1
ATOM 3002 C CA . PRO A 1 387 ? -1.097 2.112 -20.573 1.00 84.75 387 PRO A CA 1
ATOM 3003 C C . PRO A 1 387 ? 0.053 3.121 -20.543 1.00 84.75 387 PRO A C 1
ATOM 3005 O O . PRO A 1 387 ? 0.842 3.169 -19.594 1.00 84.75 387 PRO A O 1
ATOM 3008 N N . LEU A 1 388 ? 0.102 3.968 -21.565 1.00 84.75 388 LEU A N 1
ATOM 3009 C CA . LEU A 1 388 ? 0.886 5.193 -21.541 1.00 84.75 388 LEU A CA 1
ATOM 3010 C C . LEU A 1 388 ? 0.377 6.110 -20.419 1.00 84.75 388 LEU A C 1
ATOM 3012 O O . LEU A 1 388 ? -0.831 6.269 -20.249 1.00 84.75 388 LEU A O 1
ATOM 3016 N N . VAL A 1 389 ? 1.282 6.711 -19.650 1.00 87.56 389 VAL A N 1
ATOM 3017 C CA . VAL A 1 389 ? 0.938 7.556 -18.497 1.00 87.56 389 VAL A CA 1
ATOM 3018 C C . VAL A 1 389 ? 1.447 8.973 -18.732 1.00 87.56 389 VAL A C 1
ATOM 3020 O O . VAL A 1 389 ? 2.609 9.153 -19.091 1.00 87.56 389 VAL A O 1
ATOM 3023 N N . GLN A 1 390 ? 0.596 9.971 -18.487 1.00 89.50 390 GLN A N 1
ATOM 3024 C CA . GLN A 1 390 ? 0.921 11.391 -18.664 1.00 89.50 390 GLN A CA 1
ATOM 3025 C C . GLN A 1 390 ? 1.760 11.926 -17.498 1.00 89.50 390 GLN A C 1
ATOM 3027 O O . GLN A 1 390 ? 1.266 12.635 -16.623 1.00 89.50 390 GLN A O 1
ATOM 3032 N N . ARG A 1 391 ? 3.037 11.531 -17.454 1.00 90.75 391 ARG A N 1
ATOM 3033 C CA . ARG A 1 391 ? 4.028 11.953 -16.449 1.00 90.75 391 ARG A CA 1
ATOM 3034 C C . ARG A 1 391 ? 5.427 12.032 -17.051 1.00 90.75 391 ARG A C 1
ATOM 3036 O O . ARG A 1 391 ? 5.713 11.408 -18.075 1.00 90.75 391 ARG A O 1
ATOM 3043 N N . GLY A 1 392 ? 6.319 12.760 -16.381 1.00 92.06 392 GLY A N 1
ATOM 3044 C CA . GLY A 1 392 ? 7.708 12.905 -16.809 1.00 92.06 392 GLY A CA 1
ATOM 3045 C C . GLY A 1 392 ? 7.798 13.483 -18.220 1.00 92.06 392 GLY A C 1
ATOM 3046 O O . GLY A 1 392 ? 7.176 14.496 -18.514 1.00 92.06 392 GLY A O 1
ATOM 3047 N N . PHE A 1 393 ? 8.540 12.830 -19.114 1.00 92.62 393 PHE A N 1
ATOM 3048 C CA . PHE A 1 393 ? 8.640 13.285 -20.508 1.00 92.62 393 PHE A CA 1
ATOM 3049 C C . PHE A 1 393 ? 7.342 13.113 -21.318 1.00 92.62 393 PHE A C 1
ATOM 3051 O O . PHE A 1 393 ? 7.174 13.791 -22.327 1.00 92.62 393 PHE A O 1
ATOM 3058 N N . ALA A 1 394 ? 6.404 12.283 -20.849 1.00 87.94 394 ALA A N 1
ATOM 3059 C CA . ALA A 1 394 ? 5.096 12.074 -21.471 1.00 87.94 394 ALA A CA 1
ATOM 3060 C C . ALA A 1 394 ? 3.980 12.954 -20.881 1.00 87.94 394 ALA A C 1
ATOM 3062 O O . ALA A 1 394 ? 2.812 12.678 -21.134 1.00 87.94 394 ALA A O 1
ATOM 3063 N N . GLU A 1 395 ? 4.284 13.994 -20.098 1.00 87.62 395 GLU A N 1
ATOM 3064 C CA . GLU A 1 395 ? 3.259 14.837 -19.452 1.00 87.62 395 GLU A CA 1
ATOM 3065 C C . GLU A 1 395 ? 2.172 15.336 -20.426 1.00 87.62 395 GLU A C 1
ATOM 3067 O O . GLU A 1 395 ? 0.989 15.326 -20.089 1.00 87.62 395 GLU A O 1
ATOM 3072 N N . GLU A 1 396 ? 2.556 15.683 -21.657 1.00 86.12 396 GLU A N 1
ATOM 3073 C CA . GLU A 1 396 ? 1.652 16.203 -22.693 1.00 86.12 396 GLU A CA 1
ATOM 3074 C C . GLU A 1 396 ? 1.303 15.179 -23.791 1.00 86.12 396 GLU A C 1
ATOM 3076 O O . GLU A 1 396 ? 0.778 15.557 -24.838 1.00 86.12 396 GLU A O 1
ATOM 3081 N N . VAL A 1 397 ? 1.604 13.888 -23.605 1.00 85.69 397 VAL A N 1
ATOM 3082 C CA . VAL A 1 397 ? 1.386 12.897 -24.670 1.00 85.69 397 VAL A CA 1
ATOM 3083 C C . VAL A 1 397 ? -0.103 12.693 -24.950 1.00 85.69 397 VAL A C 1
ATOM 3085 O O . VAL A 1 397 ? -0.895 12.507 -24.027 1.00 85.69 397 VAL A O 1
ATOM 3088 N N . GLU A 1 398 ? -0.501 12.721 -26.222 1.00 79.50 398 GLU A N 1
ATOM 3089 C CA . GLU A 1 398 ? -1.885 12.443 -26.621 1.00 79.50 398 GLU A CA 1
ATOM 3090 C C . GLU A 1 398 ? -2.273 10.997 -26.251 1.00 79.50 398 GLU A C 1
ATOM 3092 O O . GLU A 1 398 ? -1.433 10.098 -26.242 1.00 79.50 398 GLU A O 1
ATOM 3097 N N . ASP A 1 399 ? -3.543 10.782 -25.890 1.00 77.88 399 ASP A N 1
ATOM 3098 C CA . ASP A 1 399 ? -4.114 9.487 -25.470 1.00 77.88 399 ASP A CA 1
ATOM 3099 C C . ASP A 1 399 ? -3.488 8.817 -24.227 1.00 77.88 399 ASP A C 1
ATOM 3101 O O . ASP A 1 399 ? -3.852 7.692 -23.873 1.00 77.88 399 ASP A O 1
ATOM 3105 N N . GLY A 1 400 ? -2.583 9.495 -23.516 1.00 81.31 400 GLY A N 1
ATOM 3106 C CA . GLY A 1 400 ? -2.040 8.992 -22.258 1.00 81.31 400 GLY A CA 1
ATOM 3107 C C . GLY A 1 400 ? -3.041 9.074 -21.096 1.00 81.31 400 GLY A C 1
ATOM 3108 O O . GLY A 1 400 ? -3.917 9.936 -21.041 1.00 81.31 400 GLY A O 1
ATOM 3109 N N . VAL A 1 401 ? -2.899 8.168 -20.129 1.00 82.31 401 VAL A N 1
ATOM 3110 C CA . VAL A 1 401 ? -3.731 8.127 -18.924 1.00 82.31 401 VAL A CA 1
ATOM 3111 C C . VAL A 1 401 ? -3.203 9.128 -17.897 1.00 82.31 401 VAL A C 1
ATOM 3113 O O . VAL A 1 401 ? -2.052 9.041 -17.460 1.00 82.31 401 VAL A O 1
ATOM 3116 N N . GLN A 1 402 ? -4.067 10.052 -17.471 1.00 83.44 402 GLN A N 1
ATOM 3117 C CA . GLN A 1 402 ? -3.825 10.879 -16.291 1.00 83.44 402 GLN A CA 1
ATOM 3118 C C . GLN A 1 402 ? -3.910 10.022 -15.033 1.00 83.44 402 GLN A C 1
ATOM 3120 O O . GLN A 1 402 ? -4.898 9.322 -14.804 1.00 83.44 402 GLN A O 1
ATOM 3125 N N . VAL A 1 403 ? -2.886 10.116 -14.194 1.00 82.50 403 VAL A N 1
ATOM 3126 C CA . VAL A 1 403 ? -2.837 9.415 -12.913 1.00 82.50 403 VAL A CA 1
ATOM 3127 C C . VAL A 1 403 ? -2.570 10.395 -11.787 1.00 82.50 403 VAL A C 1
ATOM 3129 O O . VAL A 1 403 ? -1.820 11.354 -11.953 1.00 82.50 403 VAL A O 1
ATOM 3132 N N . SER A 1 404 ? -3.159 10.134 -10.630 1.00 80.94 404 SER A N 1
ATOM 3133 C CA . SER A 1 404 ? -2.913 10.858 -9.387 1.00 80.94 404 SER A CA 1
ATOM 3134 C C . SER A 1 404 ? -3.077 9.905 -8.211 1.00 80.94 404 SER A C 1
ATOM 3136 O O . SER A 1 404 ? -3.632 8.813 -8.353 1.00 80.94 404 SER A O 1
ATOM 3138 N N . GLU A 1 405 ? -2.646 10.328 -7.032 1.00 76.19 405 GLU A N 1
ATOM 3139 C CA . GLU A 1 405 ? -2.880 9.590 -5.788 1.00 76.19 405 GLU A CA 1
ATOM 3140 C C . GLU A 1 405 ? -4.361 9.355 -5.460 1.00 76.19 405 GLU A C 1
ATOM 3142 O O . GLU A 1 405 ? -4.707 8.379 -4.800 1.00 76.19 405 GLU A O 1
ATOM 3147 N N . GLY A 1 406 ? -5.257 10.204 -5.974 1.00 70.00 406 GLY A N 1
ATOM 3148 C CA . GLY A 1 406 ? -6.698 10.023 -5.816 1.00 70.00 406 GLY A CA 1
ATOM 3149 C C . GLY A 1 406 ? -7.236 8.816 -6.589 1.00 70.00 406 GLY A C 1
ATOM 3150 O O . GLY A 1 406 ? -8.241 8.240 -6.183 1.00 70.00 406 GLY A O 1
ATOM 3151 N N . VAL A 1 407 ? -6.563 8.409 -7.670 1.00 69.25 407 VAL A N 1
ATOM 3152 C CA . VAL A 1 407 ? -7.012 7.333 -8.572 1.00 69.25 407 VAL A CA 1
ATOM 3153 C C . VAL A 1 407 ? -6.149 6.074 -8.439 1.00 69.25 407 VAL A C 1
ATOM 3155 O O . VAL A 1 407 ? -6.624 4.970 -8.695 1.00 69.25 407 VAL A O 1
ATOM 3158 N N . MET A 1 408 ? -4.886 6.217 -8.034 1.00 74.56 408 MET A N 1
ATOM 3159 C CA . MET A 1 408 ? -3.946 5.106 -7.917 1.00 74.56 408 MET A CA 1
ATOM 3160 C C . MET A 1 408 ? -3.912 4.516 -6.511 1.00 74.56 408 MET A C 1
ATOM 3162 O O . MET A 1 408 ? -3.722 5.237 -5.532 1.00 74.56 408 MET A O 1
ATOM 3166 N N . ALA A 1 409 ? -3.981 3.187 -6.429 1.00 79.25 409 ALA A N 1
ATOM 3167 C CA . ALA A 1 409 ? -3.606 2.463 -5.222 1.00 79.25 409 ALA A CA 1
ATOM 3168 C C . ALA A 1 409 ? -2.141 2.769 -4.847 1.00 79.25 409 ALA A C 1
ATOM 3170 O O . ALA A 1 409 ? -1.300 2.902 -5.746 1.00 79.25 409 ALA A O 1
ATOM 3171 N N . PRO A 1 410 ? -1.818 2.905 -3.551 1.00 86.25 410 PRO A N 1
ATOM 3172 C CA . PRO A 1 410 ? -0.445 3.111 -3.129 1.00 86.25 410 PRO A CA 1
ATOM 3173 C C . PRO A 1 410 ? 0.415 1.873 -3.404 1.00 86.25 410 PRO A C 1
ATOM 3175 O O . PRO A 1 410 ? 0.092 0.755 -3.005 1.00 86.25 410 PRO A O 1
ATOM 3178 N N . GLU A 1 411 ? 1.568 2.101 -4.022 1.00 91.56 411 GLU A N 1
ATOM 3179 C CA . GLU A 1 411 ? 2.665 1.140 -4.099 1.00 91.56 411 GLU A CA 1
ATOM 3180 C C . GLU A 1 411 ? 3.921 1.842 -3.581 1.00 91.56 411 GLU A C 1
ATOM 3182 O O . GLU A 1 411 ? 4.608 2.562 -4.315 1.00 91.56 411 GLU A O 1
ATOM 3187 N N . LEU A 1 412 ? 4.176 1.678 -2.278 1.00 95.56 412 LEU A N 1
ATOM 3188 C CA . LEU A 1 412 ? 5.192 2.433 -1.549 1.00 95.56 412 LEU A CA 1
ATOM 3189 C C . LEU A 1 412 ? 6.532 2.406 -2.288 1.00 95.56 412 LEU A C 1
ATOM 3191 O O . LEU A 1 412 ? 7.078 1.343 -2.583 1.00 95.56 412 LEU A O 1
ATOM 3195 N N . THR A 1 413 ? 7.054 3.594 -2.580 1.00 97.94 413 THR A N 1
ATOM 3196 C CA . THR A 1 413 ? 8.253 3.764 -3.397 1.00 97.94 413 THR A CA 1
ATOM 3197 C C . THR A 1 413 ? 9.291 4.592 -2.664 1.00 97.94 413 THR A C 1
ATOM 3199 O O . THR A 1 413 ? 9.004 5.699 -2.225 1.00 97.94 413 THR A O 1
ATOM 3202 N N . VAL A 1 414 ? 10.521 4.096 -2.589 1.00 98.06 414 VAL A N 1
ATOM 3203 C CA . VAL A 1 414 ? 11.664 4.812 -2.021 1.00 98.06 414 VAL A CA 1
ATOM 3204 C C . VAL A 1 414 ? 12.624 5.220 -3.130 1.00 98.06 414 VAL A C 1
ATOM 3206 O O . VAL A 1 414 ? 12.966 4.433 -4.017 1.00 98.06 414 VAL A O 1
ATOM 3209 N N . THR A 1 415 ? 13.074 6.467 -3.077 1.00 97.19 415 THR A N 1
ATOM 3210 C CA . THR A 1 415 ? 14.052 7.046 -3.998 1.00 97.19 415 THR A CA 1
ATOM 3211 C C . THR A 1 415 ? 15.151 7.758 -3.210 1.00 97.19 415 THR A C 1
ATOM 3213 O O . THR A 1 415 ? 15.111 7.829 -1.983 1.00 97.19 415 THR A O 1
ATOM 3216 N N . ALA A 1 416 ? 16.151 8.302 -3.906 1.00 94.75 416 ALA A N 1
ATOM 3217 C CA . ALA A 1 416 ? 17.173 9.132 -3.268 1.00 94.75 416 ALA A CA 1
ATOM 3218 C C . ALA A 1 416 ? 16.625 10.472 -2.730 1.00 94.75 416 ALA A C 1
ATOM 3220 O O . ALA A 1 416 ? 17.298 11.116 -1.927 1.00 94.75 416 ALA A O 1
ATOM 3221 N N . ASP A 1 417 ? 15.439 10.902 -3.178 1.00 93.81 417 ASP A N 1
ATOM 3222 C CA . ASP A 1 417 ? 14.829 12.174 -2.772 1.00 93.81 417 ASP A CA 1
ATOM 3223 C C . ASP A 1 417 ? 13.786 11.999 -1.655 1.00 93.81 417 ASP A C 1
ATOM 3225 O O . ASP A 1 417 ? 13.487 12.959 -0.939 1.00 93.81 417 ASP A O 1
ATOM 3229 N N . GLY A 1 418 ? 13.254 10.786 -1.472 1.00 95.94 418 GLY A N 1
ATOM 3230 C CA . GLY A 1 418 ? 12.355 10.461 -0.372 1.00 95.94 418 GLY A CA 1
ATOM 3231 C C . GLY A 1 418 ? 11.423 9.284 -0.638 1.00 95.94 418 GLY A C 1
ATOM 3232 O O . GLY A 1 418 ? 11.736 8.365 -1.398 1.00 95.94 418 GLY A O 1
ATOM 3233 N N . VAL A 1 419 ? 10.268 9.322 0.021 1.00 97.50 419 VAL A N 1
ATOM 3234 C CA . VAL A 1 419 ? 9.192 8.333 -0.076 1.00 97.50 419 VAL A CA 1
ATOM 3235 C C . VAL A 1 419 ? 8.077 8.875 -0.961 1.00 97.50 419 VAL A C 1
ATOM 3237 O O . VAL A 1 419 ? 7.619 10.004 -0.781 1.00 97.50 419 VAL A O 1
ATOM 3240 N N . HIS A 1 420 ? 7.610 8.048 -1.888 1.00 97.31 420 HIS A N 1
ATOM 3241 C CA . HIS A 1 420 ? 6.598 8.371 -2.881 1.00 97.31 420 HIS A CA 1
ATOM 3242 C C . HIS A 1 420 ? 5.443 7.367 -2.838 1.00 97.31 420 HIS A C 1
ATOM 3244 O O . HIS A 1 420 ? 5.611 6.201 -2.472 1.00 97.31 420 HIS A O 1
ATOM 3250 N N . TRP A 1 421 ? 4.271 7.835 -3.257 1.00 94.50 421 TRP A N 1
ATOM 3251 C CA . TRP A 1 421 ? 3.017 7.086 -3.265 1.00 94.50 421 TRP A CA 1
ATOM 3252 C C . TRP A 1 421 ? 3.030 5.888 -4.223 1.00 94.50 421 TRP A C 1
ATOM 3254 O O . TRP A 1 421 ? 2.418 4.862 -3.943 1.00 94.50 421 TRP A O 1
ATOM 3264 N N . HIS A 1 422 ? 3.712 6.022 -5.365 1.00 94.56 422 HIS A N 1
ATOM 3265 C CA . HIS A 1 422 ? 3.717 5.030 -6.441 1.00 94.56 422 HIS A CA 1
ATOM 3266 C C . HIS A 1 422 ? 4.970 5.187 -7.322 1.00 94.56 422 HIS A C 1
ATOM 3268 O O . HIS A 1 422 ? 5.421 6.322 -7.525 1.00 94.56 422 HIS A O 1
ATOM 3274 N N . PRO A 1 423 ? 5.502 4.115 -7.947 1.00 94.44 423 PRO A N 1
ATOM 3275 C CA . PRO A 1 423 ? 6.723 4.187 -8.753 1.00 94.44 423 PRO A CA 1
ATOM 3276 C C . PRO A 1 423 ? 6.619 5.076 -9.996 1.00 94.44 423 PRO A C 1
ATOM 3278 O O . PRO A 1 423 ? 7.639 5.561 -10.480 1.00 94.44 423 PRO A O 1
ATOM 3281 N N . VAL A 1 424 ? 5.412 5.311 -10.520 1.00 91.44 424 VAL A N 1
ATOM 3282 C CA . VAL A 1 424 ? 5.199 6.205 -11.679 1.00 91.44 424 VAL A CA 1
ATOM 3283 C C . VAL A 1 424 ? 5.421 7.680 -11.341 1.00 91.44 424 VAL A C 1
ATOM 3285 O O . VAL A 1 424 ? 5.673 8.464 -12.244 1.00 91.44 424 VAL A O 1
ATOM 3288 N N . GLY A 1 425 ? 5.360 8.036 -10.054 1.00 92.12 425 GLY A N 1
ATOM 3289 C CA . GLY A 1 425 ? 5.603 9.381 -9.536 1.00 92.12 425 GLY A CA 1
ATOM 3290 C C . GLY A 1 425 ? 6.874 9.468 -8.689 1.00 92.12 425 GLY A C 1
ATOM 3291 O O . GLY A 1 425 ? 6.948 10.269 -7.760 1.00 92.12 425 GLY A O 1
ATOM 3292 N N . GLY A 1 426 ? 7.866 8.615 -8.968 1.00 92.62 426 GLY A N 1
ATOM 3293 C CA . GLY A 1 426 ? 9.123 8.554 -8.212 1.00 92.62 426 GLY A CA 1
ATOM 3294 C C . GLY A 1 426 ? 10.053 9.755 -8.419 1.00 92.62 426 GLY A C 1
ATOM 3295 O O . GLY A 1 426 ? 11.047 9.884 -7.715 1.00 92.62 426 GLY A O 1
ATOM 3296 N N . ASP A 1 427 ? 9.771 10.642 -9.371 1.00 93.06 427 ASP A N 1
ATOM 3297 C CA . ASP A 1 427 ? 10.587 11.828 -9.616 1.00 93.06 427 ASP A CA 1
ATOM 3298 C C . ASP A 1 427 ? 9.949 13.082 -9.011 1.00 93.06 427 ASP A C 1
ATOM 3300 O O . ASP A 1 427 ? 8.890 13.528 -9.442 1.00 93.06 427 ASP A O 1
ATOM 3304 N N . LEU A 1 428 ? 10.632 13.684 -8.034 1.00 90.12 428 LEU A N 1
ATOM 3305 C CA . LEU A 1 428 ? 10.143 14.867 -7.320 1.00 90.12 428 LEU A CA 1
ATOM 3306 C C . LEU A 1 428 ? 9.903 16.079 -8.237 1.00 90.12 428 LEU A C 1
ATOM 3308 O O . LEU A 1 428 ? 9.051 16.911 -7.939 1.00 90.12 428 LEU A O 1
ATOM 3312 N N . GLN A 1 429 ? 10.663 16.210 -9.328 1.00 89.19 429 GLN A N 1
ATOM 3313 C CA . GLN A 1 429 ? 10.543 17.366 -10.219 1.00 89.19 429 GLN A CA 1
ATOM 3314 C C . GLN A 1 429 ? 9.299 17.280 -11.102 1.00 89.19 429 GLN A C 1
ATOM 3316 O O . GLN A 1 429 ? 8.586 18.270 -11.232 1.00 89.19 429 GLN A O 1
ATOM 3321 N N . SER A 1 430 ? 9.041 16.113 -11.690 1.00 89.19 430 SER A N 1
ATOM 3322 C CA . SER A 1 430 ? 7.900 15.896 -12.587 1.00 89.19 430 SER A CA 1
ATOM 3323 C C . SER A 1 430 ? 6.622 15.433 -11.883 1.00 89.19 430 SER A C 1
ATOM 3325 O O . SER A 1 430 ? 5.540 15.548 -12.450 1.00 89.19 430 SER A O 1
ATOM 3327 N N . SER A 1 431 ? 6.717 14.891 -10.666 1.00 92.81 431 SER A N 1
ATOM 3328 C CA . SER A 1 431 ? 5.571 14.343 -9.923 1.00 92.81 431 SER A CA 1
ATOM 3329 C C . SER A 1 431 ? 5.598 14.720 -8.432 1.00 92.81 431 SER A C 1
ATOM 3331 O O . SER A 1 431 ? 5.590 13.837 -7.569 1.00 92.81 431 SER A O 1
ATOM 3333 N N . PRO A 1 432 ? 5.638 16.021 -8.083 1.00 92.62 432 PRO A N 1
ATOM 3334 C CA . PRO A 1 432 ? 5.685 16.457 -6.686 1.00 92.62 432 PRO A CA 1
ATOM 3335 C C . PRO A 1 432 ? 4.439 16.054 -5.887 1.00 92.62 432 PRO A C 1
ATOM 3337 O O . PRO A 1 432 ? 4.518 15.895 -4.672 1.00 92.62 432 PRO A O 1
ATOM 3340 N N . ASP A 1 433 ? 3.303 15.850 -6.555 1.00 91.00 433 ASP A N 1
ATOM 3341 C CA . ASP A 1 433 ? 2.055 15.390 -5.948 1.00 91.00 433 ASP A CA 1
ATOM 3342 C C . ASP A 1 433 ? 2.157 13.966 -5.378 1.00 91.00 433 ASP A C 1
ATOM 3344 O O . ASP A 1 433 ? 1.486 13.661 -4.398 1.00 91.00 433 ASP A O 1
ATOM 3348 N N . PHE A 1 434 ? 3.053 13.124 -5.903 1.00 94.19 434 PHE A N 1
ATOM 3349 C CA . PHE A 1 434 ? 3.278 11.766 -5.394 1.00 94.19 434 PHE A CA 1
ATOM 3350 C C . PHE A 1 434 ? 4.251 11.707 -4.209 1.00 94.19 434 PHE A C 1
ATOM 3352 O O . PHE A 1 434 ? 4.423 10.631 -3.634 1.00 94.19 434 PHE A O 1
ATOM 3359 N N . LEU A 1 435 ? 4.903 12.811 -3.823 1.00 96.25 435 LEU A N 1
ATOM 3360 C CA . LEU A 1 435 ? 5.823 12.813 -2.684 1.00 96.25 435 LEU A CA 1
ATOM 3361 C C . LEU A 1 435 ? 5.040 12.649 -1.377 1.00 96.25 435 LEU A C 1
ATOM 3363 O O . LEU A 1 435 ? 4.249 13.517 -1.020 1.00 96.25 435 LEU A O 1
ATOM 3367 N N . VAL A 1 436 ? 5.301 11.571 -0.641 1.00 95.00 436 VAL A N 1
ATOM 3368 C CA . VAL A 1 436 ? 4.715 11.302 0.682 1.00 95.00 436 VAL A CA 1
ATOM 3369 C C . VAL A 1 436 ? 5.560 11.935 1.782 1.00 95.00 436 VAL A C 1
ATOM 3371 O O . VAL A 1 436 ? 5.023 12.619 2.648 1.00 95.00 436 VAL A O 1
ATOM 3374 N N . ALA A 1 437 ? 6.879 11.744 1.734 1.00 95.88 437 ALA A N 1
ATOM 3375 C CA . ALA A 1 437 ? 7.800 12.354 2.685 1.00 95.88 437 ALA A CA 1
ATOM 3376 C C . ALA A 1 437 ? 9.163 12.634 2.034 1.00 95.88 437 ALA A C 1
ATOM 3378 O O . ALA A 1 437 ? 9.686 11.762 1.338 1.00 95.88 437 ALA A O 1
ATOM 3379 N N . PRO A 1 438 ? 9.761 13.820 2.245 1.00 95.44 438 PRO A N 1
ATOM 3380 C CA . PRO A 1 438 ? 11.098 14.117 1.747 1.00 95.44 438 PRO A CA 1
ATOM 3381 C C . PRO A 1 438 ? 12.182 13.432 2.591 1.00 95.44 438 PRO A C 1
ATOM 3383 O O . PRO A 1 438 ? 12.069 13.346 3.813 1.00 95.44 438 PRO A O 1
ATOM 3386 N N . GLY A 1 439 ? 13.285 13.048 1.948 1.00 92.44 439 GLY A N 1
ATOM 3387 C CA . GLY A 1 439 ? 14.462 12.497 2.619 1.00 92.44 439 GLY A CA 1
ATOM 3388 C C . GLY A 1 439 ? 14.284 11.070 3.146 1.00 92.44 439 GLY A C 1
ATOM 3389 O O . GLY A 1 439 ? 13.355 10.351 2.785 1.00 92.44 439 GLY A O 1
ATOM 3390 N N . GLU A 1 440 ? 15.224 10.634 3.983 1.00 92.06 440 GLU A N 1
ATOM 3391 C CA . GLU A 1 440 ? 15.221 9.276 4.526 1.00 92.06 440 GLU A CA 1
ATOM 3392 C C . GLU A 1 440 ? 14.231 9.149 5.688 1.00 92.06 440 GLU A C 1
ATOM 3394 O O . GLU A 1 440 ? 14.399 9.759 6.744 1.00 92.06 440 GLU A O 1
ATOM 3399 N N . VAL A 1 441 ? 13.211 8.320 5.483 1.00 92.44 441 VAL A N 1
ATOM 3400 C CA . VAL A 1 441 ? 12.196 7.955 6.475 1.00 92.44 441 VAL A CA 1
ATOM 3401 C C . VAL A 1 441 ? 12.187 6.431 6.607 1.00 92.44 441 VAL A C 1
ATOM 3403 O O . VAL A 1 441 ? 12.412 5.727 5.620 1.00 92.44 441 VAL A O 1
ATOM 3406 N N . GLY A 1 442 ? 11.978 5.919 7.823 1.00 91.19 442 GLY A N 1
ATOM 3407 C CA . GLY A 1 442 ? 11.864 4.477 8.068 1.00 91.19 442 GLY A CA 1
ATOM 3408 C C . GLY A 1 442 ? 10.577 3.898 7.476 1.00 91.19 442 GLY A C 1
ATOM 3409 O O . GLY A 1 442 ? 9.560 4.591 7.401 1.00 91.19 442 GLY A O 1
ATOM 3410 N N . LEU A 1 443 ? 10.596 2.629 7.063 1.00 90.94 443 LEU A N 1
ATOM 3411 C CA . LEU A 1 443 ? 9.457 2.032 6.348 1.00 90.94 443 LEU A CA 1
ATOM 3412 C C . LEU A 1 443 ? 8.171 1.923 7.187 1.00 90.94 443 LEU A C 1
ATOM 3414 O O . LEU A 1 443 ? 7.080 2.045 6.628 1.00 90.94 443 LEU A O 1
ATOM 3418 N N . ALA A 1 444 ? 8.270 1.772 8.511 1.00 83.81 444 ALA A N 1
ATOM 3419 C CA . ALA A 1 444 ? 7.115 1.816 9.414 1.00 83.81 444 ALA A CA 1
ATOM 3420 C C . ALA A 1 444 ? 6.362 3.154 9.315 1.00 83.81 444 ALA A C 1
ATOM 3422 O O . ALA A 1 444 ? 5.151 3.204 9.091 1.00 83.81 444 ALA A O 1
ATOM 3423 N N . GLU A 1 445 ? 7.112 4.253 9.412 1.00 84.62 445 GLU A N 1
ATOM 3424 C CA . GLU A 1 445 ? 6.583 5.611 9.303 1.00 84.62 445 GLU A CA 1
ATOM 3425 C C . GLU A 1 445 ? 6.081 5.900 7.883 1.00 84.62 445 GLU A C 1
ATOM 3427 O O . GLU A 1 445 ? 5.027 6.503 7.692 1.00 84.62 445 GLU A O 1
ATOM 3432 N N . ALA A 1 446 ? 6.788 5.399 6.870 1.00 90.81 446 ALA A N 1
ATOM 3433 C CA . ALA A 1 446 ? 6.377 5.504 5.478 1.00 90.81 446 ALA A CA 1
ATOM 3434 C C . ALA A 1 446 ? 5.010 4.832 5.226 1.00 90.81 446 ALA A C 1
ATOM 3436 O O . ALA A 1 446 ? 4.135 5.435 4.598 1.00 90.81 446 ALA A O 1
ATOM 3437 N N . LYS A 1 447 ? 4.790 3.618 5.760 1.00 86.12 447 LYS A N 1
ATOM 3438 C CA . LYS A 1 447 ? 3.490 2.926 5.712 1.00 86.12 447 LYS A CA 1
ATOM 3439 C C . LYS A 1 447 ? 2.401 3.742 6.404 1.00 86.12 447 LYS A C 1
ATOM 3441 O O . LYS A 1 447 ? 1.327 3.910 5.829 1.00 86.12 447 LYS A O 1
ATOM 3446 N N . ARG A 1 448 ? 2.679 4.273 7.601 1.00 84.00 448 ARG A N 1
ATOM 3447 C CA . ARG A 1 448 ? 1.735 5.118 8.347 1.00 84.00 448 ARG A CA 1
ATOM 3448 C C . ARG A 1 448 ? 1.276 6.317 7.516 1.00 84.00 448 ARG A C 1
ATOM 3450 O O . ARG A 1 448 ? 0.075 6.511 7.347 1.00 84.00 448 ARG A O 1
ATOM 3457 N N . LEU A 1 449 ? 2.216 7.073 6.950 1.00 85.00 449 LEU A N 1
ATOM 3458 C CA . LEU A 1 449 ? 1.918 8.260 6.141 1.00 85.00 449 LEU A CA 1
ATOM 3459 C C . LEU A 1 449 ? 1.101 7.925 4.885 1.00 85.00 449 LEU A C 1
ATOM 3461 O O . LEU A 1 449 ? 0.189 8.669 4.525 1.00 85.00 449 LEU A O 1
ATOM 3465 N N . VAL A 1 450 ? 1.388 6.794 4.232 1.00 85.38 450 VAL A N 1
ATOM 3466 C CA . VAL A 1 450 ? 0.582 6.308 3.102 1.00 85.38 450 VAL A CA 1
ATOM 3467 C C . VAL A 1 450 ? -0.850 5.997 3.536 1.00 85.38 450 VAL A C 1
ATOM 3469 O O . VAL A 1 450 ? -1.788 6.415 2.862 1.00 85.38 450 VAL A O 1
ATOM 3472 N N . VAL A 1 451 ? -1.038 5.307 4.663 1.00 80.06 451 VAL A N 1
ATOM 3473 C CA . VAL A 1 451 ? -2.375 4.984 5.186 1.00 80.06 451 VAL A CA 1
ATOM 3474 C C . VAL A 1 451 ? -3.145 6.256 5.550 1.00 80.06 451 VAL A C 1
ATOM 3476 O O . VAL A 1 451 ? -4.300 6.402 5.155 1.00 80.06 451 VAL A O 1
ATOM 3479 N N . GLU A 1 452 ? -2.516 7.208 6.242 1.00 80.44 452 GLU A N 1
ATOM 3480 C CA . GLU A 1 452 ? -3.134 8.497 6.584 1.00 80.44 452 GLU A CA 1
ATOM 3481 C C . GLU A 1 452 ? -3.579 9.270 5.346 1.00 80.44 452 GLU A C 1
ATOM 3483 O O . GLU A 1 452 ? -4.712 9.758 5.276 1.00 80.44 452 GLU A O 1
ATOM 3488 N N . ARG A 1 453 ? -2.702 9.355 4.344 1.00 84.00 453 ARG A N 1
ATOM 3489 C CA . ARG A 1 453 ? -3.000 10.057 3.098 1.00 84.00 453 ARG A CA 1
ATOM 3490 C C . ARG A 1 453 ? -4.083 9.340 2.297 1.00 84.00 453 ARG A C 1
ATOM 3492 O O . ARG A 1 453 ? -4.983 10.005 1.796 1.00 84.00 453 ARG A O 1
ATOM 3499 N N . PHE A 1 454 ? -4.076 8.004 2.259 1.00 80.56 454 PHE A N 1
ATOM 3500 C CA . PHE A 1 454 ? -5.155 7.213 1.662 1.00 80.56 454 PHE A CA 1
ATOM 3501 C C . PHE A 1 454 ? -6.503 7.548 2.293 1.00 80.56 454 PHE A C 1
ATOM 3503 O O . PHE A 1 454 ? -7.446 7.889 1.585 1.00 80.56 454 PHE A O 1
ATOM 3510 N N . LEU A 1 455 ? -6.595 7.491 3.621 1.00 74.12 455 LEU A N 1
ATOM 3511 C CA . LEU A 1 455 ? -7.842 7.756 4.334 1.00 74.12 455 LEU A CA 1
ATOM 3512 C C . LEU A 1 455 ? -8.305 9.202 4.146 1.00 74.12 455 LEU A C 1
ATOM 3514 O O . LEU A 1 455 ? -9.494 9.426 3.940 1.00 74.12 455 LEU A O 1
ATOM 3518 N N . THR A 1 456 ? -7.375 10.160 4.139 1.00 77.00 456 THR A N 1
ATOM 3519 C CA . THR A 1 456 ? -7.671 11.573 3.854 1.00 77.00 456 THR A CA 1
ATOM 3520 C C . THR A 1 456 ? -8.291 11.732 2.465 1.00 77.00 456 THR A C 1
ATOM 3522 O O . THR A 1 456 ? -9.368 12.309 2.343 1.00 77.00 456 THR A O 1
ATOM 3525 N N . LEU A 1 457 ? -7.684 11.140 1.431 1.00 72.56 457 LEU A N 1
ATOM 3526 C CA . LEU A 1 457 ? -8.205 11.196 0.060 1.00 72.56 457 LEU A CA 1
ATOM 3527 C C . LEU A 1 457 ? -9.601 10.569 -0.055 1.00 72.56 457 LEU A C 1
ATOM 3529 O O . LEU A 1 457 ? -10.473 11.131 -0.715 1.00 72.56 457 LEU A O 1
ATOM 3533 N N . ARG A 1 458 ? -9.839 9.435 0.619 1.00 72.56 458 ARG A N 1
ATOM 3534 C CA . ARG A 1 458 ? -11.161 8.786 0.637 1.00 72.56 458 ARG A CA 1
ATOM 3535 C C . ARG A 1 458 ? -12.211 9.599 1.404 1.00 72.56 458 ARG A C 1
ATOM 3537 O O . ARG A 1 458 ? -13.396 9.527 1.097 1.00 72.56 458 ARG A O 1
ATOM 3544 N N . GLN A 1 459 ? -11.809 10.377 2.408 1.00 65.38 459 GLN A N 1
ATOM 3545 C CA . GLN A 1 459 ? -12.719 11.304 3.089 1.00 65.38 459 GLN A CA 1
ATOM 3546 C C . GLN A 1 459 ? -13.073 12.497 2.200 1.00 65.38 459 GLN A C 1
ATOM 3548 O O . GLN A 1 459 ? -14.232 12.907 2.156 1.00 65.38 459 GLN A O 1
ATOM 3553 N N . GLU A 1 460 ? -12.092 13.045 1.484 1.00 71.12 460 GLU A N 1
ATOM 3554 C CA . GLU A 1 460 ? -12.283 14.185 0.584 1.00 71.12 460 GLU A CA 1
ATOM 3555 C C . GLU A 1 460 ? -13.160 13.839 -0.627 1.00 71.12 460 GLU A C 1
ATOM 3557 O O . GLU A 1 460 ? -13.988 14.656 -1.034 1.00 71.12 460 GLU A O 1
ATOM 3562 N N . ASP A 1 461 ? -13.027 12.627 -1.178 1.00 67.56 461 ASP A N 1
ATOM 3563 C CA . ASP A 1 461 ? -13.844 12.152 -2.305 1.00 67.56 461 ASP A CA 1
ATOM 3564 C C . ASP A 1 461 ? -15.209 11.561 -1.885 1.00 67.56 461 ASP A C 1
ATOM 3566 O O . ASP A 1 461 ? -16.031 11.216 -2.739 1.00 67.56 461 ASP A O 1
ATOM 3570 N N . GLY A 1 462 ? -15.477 11.489 -0.575 1.00 51.66 462 GLY A N 1
ATOM 3571 C CA . GLY A 1 462 ? -16.737 11.021 0.002 1.00 51.66 462 GLY A CA 1
ATOM 3572 C C . GLY A 1 462 ? -16.935 9.503 -0.024 1.00 51.66 462 GLY A C 1
ATOM 3573 O O . GLY A 1 462 ? -18.021 9.032 0.319 1.00 51.66 462 GLY A O 1
ATOM 3574 N N . THR A 1 463 ? -15.922 8.727 -0.418 1.00 55.12 463 THR A N 1
ATOM 3575 C CA . THR A 1 463 ? -15.973 7.255 -0.389 1.00 55.12 463 THR A CA 1
ATOM 3576 C C . THR A 1 463 ? -15.722 6.676 1.006 1.00 55.12 463 THR A C 1
ATOM 3578 O O . THR A 1 463 ? -16.123 5.542 1.275 1.00 55.12 463 THR A O 1
ATOM 3581 N N . LEU A 1 464 ? -15.124 7.457 1.912 1.00 52.31 464 LEU A N 1
ATOM 3582 C CA . LEU A 1 464 ? -15.020 7.172 3.341 1.00 52.31 464 LEU A CA 1
ATOM 3583 C C . LEU A 1 464 ? -15.800 8.228 4.148 1.00 52.31 464 LEU A C 1
ATOM 3585 O O . LEU A 1 464 ? -15.627 9.425 3.913 1.00 52.31 464 LEU A O 1
ATOM 3589 N N . PRO A 1 465 ? -16.631 7.829 5.129 1.00 36.97 465 PRO A N 1
ATOM 3590 C CA . PRO A 1 465 ? -17.329 8.777 5.992 1.00 36.97 465 PRO A CA 1
ATOM 3591 C C . PRO A 1 465 ? -16.364 9.704 6.747 1.00 36.97 465 PRO A C 1
ATOM 3593 O O . PRO A 1 465 ? -15.306 9.283 7.224 1.00 36.97 465 PRO A O 1
ATOM 3596 N N . ALA A 1 466 ? -16.750 10.972 6.904 1.00 45.59 466 ALA A N 1
ATOM 3597 C CA . ALA A 1 466 ? -15.989 11.932 7.697 1.00 45.59 466 ALA A CA 1
ATOM 3598 C C . ALA A 1 466 ? -16.020 11.564 9.190 1.00 45.59 466 ALA A C 1
ATOM 3600 O O . ALA A 1 466 ? -17.085 11.306 9.757 1.00 45.59 466 ALA A O 1
ATOM 3601 N N . ALA A 1 467 ? -14.860 11.612 9.850 1.00 44.81 467 ALA A N 1
ATOM 3602 C CA . ALA A 1 467 ? -14.773 11.426 11.294 1.00 44.81 467 ALA A CA 1
ATOM 3603 C C . ALA A 1 467 ? -15.488 12.580 12.026 1.00 44.81 467 ALA A C 1
ATOM 3605 O O . ALA A 1 467 ? -15.008 13.716 12.064 1.00 44.81 467 ALA A O 1
ATOM 3606 N N . PHE A 1 468 ? -16.656 12.305 12.610 1.00 38.50 468 PHE A N 1
ATOM 3607 C CA . PHE A 1 468 ? -17.385 13.281 13.416 1.00 38.50 468 PHE A CA 1
ATOM 3608 C C . PHE A 1 468 ? -16.821 13.331 14.840 1.00 38.50 468 PHE A C 1
ATOM 3610 O O . PHE A 1 468 ? -16.888 12.346 15.573 1.00 38.50 468 PHE A O 1
ATOM 3617 N N . ARG A 1 469 ? -16.326 14.501 15.261 1.00 39.34 469 ARG A N 1
ATOM 3618 C CA . ARG A 1 469 ? -15.845 14.733 16.632 1.00 39.34 469 ARG A CA 1
ATOM 3619 C C . ARG A 1 469 ? -17.026 14.838 17.596 1.00 39.34 469 ARG A C 1
ATOM 3621 O O . ARG A 1 469 ? -17.621 15.902 17.750 1.00 39.34 469 ARG A O 1
ATOM 3628 N N . CYS A 1 470 ? -17.387 13.725 18.230 1.00 31.20 470 CYS A N 1
ATOM 3629 C CA . CYS A 1 470 ? -18.493 13.680 19.190 1.00 31.20 470 CYS A CA 1
ATOM 3630 C C . CYS A 1 470 ? -18.117 14.224 20.582 1.00 31.20 470 CYS A C 1
ATOM 3632 O O . CYS A 1 470 ? -19.005 14.565 21.368 1.00 31.20 470 CYS A O 1
ATOM 3634 N N . ALA A 1 471 ? -16.822 14.332 20.881 1.00 30.86 471 ALA A N 1
ATOM 3635 C CA . ALA A 1 471 ? -16.303 14.859 22.136 1.00 30.86 471 ALA A CA 1
ATOM 3636 C C . ALA A 1 471 ? -15.384 16.062 21.868 1.00 30.86 471 ALA A C 1
ATOM 3638 O O . ALA A 1 471 ? -14.260 15.904 21.391 1.00 30.86 471 ALA A O 1
ATOM 3639 N N . VAL A 1 472 ? -15.893 17.260 22.159 1.00 30.28 472 VAL A N 1
ATOM 3640 C CA . VAL A 1 472 ? -15.105 18.455 22.496 1.00 30.28 472 VAL A CA 1
ATOM 3641 C C . VAL A 1 472 ? -15.605 18.943 23.840 1.00 30.28 472 VAL A C 1
ATOM 3643 O O . VAL A 1 472 ? -16.850 19.009 23.987 1.00 30.28 472 VAL A O 1
#

pLDDT: mean 85.53, std 17.19, range [30.28, 98.62]

Radius of gyration: 30.53 Å; chains: 1; bounding box: 71×46×85 Å

Secondary structure (DSSP, 8-state):
-HHHHHHHS-HHHHHHHTTS-SEEEEEETTEEEEEESS-SS-TT----TT--HHHHHHHHHHH--SEEEE-TT---EEEEETTEEEEE---TTS--SSS---EEEEEEEEETTEEEEEEEEE---HHHHHHHHHHTT--HHHHHHHHHSS--SSGGGS-HHHHTTSS----GGGS-GGG--SSSSSTTS------S-----SBTSSSB-SEEEEE-BSB-S---TT-TT--BTTS---B--HHHHHHHHHHHHHTT--EEEEESS-GGGSTTHHHHHHHHHTTSEEEEEE-STT--HHHHHHHHHTTT-TTEEEEEE---SSHHHHHHHH-TTHHHHHHHHHHHHHHTT--EEEEEEE-TTTGGGHHHHHHHHHTTT--GGGEEEEE-BSSGGGTT-TTPBP--TTTSPP--EE-SSEEESSGGG--TTT-GGGEEEES---HHHHHHHHHHHHHHHHHHTTSS--------

Sequence (472 aa):
MYDHTKAATGEDFAAWMRKLPGELREEMDGVDLHCVHGSPLAVNDFLWESLDDTELRLRVQESGADLLLCTHTGIPWQRELDGTLVVNVGAVGRPANDGRRDTWYAILDLAGGEARAELVPVAYDWCAQAASMREAGLPEPFVETIETGWWTTCLEVVPPPERARGRYHVYRESMPTGFVQDGAGFTDAPIPGDDGLPVVSLFATEVFPPRLWIYSNFHCNLACDYCVVASSPTARRREISAERFRALVDEAVEEGFTEIYVTGGEPFVHPDIVEMIEYASDRCDTVVLTNAMLFTGNRRRGLERLAGRERLTLQSSLDGARAATHDLWRGAGSWDRAMEGIRFAHGLGLPLRVAMTETPENRDEVSELGELLAGLGISGDGFAVRPLVQRGFAEEVEDGVQVSEGVMAPELTVTADGVHWHPVGGDLQSSPDFLVAPGEVGLAEAKRLVVERFLTLRQEDGTLPAAFRCAV

Foldseek 3Di:
DVVLCVVVQDPVNVVVVVPDDQKDWDADQNWTEIEHAAALVDNQHHDDPPDDLVVVVVRCVSSVTQEYEYENNQAWDWDDHPNHIYTHFGDDLFANQQQDLWHWGWDWDHHNHDIDIDIDTHDDPLVVSLVVCVVSVHDVQRSCRNVGVHRQAPLVVQDPVSSLSHPDHDDPLQPPPVPPDPDPDPPPPPDPPCPPRDPPDCECDPLHNLEEEEAQWQEACWQFLLQLQRRYNPDPTWGDDLVNLLVQLVLSVVVPRQEYEYEHNALLVRPCSLVSLVSNLVRHQYEYEHLLLNCDDPNVVSLLVVFPSASYEYEHEAAAPDQVRRCVRGHHPSNVSSVVSLVSSLVSNHHYAYEHADDPSHPVRLVVVQVVVVVSVQHDRSYYYHYRALHHSNVPPPPHDDDALLRDRFHWYQTSQGIFRHPSQRHCVTRVRRHQDGHDDRVVNSSSSNVNVNQVSCCVVVVRPDHDDPDD